Protein AF-0000000083311930 (afdb_homodimer)

Structure (mmCIF, N/CA/C/O backbone):
data_AF-0000000083311930-model_v1
#
loop_
_entity.id
_entity.type
_entity.pdbx_description
1 polymer 'Zinc-binding dehydrogenase'
#
loop_
_atom_site.group_PDB
_atom_site.id
_atom_site.type_symbol
_atom_site.label_atom_id
_atom_site.label_alt_id
_atom_site.label_comp_id
_atom_site.label_asym_id
_atom_site.label_entity_id
_atom_site.label_seq_id
_atom_site.pdbx_PDB_ins_code
_atom_site.Cartn_x
_atom_site.Cartn_y
_atom_site.Cartn_z
_atom_site.occupancy
_atom_site.B_iso_or_equiv
_atom_site.auth_seq_id
_atom_site.auth_comp_id
_atom_site.auth_asym_id
_atom_site.auth_atom_id
_atom_site.pdbx_PDB_model_num
ATOM 1 N N . MET A 1 1 ? 7.031 50.594 17.281 1 57 1 MET A N 1
ATOM 2 C CA . MET A 1 1 ? 6.852 49.625 18.359 1 57 1 MET A CA 1
ATOM 3 C C . MET A 1 1 ? 7.973 48.594 18.359 1 57 1 MET A C 1
ATOM 5 O O . MET A 1 1 ? 8.07 47.781 17.438 1 57 1 MET A O 1
ATOM 9 N N . ASN A 1 2 ? 9.047 48.656 19.25 1 83.62 2 ASN A N 1
ATOM 10 C CA . ASN A 1 2 ? 10.398 48.125 19.109 1 83.62 2 ASN A CA 1
ATOM 11 C C . ASN A 1 2 ? 10.547 46.781 19.844 1 83.62 2 ASN A C 1
ATOM 13 O O . ASN A 1 2 ? 11.602 46.156 19.797 1 83.62 2 ASN A O 1
ATOM 17 N N . LYS A 1 3 ? 9.383 46.406 20.547 1 94 3 LYS A N 1
ATOM 18 C CA . LYS A 1 3 ? 9.469 45.156 21.297 1 94 3 LYS A CA 1
ATOM 19 C C . LYS A 1 3 ? 8.258 44.25 21.016 1 94 3 LYS A C 1
ATOM 21 O O . LYS A 1 3 ? 7.223 44.75 20.547 1 94 3 LYS A O 1
ATOM 26 N N . ALA A 1 4 ? 8.383 43 21.266 1 95.38 4 ALA A N 1
ATOM 27 C CA . ALA A 1 4 ? 7.309 42.031 21.094 1 95.38 4 ALA A CA 1
ATOM 28 C C . ALA A 1 4 ? 7.301 41 22.234 1 95.38 4 ALA A C 1
ATOM 30 O O . ALA A 1 4 ? 8.359 40.594 22.703 1 95.38 4 ALA A O 1
ATOM 31 N N . ARG A 1 5 ? 6.074 40.594 22.641 1 97.06 5 ARG A N 1
ATOM 32 C CA . ARG A 1 5 ? 5.934 39.5 23.578 1 97.06 5 ARG A CA 1
ATOM 33 C C . ARG A 1 5 ? 6.004 38.156 22.875 1 97.06 5 ARG A C 1
ATOM 35 O O . ARG A 1 5 ? 5.48 38 21.766 1 97.06 5 ARG A O 1
ATOM 42 N N . VAL A 1 6 ? 6.723 37.25 23.531 1 96.88 6 VAL A N 1
ATOM 43 C CA . VAL A 1 6 ? 6.938 35.938 22.938 1 96.88 6 VAL A CA 1
ATOM 44 C C . VAL A 1 6 ? 6.859 34.875 24.031 1 96.88 6 VAL A C 1
ATOM 46 O O . VAL A 1 6 ? 7.258 35.125 25.172 1 96.88 6 VAL A O 1
ATOM 49 N N . ALA A 1 7 ? 6.184 33.812 23.75 1 97.88 7 ALA A N 1
ATOM 50 C CA . ALA A 1 7 ? 6.246 32.656 24.625 1 97.88 7 ALA A CA 1
ATOM 51 C C . ALA A 1 7 ? 7.465 31.797 24.297 1 97.88 7 ALA A C 1
ATOM 53 O O . ALA A 1 7 ? 7.523 31.156 23.234 1 97.88 7 ALA A O 1
ATOM 54 N N . VAL A 1 8 ? 8.406 31.688 25.203 1 97.56 8 VAL A N 1
ATOM 55 C CA . VAL A 1 8 ? 9.656 30.984 24.969 1 97.56 8 VAL A CA 1
ATOM 56 C C . VAL A 1 8 ? 9.664 29.656 25.734 1 97.56 8 VAL A C 1
ATOM 58 O O . VAL A 1 8 ? 9.234 29.609 26.891 1 97.56 8 VAL A O 1
ATOM 61 N N . LEU A 1 9 ? 10.039 28.594 25.047 1 97.94 9 LEU A N 1
ATOM 62 C CA . LEU A 1 9 ? 10.32 27.297 25.656 1 97.94 9 LEU A CA 1
ATOM 63 C C . LEU A 1 9 ? 11.805 27.125 25.953 1 97.94 9 LEU A C 1
ATOM 65 O O . LEU A 1 9 ? 12.586 26.766 25.062 1 97.94 9 LEU A O 1
ATOM 69 N N . PRO A 1 10 ? 12.219 27.328 27.172 1 97.06 10 PRO A N 1
ATOM 70 C CA . PRO A 1 10 ? 13.656 27.266 27.469 1 97.06 10 PRO A CA 1
ATOM 71 C C . PRO A 1 10 ? 14.219 25.844 27.359 1 97.06 10 PRO A C 1
ATOM 73 O O . PRO A 1 10 ? 15.352 25.672 26.906 1 97.06 10 PRO A O 1
ATOM 76 N N . GLU A 1 11 ? 13.469 24.906 27.797 1 96.38 11 GLU A N 1
ATOM 77 C CA . GLU A 1 11 ? 13.836 23.484 27.766 1 96.38 11 GLU A CA 1
ATOM 78 C C . GLU A 1 11 ? 12.602 22.609 27.641 1 96.38 11 GLU A C 1
ATOM 80 O O . GLU A 1 11 ? 11.492 23.031 27.969 1 96.38 11 GLU A O 1
ATOM 85 N N . ILE A 1 12 ? 12.875 21.438 27.156 1 96.56 12 ILE A N 1
ATOM 86 C CA . ILE A 1 12 ? 11.773 20.5 26.938 1 96.56 12 ILE A CA 1
ATOM 87 C C . ILE A 1 12 ? 11.25 20 28.281 1 96.56 12 ILE A C 1
ATOM 89 O O . ILE A 1 12 ? 12.016 19.438 29.078 1 96.56 12 ILE A O 1
ATOM 93 N N . LYS A 1 13 ? 10.023 20.203 28.516 1 97 13 LYS A N 1
ATOM 94 C CA . LYS A 1 13 ? 9.258 19.688 29.656 1 97 13 LYS A CA 1
ATOM 95 C C . LYS A 1 13 ? 7.82 19.375 29.25 1 97 13 LYS A C 1
ATOM 97 O O . LYS A 1 13 ? 7.332 19.875 28.234 1 97 13 LYS A O 1
ATOM 102 N N . THR A 1 14 ? 7.207 18.578 30.078 1 97 14 THR A N 1
ATOM 103 C CA . THR A 1 14 ? 5.832 18.188 29.766 1 97 14 THR A CA 1
ATOM 104 C C . THR A 1 14 ? 4.891 19.375 29.922 1 97 14 THR A C 1
ATOM 106 O O . THR A 1 14 ? 5.203 20.344 30.625 1 97 14 THR A O 1
ATOM 109 N N . PRO A 1 15 ? 3.729 19.328 29.281 1 96.81 15 PRO A N 1
ATOM 110 C CA . PRO A 1 15 ? 2.756 20.406 29.406 1 96.81 15 PRO A CA 1
ATOM 111 C C . PRO A 1 15 ? 2.357 20.672 30.859 1 96.81 15 PRO A C 1
ATOM 113 O O . PRO A 1 15 ? 2.225 21.828 31.266 1 96.81 15 PRO A O 1
ATOM 116 N N . ALA A 1 16 ? 2.213 19.672 31.578 1 96.38 16 ALA A N 1
ATOM 117 C CA . ALA A 1 16 ? 1.811 19.781 32.969 1 96.38 16 ALA A CA 1
ATOM 118 C C . ALA A 1 16 ? 2.803 20.641 33.781 1 96.38 16 ALA A C 1
ATOM 120 O O . ALA A 1 16 ? 2.43 21.281 34.75 1 96.38 16 ALA A O 1
ATOM 121 N N . GLU A 1 17 ? 4.02 20.672 33.312 1 97.56 17 GLU A N 1
ATOM 122 C CA . GLU A 1 17 ? 5.074 21.406 34 1 97.56 17 GLU A CA 1
ATOM 123 C C . GLU A 1 17 ? 5.066 22.875 33.594 1 97.56 17 GLU A C 1
ATOM 125 O O . GLU A 1 17 ? 5.852 23.672 34.094 1 97.56 17 GLU A O 1
ATOM 130 N N . ARG A 1 18 ? 4.246 23.266 32.688 1 96.56 18 ARG A N 1
ATOM 131 C CA . ARG A 1 18 ? 4.043 24.641 32.25 1 96.56 18 ARG A CA 1
ATOM 132 C C . ARG A 1 18 ? 5.367 25.312 31.859 1 96.56 18 ARG A C 1
ATOM 134 O O . ARG A 1 18 ? 5.738 26.328 32.438 1 96.56 18 ARG A O 1
ATOM 141 N N . PRO A 1 19 ? 6.02 24.797 30.875 1 97.44 19 PRO A N 1
ATOM 142 C CA . PRO A 1 19 ? 7.41 25.172 30.641 1 97.44 19 PRO A CA 1
ATOM 143 C C . PRO A 1 19 ? 7.531 26.531 29.922 1 97.44 19 PRO A C 1
ATOM 145 O O . PRO A 1 19 ? 8.617 27.125 29.891 1 97.44 19 PRO A O 1
ATOM 148 N N . PHE A 1 20 ? 6.512 27.047 29.344 1 98.06 20 PHE A N 1
ATOM 149 C CA . PHE A 1 20 ? 6.633 28.25 28.531 1 98.06 20 PHE A CA 1
ATOM 150 C C . PHE A 1 20 ? 6.73 29.484 29.422 1 98.06 20 PHE A C 1
ATOM 152 O O . PHE A 1 20 ? 6.031 29.594 30.438 1 98.06 20 PHE A O 1
ATOM 159 N N . GLN A 1 21 ? 7.574 30.422 29.031 1 97.94 21 GLN A N 1
ATOM 160 C CA . GLN A 1 21 ? 7.758 31.703 29.703 1 97.94 21 GLN A CA 1
ATOM 161 C C . GLN A 1 21 ? 7.488 32.875 28.75 1 97.94 21 GLN A C 1
ATOM 163 O O . GLN A 1 21 ? 7.984 32.875 27.625 1 97.94 21 GLN A O 1
ATOM 168 N N . ILE A 1 22 ? 6.703 33.781 29.219 1 97.5 22 ILE A N 1
ATOM 169 C CA . ILE A 1 22 ? 6.461 34.969 28.422 1 97.5 22 ILE A CA 1
ATOM 170 C C . ILE A 1 22 ? 7.605 35.969 28.625 1 97.5 22 ILE A C 1
ATOM 172 O O . ILE A 1 22 ? 7.953 36.312 29.766 1 97.5 22 ILE A O 1
ATOM 176 N N . ARG A 1 23 ? 8.148 36.375 27.547 1 95.75 23 ARG A N 1
ATOM 177 C CA . ARG A 1 23 ? 9.234 37.344 27.578 1 95.75 23 ARG A CA 1
ATOM 178 C C . ARG A 1 23 ? 8.977 38.469 26.594 1 95.75 23 ARG A C 1
ATOM 180 O O . ARG A 1 23 ? 8.172 38.344 25.672 1 95.75 23 ARG A O 1
ATOM 187 N N . GLU A 1 24 ? 9.594 39.562 26.922 1 95.38 24 GLU A N 1
ATOM 188 C CA . GLU A 1 24 ? 9.641 40.656 25.969 1 95.38 24 GLU A CA 1
ATOM 189 C C . GLU A 1 24 ? 10.992 40.719 25.266 1 95.38 24 GLU A C 1
ATOM 191 O O . GLU A 1 24 ? 12.039 40.688 25.906 1 95.38 24 GLU A O 1
ATOM 196 N N . VAL A 1 25 ? 10.883 40.781 23.922 1 93.88 25 VAL A N 1
ATOM 197 C CA . VAL A 1 25 ? 12.125 40.781 23.156 1 93.88 25 VAL A CA 1
ATOM 198 C C . VAL A 1 25 ? 12.102 41.969 22.172 1 93.88 25 VAL A C 1
ATOM 200 O O . VAL A 1 25 ? 11.031 42.406 21.766 1 93.88 25 VAL A O 1
ATOM 203 N N . GLU A 1 26 ? 13.273 42.438 21.828 1 94.5 26 GLU A N 1
ATOM 204 C CA . GLU A 1 26 ? 13.367 43.469 20.781 1 94.5 26 GLU A CA 1
ATOM 205 C C . GLU A 1 26 ? 13.086 42.875 19.406 1 94.5 26 GLU A C 1
ATOM 207 O O . GLU A 1 26 ? 13.523 41.75 19.109 1 94.5 26 GLU A O 1
ATOM 212 N N . ILE A 1 27 ? 12.344 43.531 18.594 1 95.62 27 ILE A N 1
ATOM 213 C CA . ILE A 1 27 ? 12.141 43.125 17.219 1 95.62 27 ILE A CA 1
ATOM 214 C C . ILE A 1 27 ? 13.414 43.375 16.406 1 95.62 27 ILE A C 1
ATOM 216 O O . ILE A 1 27 ? 13.891 44.5 16.328 1 95.62 27 ILE A O 1
ATOM 220 N N . PRO A 1 28 ? 13.93 42.344 15.836 1 92.12 28 PRO A N 1
ATOM 221 C CA . PRO A 1 28 ? 15.164 42.531 15.07 1 92.12 28 PRO A CA 1
ATOM 222 C C . PRO A 1 28 ? 14.953 43.375 13.797 1 92.12 28 PRO A C 1
ATOM 224 O O . PRO A 1 28 ? 13.867 43.344 13.227 1 92.12 28 PRO A O 1
ATOM 227 N N . PRO A 1 29 ? 16.078 44.062 13.422 1 93.06 29 PRO A N 1
ATOM 228 C CA . PRO A 1 29 ? 15.977 44.719 12.125 1 93.06 29 PRO A CA 1
ATOM 229 C C . PRO A 1 29 ? 15.727 43.75 10.977 1 93.06 29 PRO A C 1
ATOM 231 O O . PRO A 1 29 ? 16.188 42.594 11.023 1 93.06 29 PRO A O 1
ATOM 234 N N . LEU A 1 30 ? 15.07 44.281 9.969 1 94.94 30 LEU A N 1
ATOM 235 C CA . LEU A 1 30 ? 14.727 43.406 8.836 1 94.94 30 LEU A CA 1
ATOM 236 C C . LEU A 1 30 ? 15.828 43.406 7.789 1 94.94 30 LEU A C 1
ATOM 238 O O . LEU A 1 30 ? 16.312 44.5 7.398 1 94.94 30 LEU A O 1
ATOM 242 N N . ALA A 1 31 ? 16.25 42.25 7.445 1 93.62 31 ALA A N 1
ATOM 243 C CA . ALA A 1 31 ? 17.109 42.094 6.27 1 93.62 31 ALA A CA 1
ATOM 244 C C . ALA A 1 31 ? 16.297 42.219 4.98 1 93.62 31 ALA A C 1
ATOM 246 O O . ALA A 1 31 ? 15.062 42.188 5.008 1 93.62 31 ALA A O 1
ATOM 247 N N . ASP A 1 32 ? 17.031 42.438 3.881 1 94.56 32 ASP A N 1
ATOM 248 C CA . ASP A 1 32 ? 16.359 42.5 2.586 1 94.56 32 ASP A CA 1
ATOM 249 C C . ASP A 1 32 ? 15.586 41.188 2.314 1 94.56 32 ASP A C 1
ATOM 251 O O . ASP A 1 32 ? 16.125 40.094 2.459 1 94.56 32 ASP A O 1
ATOM 255 N N . GLY A 1 33 ? 14.281 41.344 2.02 1 94.81 33 GLY A N 1
ATOM 256 C CA . GLY A 1 33 ? 13.445 40.188 1.689 1 94.81 33 GLY A CA 1
ATOM 257 C C . GLY A 1 33 ? 12.797 39.562 2.904 1 94.81 33 GLY A C 1
ATOM 258 O O . GLY A 1 33 ? 11.922 38.719 2.768 1 94.81 33 GLY A O 1
ATOM 259 N N . ALA A 1 34 ? 13.188 40 4.043 1 96.12 34 ALA A N 1
ATOM 260 C CA . ALA A 1 34 ? 12.555 39.5 5.258 1 96.12 34 ALA A CA 1
ATOM 261 C C . ALA A 1 34 ? 11.211 40.188 5.496 1 96.12 34 ALA A C 1
ATOM 263 O O . ALA A 1 34 ? 10.977 41.312 5.02 1 96.12 34 ALA A O 1
ATOM 264 N N . VAL A 1 35 ? 10.344 39.531 6.172 1 97.31 35 VAL A N 1
ATOM 265 C CA . VAL A 1 35 ? 9.016 40.062 6.449 1 97.31 35 VAL A CA 1
ATOM 266 C C . VAL A 1 35 ? 8.75 40.031 7.953 1 97.31 35 VAL A C 1
ATOM 268 O O . VAL A 1 35 ? 9.062 39.062 8.625 1 97.31 35 VAL A O 1
ATOM 271 N N . LEU A 1 36 ? 8.328 41.125 8.453 1 97.44 36 LEU A N 1
ATOM 272 C CA . LEU A 1 36 ? 7.777 41.156 9.797 1 97.44 36 LEU A CA 1
ATOM 273 C C . LEU A 1 36 ? 6.266 40.969 9.766 1 97.44 36 LEU A C 1
ATOM 275 O O . LEU A 1 36 ? 5.551 41.781 9.156 1 97.44 36 LEU A O 1
ATOM 279 N N . GLY A 1 37 ? 5.863 39.969 10.336 1 97.75 37 GLY A N 1
ATOM 280 C CA . GLY A 1 37 ? 4.434 39.719 10.438 1 97.75 37 GLY A CA 1
ATOM 281 C C . GLY A 1 37 ? 3.873 40 11.82 1 97.75 37 GLY A C 1
ATOM 282 O O . GLY A 1 37 ? 4.48 39.625 12.82 1 97.75 37 GLY A O 1
ATOM 283 N N . ARG A 1 38 ? 2.762 40.656 11.844 1 98 38 ARG A N 1
ATOM 284 C CA . ARG A 1 38 ? 1.985 40.75 13.07 1 98 38 ARG A CA 1
ATOM 285 C C . ARG A 1 38 ? 1.032 39.562 13.211 1 98 38 ARG A C 1
ATOM 287 O O . ARG A 1 38 ? 0.109 39.406 12.406 1 98 38 ARG A O 1
ATOM 294 N N . MET A 1 39 ? 1.243 38.781 14.242 1 98.06 39 MET A N 1
ATOM 295 C CA . MET A 1 39 ? 0.499 37.531 14.375 1 98.06 39 MET A CA 1
ATOM 296 C C . MET A 1 39 ? -0.989 37.812 14.57 1 98.06 39 MET A C 1
ATOM 298 O O . MET A 1 39 ? -1.37 38.625 15.398 1 98.06 39 MET A O 1
ATOM 302 N N . VAL A 1 40 ? -1.798 37.156 13.773 1 97.62 40 VAL A N 1
ATOM 303 C CA . VAL A 1 40 ? -3.242 37.156 13.984 1 97.62 40 VAL A CA 1
ATOM 304 C C . VAL A 1 40 ? -3.619 36 14.898 1 97.62 40 VAL A C 1
ATOM 306 O O . VAL A 1 40 ? -4.309 36.188 15.906 1 97.62 40 VAL A O 1
ATOM 309 N N . MET A 1 41 ? -3.109 34.844 14.578 1 96.88 41 MET A N 1
ATOM 310 C CA . MET A 1 41 ? -3.262 33.688 15.445 1 96.88 41 MET A CA 1
ATOM 311 C C . MET A 1 41 ? -2.311 32.562 15.031 1 96.88 41 MET A C 1
ATOM 313 O O . MET A 1 41 ? -1.795 32.562 13.914 1 96.88 41 MET A O 1
ATOM 317 N N . ALA A 1 42 ? -2.025 31.672 15.938 1 97.69 42 ALA A N 1
ATOM 318 C CA . ALA A 1 42 ? -1.238 30.453 15.742 1 97.69 42 ALA A CA 1
ATOM 319 C C . ALA A 1 42 ? -1.977 29.234 16.281 1 97.69 42 ALA A C 1
ATOM 321 O O . ALA A 1 42 ? -2.523 29.266 17.375 1 97.69 42 ALA A O 1
ATOM 322 N N . GLY A 1 43 ? -2 28.234 15.461 1 96.69 43 GLY A N 1
ATOM 323 C CA . GLY A 1 43 ? -2.646 27.016 15.898 1 96.69 43 GLY A CA 1
ATOM 324 C C . GLY A 1 43 ? -1.771 26.172 16.797 1 96.69 43 GLY A C 1
ATOM 325 O O . GLY A 1 43 ? -0.546 26.156 16.656 1 96.69 43 GLY A O 1
ATOM 326 N N . VAL A 1 44 ? -2.445 25.516 17.734 1 95.56 44 VAL A N 1
ATOM 327 C CA . VAL A 1 44 ? -1.793 24.484 18.547 1 95.56 44 VAL A CA 1
ATOM 328 C C . VAL A 1 44 ? -1.962 23.125 17.859 1 95.56 44 VAL A C 1
ATOM 330 O O . VAL A 1 44 ? -3.086 22.688 17.594 1 95.56 44 VAL A O 1
ATOM 333 N N . CYS A 1 45 ? -0.86 22.469 17.562 1 91.56 45 CYS A N 1
ATOM 334 C CA . CYS A 1 45 ? -0.875 21.188 16.859 1 91.56 45 CYS A CA 1
ATOM 335 C C . CYS A 1 45 ? -0.457 20.062 17.797 1 91.56 45 CYS A C 1
ATOM 337 O O . CYS A 1 45 ? 0.25 20.281 18.766 1 91.56 45 CYS A O 1
ATOM 339 N N . GLY A 1 46 ? -0.973 18.844 17.484 1 87.88 46 GLY A N 1
ATOM 340 C CA . GLY A 1 46 ? -0.501 17.688 18.219 1 87.88 46 GLY A CA 1
ATOM 341 C C . GLY A 1 46 ? 1.012 17.562 18.25 1 87.88 46 GLY A C 1
ATOM 342 O O . GLY A 1 46 ? 1.588 17.109 19.234 1 87.88 46 GLY A O 1
ATOM 343 N N . THR A 1 47 ? 1.625 18 17.281 1 88.44 47 THR A N 1
ATOM 344 C CA . THR A 1 47 ? 3.08 17.984 17.188 1 88.44 47 THR A CA 1
ATOM 345 C C . THR A 1 47 ? 3.705 18.812 18.297 1 88.44 47 THR A C 1
ATOM 347 O O . THR A 1 47 ? 4.773 18.484 18.797 1 88.44 47 THR A O 1
ATOM 350 N N . ASP A 1 48 ? 3.117 19.875 18.688 1 93.12 48 ASP A N 1
ATOM 351 C CA . ASP A 1 48 ? 3.621 20.703 19.781 1 93.12 48 ASP A CA 1
ATOM 352 C C . ASP A 1 48 ? 3.656 19.922 21.078 1 93.12 48 ASP A C 1
ATOM 354 O O . ASP A 1 48 ? 4.613 20.016 21.859 1 93.12 48 ASP A O 1
ATOM 358 N N . VAL A 1 49 ? 2.598 19.156 21.25 1 92.44 49 VAL A N 1
ATOM 359 C CA . VAL A 1 49 ? 2.539 18.312 22.453 1 92.44 49 VAL A CA 1
ATOM 360 C C . VAL A 1 49 ? 3.637 17.25 22.391 1 92.44 49 VAL A C 1
ATOM 362 O O . VAL A 1 49 ? 4.32 17 23.375 1 92.44 49 VAL A O 1
ATOM 365 N N . HIS A 1 50 ? 3.814 16.656 21.188 1 89.31 50 HIS A N 1
ATOM 366 C CA . HIS A 1 50 ? 4.867 15.672 21 1 89.31 50 HIS A CA 1
ATOM 367 C C . HIS A 1 50 ? 6.242 16.266 21.266 1 89.31 50 HIS A C 1
ATOM 369 O O . HIS A 1 50 ? 7.117 15.594 21.828 1 89.31 50 HIS A O 1
ATOM 375 N N . ILE A 1 51 ? 6.453 17.484 20.891 1 92.06 51 ILE A N 1
ATOM 376 C CA . ILE A 1 51 ? 7.703 18.203 21.156 1 92.06 51 ILE A CA 1
ATOM 377 C C . ILE A 1 51 ? 7.945 18.281 22.656 1 92.06 51 ILE A C 1
ATOM 379 O O . ILE A 1 51 ? 9.039 17.969 23.141 1 92.06 51 ILE A O 1
ATOM 383 N N . LEU A 1 52 ? 6.941 18.594 23.391 1 95.56 52 LEU A N 1
ATOM 384 C CA . LEU A 1 52 ? 7.062 18.812 24.828 1 95.56 52 LEU A CA 1
ATOM 385 C C . LEU A 1 52 ? 7.316 17.5 25.547 1 95.56 52 LEU A C 1
ATOM 387 O O . LEU A 1 52 ? 7.781 17.5 26.703 1 95.56 52 LEU A O 1
ATOM 391 N N . HIS A 1 53 ? 7.043 16.422 24.875 1 93.62 53 HIS A N 1
ATOM 392 C CA . HIS A 1 53 ? 7.34 15.102 25.422 1 93.62 53 HIS A CA 1
ATOM 393 C C . HIS A 1 53 ? 8.656 14.555 24.891 1 93.62 53 HIS A C 1
ATOM 395 O O . HIS A 1 53 ? 8.984 13.383 25.094 1 93.62 53 HIS A O 1
ATOM 401 N N . GLY A 1 54 ? 9.328 15.312 24.109 1 90.81 54 GLY A N 1
ATOM 402 C CA . GLY A 1 54 ? 10.648 14.945 23.625 1 90.81 54 GLY A CA 1
ATOM 403 C C . GLY A 1 54 ? 10.602 14 22.438 1 90.81 54 GLY A C 1
ATOM 404 O O . GLY A 1 54 ? 11.609 13.383 22.094 1 90.81 54 GLY A O 1
ATOM 405 N N . LYS A 1 55 ? 9.492 13.859 21.797 1 84.62 55 LYS A N 1
ATOM 406 C CA . LYS A 1 55 ? 9.32 12.891 20.703 1 84.62 55 LYS A CA 1
ATOM 407 C C . LYS A 1 55 ? 9.688 13.508 19.359 1 84.62 55 LYS A C 1
ATOM 409 O O . LYS A 1 55 ? 9.93 12.789 18.391 1 84.62 55 LYS A O 1
ATOM 414 N N . VAL A 1 56 ? 9.688 14.812 19.297 1 85.5 56 VAL A N 1
ATOM 415 C CA . VAL A 1 56 ? 10.094 15.578 18.125 1 85.5 56 VAL A CA 1
ATOM 416 C C . VAL A 1 56 ? 11.172 16.578 18.516 1 85.5 56 VAL A C 1
ATOM 418 O O . VAL A 1 56 ? 10.93 17.469 19.344 1 85.5 56 VAL A O 1
ATOM 421 N N . PRO A 1 57 ? 12.273 16.484 17.938 1 88.31 57 PRO A N 1
ATOM 422 C CA . PRO A 1 57 ? 13.359 17.391 18.328 1 88.31 57 PRO A CA 1
ATOM 423 C C . PRO A 1 57 ? 13.148 18.812 17.844 1 88.31 57 PRO A C 1
ATOM 425 O O . PRO A 1 57 ? 12.656 19.016 16.734 1 88.31 57 PRO A O 1
ATOM 428 N N . VAL A 1 58 ? 13.375 19.812 18.656 1 91.31 58 VAL A N 1
ATOM 429 C CA . VAL A 1 58 ? 13.391 21.219 18.312 1 91.31 58 VAL A CA 1
ATOM 430 C C . VAL A 1 58 ? 14.633 21.891 18.891 1 91.31 58 VAL A C 1
ATOM 432 O O . VAL A 1 58 ? 15.32 21.312 19.734 1 91.31 58 VAL A O 1
ATOM 435 N N . ARG A 1 59 ? 15 23.141 18.5 1 88.5 59 ARG A N 1
ATOM 436 C CA . ARG A 1 59 ? 16.141 23.906 18.969 1 88.5 59 ARG A CA 1
ATOM 437 C C . ARG A 1 59 ? 15.766 24.781 20.156 1 88.5 59 ARG A C 1
ATOM 439 O O . ARG A 1 59 ? 15.18 25.859 19.984 1 88.5 59 ARG A O 1
ATOM 446 N N . THR A 1 60 ? 16.125 24.328 21.344 1 93.69 60 THR A N 1
ATOM 447 C CA . THR A 1 60 ? 15.805 25.141 22.516 1 93.69 60 THR A CA 1
ATOM 448 C C . THR A 1 60 ? 16.938 26.109 22.844 1 93.69 60 THR A C 1
ATOM 450 O O . THR A 1 60 ? 18.109 25.812 22.578 1 93.69 60 THR A O 1
ATOM 453 N N . PRO A 1 61 ? 16.672 27.312 23.5 1 96.25 61 PRO A N 1
ATOM 454 C CA . PRO A 1 61 ? 15.312 27.812 23.703 1 96.25 61 PRO A CA 1
ATOM 455 C C . PRO A 1 61 ? 14.547 27.984 22.406 1 96.25 61 PRO A C 1
ATOM 457 O O . PRO A 1 61 ? 15.133 28.359 21.375 1 96.25 61 PRO A O 1
ATOM 460 N N . ALA A 1 62 ? 13.234 27.719 22.422 1 96.12 62 ALA A N 1
ATOM 461 C CA . ALA A 1 62 ? 12.461 27.734 21.172 1 96.12 62 ALA A CA 1
ATOM 462 C C . ALA A 1 62 ? 11.227 28.625 21.297 1 96.12 62 ALA A C 1
ATOM 464 O O . ALA A 1 62 ? 10.719 28.828 22.406 1 96.12 62 ALA A O 1
ATOM 465 N N . VAL A 1 63 ? 10.844 29.234 20.203 1 96.38 63 VAL A N 1
ATOM 466 C CA . VAL A 1 63 ? 9.5 29.781 20.016 1 96.38 63 VAL A CA 1
ATOM 467 C C . VAL A 1 63 ? 8.695 28.844 19.109 1 96.38 63 VAL A C 1
ATOM 469 O O . VAL A 1 63 ? 8.969 28.734 17.922 1 96.38 63 VAL A O 1
ATOM 472 N N . LEU A 1 64 ? 7.652 28.172 19.656 1 96.62 64 LEU A N 1
ATOM 473 C CA . LEU A 1 64 ? 6.859 27.219 18.891 1 96.62 64 LEU A CA 1
ATOM 474 C C . LEU A 1 64 ? 5.746 27.922 18.125 1 96.62 64 LEU A C 1
ATOM 476 O O . LEU A 1 64 ? 5.707 29.141 18.062 1 96.62 64 LEU A O 1
ATOM 480 N N . GLY A 1 65 ? 4.949 27.109 17.469 1 95.44 65 GLY A N 1
ATOM 481 C CA . GLY A 1 65 ? 3.889 27.594 16.609 1 95.44 65 GLY A CA 1
ATOM 482 C C . GLY A 1 65 ? 4.223 27.5 15.133 1 95.44 65 GLY A C 1
ATOM 483 O O . GLY A 1 65 ? 4.883 28.391 14.578 1 95.44 65 GLY A O 1
ATOM 484 N N . HIS A 1 66 ? 3.676 26.484 14.5 1 93.94 66 HIS A N 1
ATOM 485 C CA . HIS A 1 66 ? 4.02 26.297 13.094 1 93.94 66 HIS A CA 1
ATOM 486 C C . HIS A 1 66 ? 2.777 26.359 12.211 1 93.94 66 HIS A C 1
ATOM 488 O O . HIS A 1 66 ? 2.871 26.219 10.992 1 93.94 66 HIS A O 1
ATOM 494 N N . GLU A 1 67 ? 1.632 26.578 12.781 1 94.94 67 GLU A N 1
ATOM 495 C CA . GLU A 1 67 ? 0.38 26.844 12.078 1 94.94 67 GLU A CA 1
ATOM 496 C C . GLU A 1 67 ? -0.045 28.312 12.25 1 94.94 67 GLU A C 1
ATOM 498 O O . GLU A 1 67 ? -0.633 28.672 13.266 1 94.94 67 GLU A O 1
ATOM 503 N N . ASN A 1 68 ? 0.208 29.078 11.188 1 95.88 68 ASN A N 1
ATOM 504 C CA . ASN A 1 68 ? 0.218 30.5 11.492 1 95.88 68 ASN A CA 1
ATOM 505 C C . ASN A 1 68 ? -0.53 31.312 10.43 1 95.88 68 ASN A C 1
ATOM 507 O O . ASN A 1 68 ? -0.571 30.922 9.266 1 95.88 68 ASN A O 1
ATOM 511 N N . VAL A 1 69 ? -1.114 32.406 10.859 1 96.88 69 VAL A N 1
ATOM 512 C CA . VAL A 1 69 ? -1.631 33.469 10.023 1 96.88 69 VAL A CA 1
ATOM 513 C C . VAL A 1 69 ? -1.215 34.812 10.602 1 96.88 69 VAL A C 1
ATOM 515 O O . VAL A 1 69 ? -1.251 35.031 11.812 1 96.88 69 VAL A O 1
ATOM 518 N N . ALA A 1 70 ? -0.729 35.688 9.758 1 97.81 70 ALA A N 1
ATOM 519 C CA . ALA A 1 70 ? -0.262 37 10.188 1 97.81 70 ALA A CA 1
ATOM 520 C C . ALA A 1 70 ? -0.614 38.062 9.164 1 97.81 70 ALA A C 1
ATOM 522 O O . ALA A 1 70 ? -0.987 37.75 8.031 1 97.81 70 ALA A O 1
ATOM 523 N N . ARG A 1 71 ? -0.533 39.25 9.609 1 97.81 71 ARG A N 1
ATOM 524 C CA . ARG A 1 71 ? -0.594 40.406 8.711 1 97.81 71 ARG A CA 1
ATOM 525 C C . ARG A 1 71 ? 0.792 41 8.5 1 97.81 71 ARG A C 1
ATOM 527 O O . ARG A 1 71 ? 1.548 41.188 9.453 1 97.81 71 ARG A O 1
ATOM 534 N N . VAL A 1 72 ? 1.101 41.281 7.266 1 98.25 72 VAL A N 1
ATOM 535 C CA . VAL A 1 72 ? 2.404 41.875 6.969 1 98.25 72 VAL A CA 1
ATOM 536 C C . VAL A 1 72 ? 2.508 43.25 7.605 1 98.25 72 VAL A C 1
ATOM 538 O O . VAL A 1 72 ? 1.745 44.156 7.262 1 98.25 72 VAL A O 1
ATOM 541 N N . GLU A 1 73 ? 3.414 43.375 8.461 1 97.75 73 GLU A N 1
ATOM 542 C CA . GLU A 1 73 ? 3.658 44.656 9.141 1 97.75 73 GLU A CA 1
ATOM 543 C C . GLU A 1 73 ? 4.727 45.469 8.414 1 97.75 73 GLU A C 1
ATOM 545 O O . GLU A 1 73 ? 4.613 46.688 8.312 1 97.75 73 GLU A O 1
ATOM 550 N N . ALA A 1 74 ? 5.75 44.781 8 1 97.56 74 ALA A N 1
ATOM 551 C CA . ALA A 1 74 ? 6.859 45.438 7.305 1 97.56 74 ALA A CA 1
ATOM 552 C C . ALA A 1 74 ? 7.609 44.438 6.426 1 97.56 74 ALA A C 1
ATOM 554 O O . ALA A 1 74 ? 7.555 43.219 6.66 1 97.56 74 ALA A O 1
ATOM 555 N N . ILE A 1 75 ? 8.227 44.969 5.426 1 97.56 75 ILE A N 1
ATOM 556 C CA . ILE A 1 75 ? 9.07 44.219 4.523 1 97.56 75 ILE A CA 1
ATOM 557 C C . ILE A 1 75 ? 10.453 44.844 4.445 1 97.56 75 ILE A C 1
ATOM 559 O O . ILE A 1 75 ? 10.578 46.062 4.293 1 97.56 75 ILE A O 1
ATOM 563 N N . GLY A 1 76 ? 11.406 44.031 4.613 1 96.88 76 GLY A N 1
ATOM 564 C CA . GLY A 1 76 ? 12.773 44.531 4.555 1 96.88 76 GLY A CA 1
ATOM 565 C C . GLY A 1 76 ? 13.242 44.812 3.139 1 96.88 76 GLY A C 1
ATOM 566 O O . GLY A 1 76 ? 13.055 43.969 2.244 1 96.88 76 GLY A O 1
ATOM 567 N N . GLY A 1 77 ? 13.906 45.938 3.059 1 94.56 77 GLY A N 1
ATOM 568 C CA . GLY A 1 77 ? 14.516 46.25 1.783 1 94.56 77 GLY A CA 1
ATOM 569 C C . GLY A 1 77 ? 13.531 46.812 0.775 1 94.56 77 GLY A C 1
ATOM 570 O O . GLY A 1 77 ? 12.383 47.125 1.12 1 94.56 77 GLY A O 1
ATOM 571 N N . ASP A 1 78 ? 14.086 47 -0.541 1 91.25 78 ASP A N 1
ATOM 572 C CA . ASP A 1 78 ? 13.281 47.656 -1.565 1 91.25 78 ASP A CA 1
ATOM 573 C C . ASP A 1 78 ? 12.953 46.688 -2.703 1 91.25 78 ASP A C 1
ATOM 575 O O . ASP A 1 78 ? 12.18 47.031 -3.605 1 91.25 78 ASP A O 1
ATOM 579 N N . THR A 1 79 ? 13.453 45.531 -2.646 1 91.62 79 THR A N 1
ATOM 580 C CA . THR A 1 79 ? 13.172 44.531 -3.697 1 91.62 79 THR A CA 1
ATOM 581 C C . THR A 1 79 ? 11.766 43.969 -3.541 1 91.62 79 THR A C 1
ATOM 583 O O . THR A 1 79 ? 11.383 43.531 -2.451 1 91.62 79 THR A O 1
ATOM 586 N N . PRO A 1 80 ? 11.016 44.031 -4.625 1 94.44 80 PRO A N 1
ATOM 587 C CA . PRO A 1 80 ? 9.672 43.438 -4.531 1 94.44 80 PRO A CA 1
ATOM 588 C C . PRO A 1 80 ? 9.688 41.969 -4.113 1 94.44 80 PRO A C 1
ATOM 590 O O . PRO A 1 80 ? 10.555 41.219 -4.559 1 94.44 80 PRO A O 1
ATOM 593 N N . LEU A 1 81 ? 8.773 41.688 -3.26 1 96.06 81 LEU A N 1
ATOM 594 C CA . LEU A 1 81 ? 8.594 40.312 -2.766 1 96.06 81 LEU A CA 1
ATOM 595 C C . LEU A 1 81 ? 7.332 39.688 -3.346 1 96.06 81 LEU A C 1
ATOM 597 O O . LEU A 1 81 ? 6.297 40.344 -3.453 1 96.06 81 LEU A O 1
ATOM 601 N N . TYR A 1 82 ? 7.426 38.406 -3.717 1 96.81 82 TYR A N 1
ATOM 602 C CA . TYR A 1 82 ? 6.289 37.688 -4.289 1 96.81 82 TYR A CA 1
ATOM 603 C C . TYR A 1 82 ? 5.996 36.406 -3.516 1 96.81 82 TYR A C 1
ATOM 605 O O . TYR A 1 82 ? 6.914 35.781 -2.986 1 96.81 82 TYR A O 1
ATOM 613 N N . ASP A 1 83 ? 4.738 36.062 -3.443 1 97.25 83 ASP A N 1
ATOM 614 C CA . ASP A 1 83 ? 4.391 34.781 -2.816 1 97.25 83 ASP A CA 1
ATOM 615 C C . ASP A 1 83 ? 4.59 33.625 -3.785 1 97.25 83 ASP A C 1
ATOM 617 O O . ASP A 1 83 ? 5.066 33.812 -4.906 1 97.25 83 ASP A O 1
ATOM 621 N N . VAL A 1 84 ? 4.23 32.438 -3.404 1 95.56 84 VAL A N 1
ATOM 622 C CA . VAL A 1 84 ? 4.551 31.219 -4.164 1 95.56 84 VAL A CA 1
ATOM 623 C C . VAL A 1 84 ? 3.705 31.172 -5.438 1 95.56 84 VAL A C 1
ATOM 625 O O . VAL A 1 84 ? 3.996 30.406 -6.355 1 95.56 84 VAL A O 1
ATOM 628 N N . THR A 1 85 ? 2.643 31.984 -5.551 1 95.12 85 THR A N 1
ATOM 629 C CA . THR A 1 85 ? 1.788 31.984 -6.73 1 95.12 85 THR A CA 1
ATOM 630 C C . THR A 1 85 ? 2.186 33.125 -7.68 1 95.12 85 THR A C 1
ATOM 632 O O . THR A 1 85 ? 1.613 33.25 -8.766 1 95.12 85 THR A O 1
ATOM 635 N N . GLY A 1 86 ? 3.041 33.969 -7.277 1 95.06 86 GLY A N 1
ATOM 636 C CA . GLY A 1 86 ? 3.49 35.062 -8.102 1 95.06 86 GLY A CA 1
ATOM 637 C C . GLY A 1 86 ? 2.816 36.375 -7.75 1 95.06 86 GLY A C 1
ATOM 638 O O . GLY A 1 86 ? 3.031 37.406 -8.422 1 95.06 86 GLY A O 1
ATOM 639 N N . LYS A 1 87 ? 2.09 36.375 -6.742 1 96 87 LYS A N 1
ATOM 640 C CA . LYS A 1 87 ? 1.461 37.625 -6.273 1 96 87 LYS A CA 1
ATOM 641 C C . LYS A 1 87 ? 2.436 38.438 -5.449 1 96 87 LYS A C 1
ATOM 643 O O . LYS A 1 87 ? 3.129 37.938 -4.574 1 96 87 LYS A O 1
ATOM 648 N N . GLN A 1 88 ? 2.406 39.688 -5.703 1 97 88 GLN A N 1
ATOM 649 C CA . GLN A 1 88 ? 3.266 40.594 -4.918 1 97 88 GLN A CA 1
ATOM 650 C C . GLN A 1 88 ? 2.77 40.688 -3.479 1 97 88 GLN A C 1
ATOM 652 O O . GLN A 1 88 ? 1.574 40.875 -3.242 1 97 88 GLN A O 1
ATOM 657 N N . VAL A 1 89 ? 3.684 40.594 -2.59 1 98.12 89 VAL A N 1
ATOM 658 C CA . VAL A 1 89 ? 3.375 40.75 -1.171 1 98.12 89 VAL A CA 1
ATOM 659 C C . VAL A 1 89 ? 3.453 42.219 -0.767 1 98.12 89 VAL A C 1
ATOM 661 O O . VAL A 1 89 ? 4.414 42.906 -1.106 1 98.12 89 VAL A O 1
ATOM 664 N N . GLN A 1 90 ? 2.453 42.625 -0.031 1 97.56 90 GLN A N 1
ATOM 665 C CA . GLN A 1 90 ? 2.391 44.031 0.397 1 97.56 90 GLN A CA 1
ATOM 666 C C . GLN A 1 90 ? 2.127 44.125 1.897 1 97.56 90 GLN A C 1
ATOM 668 O O . GLN A 1 90 ? 1.553 43.219 2.496 1 97.56 90 GLN A O 1
ATOM 673 N N . VAL A 1 91 ? 2.555 45.312 2.439 1 97.69 91 VAL A N 1
ATOM 674 C CA . VAL A 1 91 ? 2.209 45.594 3.824 1 97.69 91 VAL A CA 1
ATOM 675 C C . VAL A 1 91 ? 0.691 45.625 3.986 1 97.69 91 VAL A C 1
ATOM 677 O O . VAL A 1 91 ? -0.022 46.188 3.164 1 97.69 91 VAL A O 1
ATOM 680 N N . GLY A 1 92 ? 0.236 44.906 4.988 1 97.62 92 GLY A N 1
ATOM 681 C CA . GLY A 1 92 ? -1.196 44.812 5.23 1 97.62 92 GLY A CA 1
ATOM 682 C C . GLY A 1 92 ? -1.806 43.531 4.77 1 97.62 92 GLY A C 1
ATOM 683 O O . GLY A 1 92 ? -2.889 43.125 5.219 1 97.62 92 GLY A O 1
ATOM 684 N N . ASP A 1 93 ? -1.147 42.781 3.867 1 97.75 93 ASP A N 1
ATOM 685 C CA . ASP A 1 93 ? -1.647 41.531 3.371 1 97.75 93 ASP A CA 1
ATOM 686 C C . ASP A 1 93 ? -1.804 40.5 4.508 1 97.75 93 ASP A C 1
ATOM 688 O O . ASP A 1 93 ? -0.969 40.438 5.41 1 97.75 93 ASP A O 1
ATOM 692 N N . LEU A 1 94 ? -2.91 39.75 4.469 1 97.25 94 LEU A N 1
ATOM 693 C CA . LEU A 1 94 ? -3.008 38.531 5.277 1 97.25 94 LEU A CA 1
ATOM 694 C C . LEU A 1 94 ? -2.197 37.406 4.656 1 97.25 94 LEU A C 1
ATOM 696 O O . LEU A 1 94 ? -2.348 37.125 3.469 1 97.25 94 LEU A O 1
ATOM 700 N N . ILE A 1 95 ? -1.276 36.781 5.43 1 97.81 95 ILE A N 1
ATOM 701 C CA . ILE A 1 95 ? -0.398 35.781 4.832 1 97.81 95 ILE A CA 1
ATOM 702 C C . ILE A 1 95 ? -0.281 34.562 5.758 1 97.81 95 ILE A C 1
ATOM 704 O O . ILE A 1 95 ? -0.585 34.656 6.949 1 97.81 95 ILE A O 1
ATOM 708 N N . THR A 1 96 ? 0.038 33.531 5.188 1 96.81 96 THR A N 1
ATOM 709 C CA . THR A 1 96 ? 0.665 32.375 5.859 1 96.81 96 THR A CA 1
ATOM 710 C C . THR A 1 96 ? 1.979 32 5.18 1 96.81 96 THR A C 1
ATOM 712 O O . THR A 1 96 ? 2.334 32.594 4.145 1 96.81 96 THR A O 1
ATOM 715 N N . TRP A 1 97 ? 2.779 31.234 5.828 1 95.25 97 TRP A N 1
ATOM 716 C CA . TRP A 1 97 ? 4.047 30.812 5.246 1 95.25 97 TRP A CA 1
ATOM 717 C C . TRP A 1 97 ? 4.277 29.312 5.484 1 95.25 97 TRP A C 1
ATOM 719 O O . TRP A 1 97 ? 3.926 28.797 6.543 1 95.25 97 TRP A O 1
ATOM 729 N N . LEU A 1 98 ? 4.734 28.656 4.504 1 93.38 98 LEU A N 1
ATOM 730 C CA . LEU A 1 98 ? 4.871 27.203 4.48 1 93.38 98 LEU A CA 1
ATOM 731 C C . LEU A 1 98 ? 6.32 26.781 4.691 1 93.38 98 LEU A C 1
ATOM 733 O O . LEU A 1 98 ? 7.234 27.594 4.531 1 93.38 98 LEU A O 1
ATOM 737 N N . PRO A 1 99 ? 6.496 25.547 5.137 1 90.62 99 PRO A N 1
ATOM 738 C CA . PRO A 1 99 ? 7.879 25.062 5.188 1 90.62 99 PRO A CA 1
ATOM 739 C C . PRO A 1 99 ? 8.594 25.188 3.846 1 90.62 99 PRO A C 1
ATOM 741 O O . PRO A 1 99 ? 7.996 24.922 2.799 1 90.62 99 PRO A O 1
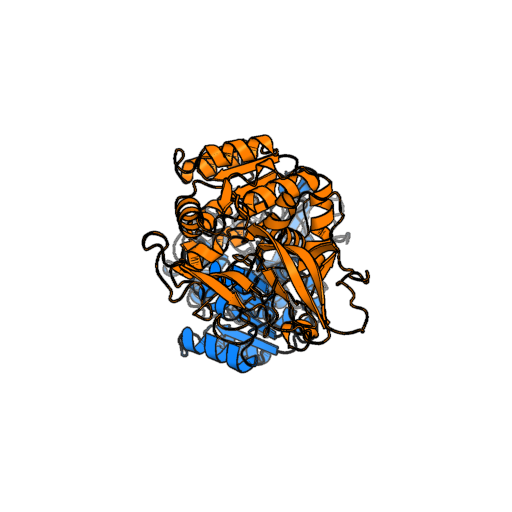ATOM 744 N N . LYS A 1 100 ? 9.789 25.578 3.967 1 91.5 100 LYS A N 1
ATOM 745 C CA . LYS A 1 100 ? 10.555 25.812 2.746 1 91.5 100 LYS A CA 1
ATOM 746 C C . LYS A 1 100 ? 11.398 24.594 2.387 1 91.5 100 LYS A C 1
ATOM 748 O O . LYS A 1 100 ? 12.211 24.141 3.195 1 91.5 100 LYS A O 1
ATOM 753 N N . SER A 1 101 ? 11.211 24.125 1.188 1 93.94 101 SER A N 1
ATOM 754 C CA . SER A 1 101 ? 12.062 23.062 0.65 1 93.94 101 SER A CA 1
ATOM 755 C C . SER A 1 101 ? 13.266 23.641 -0.088 1 93.94 101 SER A C 1
ATOM 757 O O . SER A 1 101 ? 13.172 24.703 -0.706 1 93.94 101 SER A O 1
ATOM 759 N N . CYS A 1 102 ? 14.406 22.938 -0.129 1 93.38 102 CYS A N 1
ATOM 760 C CA . CYS A 1 102 ? 15.648 23.453 -0.678 1 93.38 102 CYS A CA 1
ATOM 761 C C . CYS A 1 102 ? 15.625 23.438 -2.201 1 93.38 102 CYS A C 1
ATOM 763 O O . CYS A 1 102 ? 16.359 24.188 -2.85 1 93.38 102 CYS A O 1
ATOM 765 N N . MET A 1 103 ? 14.844 22.578 -2.734 1 93.38 103 MET A N 1
ATOM 766 C CA . MET A 1 103 ? 14.703 22.391 -4.172 1 93.38 103 MET A CA 1
ATOM 767 C C . MET A 1 103 ? 16.047 22.031 -4.809 1 93.38 103 MET A C 1
ATOM 769 O O . MET A 1 103 ? 16.281 22.328 -5.98 1 93.38 103 MET A O 1
ATOM 773 N N . GLN A 1 104 ? 17 21.453 -3.973 1 95.31 104 GLN A N 1
ATOM 774 C CA . GLN A 1 104 ? 18.328 21.125 -4.473 1 95.31 104 GLN A CA 1
ATOM 775 C C . GLN A 1 104 ? 18.703 19.703 -4.098 1 95.31 104 GLN A C 1
ATOM 777 O O . GLN A 1 104 ? 19.578 19.094 -4.727 1 95.31 104 GLN A O 1
ATOM 782 N N . CYS A 1 105 ? 18.094 19.219 -3.131 1 94.56 105 CYS A N 1
ATOM 783 C CA . CYS A 1 105 ? 18.5 17.906 -2.639 1 94.56 105 CYS A CA 1
ATOM 784 C C . CYS A 1 105 ? 17.938 16.797 -3.525 1 94.56 105 CYS A C 1
ATOM 786 O O . CYS A 1 105 ? 17.156 17.062 -4.441 1 94.56 105 CYS A O 1
ATOM 788 N N . TYR A 1 106 ? 18.359 15.555 -3.232 1 94.44 106 TYR A N 1
ATOM 789 C CA . TYR A 1 106 ? 17.953 14.383 -3.998 1 94.44 106 TYR A CA 1
ATOM 790 C C . TYR A 1 106 ? 16.438 14.234 -4.008 1 94.44 106 TYR A C 1
ATOM 792 O O . TYR A 1 106 ? 15.828 14.023 -5.062 1 94.44 106 TYR A O 1
ATOM 800 N N . ASN A 1 107 ? 15.766 14.453 -2.885 1 95.81 107 ASN A N 1
ATOM 801 C CA . ASN A 1 107 ? 14.32 14.281 -2.777 1 95.81 107 ASN A CA 1
ATOM 802 C C . ASN A 1 107 ? 13.57 15.359 -3.562 1 95.81 107 ASN A C 1
ATOM 804 O O . ASN A 1 107 ? 12.555 15.07 -4.191 1 95.81 107 ASN A O 1
ATOM 808 N N . CYS A 1 108 ? 14.102 16.562 -3.584 1 95.38 108 CYS A N 1
ATOM 809 C CA . CYS A 1 108 ? 13.453 17.672 -4.277 1 95.38 108 CYS A CA 1
ATOM 810 C C . CYS A 1 108 ? 13.633 17.547 -5.785 1 95.38 108 CYS A C 1
ATOM 812 O O . CYS A 1 108 ? 12.68 17.719 -6.547 1 95.38 108 CYS A O 1
ATOM 814 N N . THR A 1 109 ? 14.867 17.156 -6.203 1 94.81 109 THR A N 1
ATOM 815 C CA . THR A 1 109 ? 15.18 17.328 -7.617 1 94.81 109 THR A CA 1
ATOM 816 C C . THR A 1 109 ? 15.07 16.016 -8.367 1 94.81 109 THR A C 1
ATOM 818 O O . THR A 1 109 ? 14.773 15.992 -9.562 1 94.81 109 THR A O 1
ATOM 821 N N . ILE A 1 110 ? 15.328 14.906 -7.68 1 91.69 110 ILE A N 1
ATOM 822 C CA . ILE A 1 110 ? 15.352 13.617 -8.367 1 91.69 110 ILE A CA 1
ATOM 823 C C . ILE A 1 110 ? 14.039 12.883 -8.133 1 91.69 110 ILE A C 1
ATOM 825 O O . ILE A 1 110 ? 13.359 12.492 -9.086 1 91.69 110 ILE A O 1
ATOM 829 N N . LEU A 1 111 ? 13.586 12.844 -6.871 1 93.25 111 LEU A N 1
ATOM 830 C CA . LEU A 1 111 ? 12.32 12.172 -6.598 1 93.25 111 LEU A CA 1
ATOM 831 C C . LEU A 1 111 ? 11.141 13.078 -6.934 1 93.25 111 LEU A C 1
ATOM 833 O O . LEU A 1 111 ? 10.016 12.602 -7.07 1 93.25 111 LEU A O 1
ATOM 837 N N . GLY A 1 112 ? 11.453 14.406 -6.949 1 94.44 112 GLY A N 1
ATOM 838 C CA . GLY A 1 112 ? 10.398 15.367 -7.246 1 94.44 112 GLY A CA 1
ATOM 839 C C . GLY A 1 112 ? 9.398 15.531 -6.117 1 94.44 112 GLY A C 1
ATOM 840 O O . GLY A 1 112 ? 8.234 15.836 -6.352 1 94.44 112 GLY A O 1
ATOM 841 N N . ASP A 1 113 ? 9.82 15.203 -4.895 1 95.12 113 ASP A N 1
ATOM 842 C CA . ASP A 1 113 ? 8.922 15.297 -3.744 1 95.12 113 ASP A CA 1
ATOM 843 C C . ASP A 1 113 ? 9.461 16.281 -2.709 1 95.12 113 ASP A C 1
ATOM 845 O O . ASP A 1 113 ? 10.023 15.875 -1.694 1 95.12 113 ASP A O 1
ATOM 849 N N . PRO A 1 114 ? 9.086 17.547 -2.811 1 94.62 114 PRO A N 1
ATOM 850 C CA . PRO A 1 114 ? 9.57 18.562 -1.869 1 94.62 114 PRO A CA 1
ATOM 851 C C . PRO A 1 114 ? 9.023 18.359 -0.455 1 94.62 114 PRO A C 1
ATOM 853 O O . PRO A 1 114 ? 9.57 18.906 0.503 1 94.62 114 PRO A O 1
ATOM 856 N N . ALA A 1 115 ? 7.914 17.609 -0.323 1 93.69 115 ALA A N 1
ATOM 857 C CA . ALA A 1 115 ? 7.395 17.312 1.01 1 93.69 115 ALA A CA 1
ATOM 858 C C . ALA A 1 115 ? 8.406 16.516 1.821 1 93.69 115 ALA A C 1
ATOM 860 O O . ALA A 1 115 ? 8.359 16.5 3.053 1 93.69 115 ALA A O 1
ATOM 861 N N . LYS A 1 116 ? 9.305 15.875 1.101 1 95.88 116 LYS A N 1
ATOM 862 C CA . LYS A 1 116 ? 10.305 15.023 1.742 1 95.88 116 LYS A CA 1
ATOM 863 C C . LYS A 1 116 ? 11.695 15.648 1.652 1 95.88 116 LYS A C 1
ATOM 865 O O . LYS A 1 116 ? 12.703 14.945 1.747 1 95.88 116 LYS A O 1
ATOM 870 N N . CYS A 1 117 ? 11.812 16.953 1.533 1 95.69 117 CYS A N 1
ATOM 871 C CA . CYS A 1 117 ? 13.078 17.672 1.403 1 95.69 117 CYS A CA 1
ATOM 872 C C . CYS A 1 117 ? 14.023 17.312 2.547 1 95.69 117 CYS A C 1
ATOM 874 O O . CYS A 1 117 ? 13.617 17.328 3.713 1 95.69 117 CYS A O 1
ATOM 876 N N . GLU A 1 118 ? 15.25 17.031 2.23 1 92.94 118 GLU A N 1
ATOM 877 C CA . GLU A 1 118 ? 16.266 16.641 3.203 1 92.94 118 GLU A CA 1
ATOM 878 C C . GLU A 1 118 ? 16.719 17.844 4.035 1 92.94 118 GLU A C 1
ATOM 880 O O . GLU A 1 118 ? 17.328 17.672 5.094 1 92.94 118 GLU A O 1
ATOM 885 N N . ARG A 1 119 ? 16.516 19.109 3.625 1 90.56 119 ARG A N 1
ATOM 886 C CA . ARG A 1 119 ? 16.969 20.344 4.27 1 90.56 119 ARG A CA 1
ATOM 887 C C . ARG A 1 119 ? 15.805 21.312 4.484 1 90.56 119 ARG A C 1
ATOM 889 O O . ARG A 1 119 ? 15.953 22.516 4.285 1 90.56 119 ARG A O 1
ATOM 896 N N . ARG A 1 120 ? 14.648 20.734 4.762 1 91.12 120 ARG A N 1
ATOM 897 C CA . ARG A 1 120 ? 13.445 21.547 4.926 1 91.12 120 ARG A CA 1
ATOM 898 C C . ARG A 1 120 ? 13.555 22.438 6.152 1 91.12 120 ARG A C 1
ATOM 900 O O . ARG A 1 120 ? 14.055 22.031 7.195 1 91.12 120 ARG A O 1
ATOM 907 N N . ILE A 1 121 ? 13.148 23.656 5.961 1 87.38 121 ILE A N 1
ATOM 908 C CA . ILE A 1 121 ? 13.133 24.609 7.062 1 87.38 121 ILE A CA 1
ATOM 909 C C . ILE A 1 121 ? 11.695 24.922 7.457 1 87.38 121 ILE A C 1
ATOM 911 O O . ILE A 1 121 ? 10.867 25.266 6.605 1 87.38 121 ILE A O 1
ATOM 915 N N . GLY A 1 122 ? 11.383 24.641 8.719 1 88.5 122 GLY A N 1
ATOM 916 C CA . GLY A 1 122 ? 10.055 24.938 9.242 1 88.5 122 GLY A CA 1
ATOM 917 C C . GLY A 1 122 ? 10.078 25.891 10.43 1 88.5 122 GLY A C 1
ATOM 918 O O . GLY A 1 122 ? 11.047 25.906 11.195 1 88.5 122 GLY A O 1
ATOM 919 N N . TYR A 1 123 ? 9.148 26.703 10.477 1 90.12 123 TYR A N 1
ATOM 920 C CA . TYR A 1 123 ? 9.031 27.625 11.602 1 90.12 123 TYR A CA 1
ATOM 921 C C . TYR A 1 123 ? 8.453 26.922 12.828 1 90.12 123 TYR A C 1
ATOM 923 O O . TYR A 1 123 ? 7.984 25.781 12.734 1 90.12 123 TYR A O 1
ATOM 931 N N . GLY A 1 124 ? 8.555 27.562 13.969 1 91.31 124 GLY A N 1
ATOM 932 C CA . GLY A 1 124 ? 7.98 26.984 15.172 1 91.31 124 GLY A CA 1
ATOM 933 C C . GLY A 1 124 ? 8.898 26 15.859 1 91.31 124 GLY A C 1
ATOM 934 O O . GLY A 1 124 ? 8.484 24.875 16.188 1 91.31 124 GLY A O 1
ATOM 935 N N . GLY A 1 125 ? 10.234 26.359 15.844 1 87.56 125 GLY A N 1
ATOM 936 C CA . GLY A 1 125 ? 11.18 25.562 16.609 1 87.56 125 GLY A CA 1
ATOM 937 C C . GLY A 1 125 ? 12.273 24.953 15.758 1 87.56 125 GLY A C 1
ATOM 938 O O . GLY A 1 125 ? 13.211 24.344 16.281 1 87.56 125 GLY A O 1
ATOM 939 N N . TRP A 1 126 ? 12.281 25.156 14.453 1 86.88 126 TRP A N 1
ATOM 940 C CA . TRP A 1 126 ? 13.203 24.375 13.625 1 86.88 126 TRP A CA 1
ATOM 941 C C . TRP A 1 126 ? 14.094 25.297 12.797 1 86.88 126 TRP A C 1
ATOM 943 O O . TRP A 1 126 ? 14.922 24.828 12.016 1 86.88 126 TRP A O 1
ATOM 953 N N . VAL A 1 127 ? 14 26.609 12.953 1 84.56 127 VAL A N 1
ATOM 954 C CA . VAL A 1 127 ? 14.828 27.547 12.211 1 84.56 127 VAL A CA 1
ATOM 955 C C . VAL A 1 127 ? 16.109 27.844 12.992 1 84.56 127 VAL A C 1
ATOM 957 O O . VAL A 1 127 ? 17.188 27.359 12.648 1 84.56 127 VAL A O 1
ATOM 960 N N . VAL A 1 128 ? 16.031 28.578 14.078 1 87.25 128 VAL A N 1
ATOM 961 C CA . VAL A 1 128 ? 17.109 28.906 15 1 87.25 128 VAL A CA 1
ATOM 962 C C . VAL A 1 128 ? 16.594 28.891 16.438 1 87.25 128 VAL A C 1
ATOM 964 O O . VAL A 1 128 ? 15.383 29.047 16.672 1 87.25 128 VAL A O 1
ATOM 967 N N . PRO A 1 129 ? 17.547 28.672 17.359 1 91.5 129 PRO A N 1
ATOM 968 C CA . PRO A 1 129 ? 17.125 28.859 18.75 1 91.5 129 PRO A CA 1
ATOM 969 C C . PRO A 1 129 ? 16.656 30.297 19.031 1 91.5 129 PRO A C 1
ATOM 971 O O . PRO A 1 129 ? 17.078 31.219 18.344 1 91.5 129 PRO A O 1
ATOM 974 N N . ALA A 1 130 ? 15.797 30.438 20.047 1 91.69 130 ALA A N 1
ATOM 975 C CA . ALA A 1 130 ? 15.141 31.719 20.328 1 91.69 130 ALA A CA 1
ATOM 976 C C . ALA A 1 130 ? 16.141 32.719 20.875 1 91.69 130 ALA A C 1
ATOM 978 O O . ALA A 1 130 ? 15.82 33.906 21.031 1 91.69 130 ALA A O 1
ATOM 979 N N . ASP A 1 131 ? 17.297 32.281 21.125 1 90.69 131 ASP A N 1
ATOM 980 C CA . ASP A 1 131 ? 18.312 33.188 21.625 1 90.69 131 ASP A CA 1
ATOM 981 C C . ASP A 1 131 ? 19.297 33.562 20.531 1 90.69 131 ASP A C 1
ATOM 983 O O . ASP A 1 131 ? 20.297 34.25 20.781 1 90.69 131 ASP A O 1
ATOM 987 N N . GLN A 1 132 ? 19.047 33.125 19.422 1 90.81 132 GLN A N 1
ATOM 988 C CA . GLN A 1 132 ? 19.844 33.5 18.25 1 90.81 132 GLN A CA 1
ATOM 989 C C . GLN A 1 132 ? 19.031 34.281 17.234 1 90.81 132 GLN A C 1
ATOM 991 O O . GLN A 1 132 ? 17.844 34.031 17.047 1 90.81 132 GLN A O 1
ATOM 996 N N . HIS A 1 133 ? 19.734 35.219 16.641 1 87.25 133 HIS A N 1
ATOM 997 C CA . HIS A 1 133 ? 19.062 36.031 15.609 1 87.25 133 HIS A CA 1
ATOM 998 C C . HIS A 1 133 ? 18.484 35.156 14.516 1 87.25 133 HIS A C 1
ATOM 1000 O O . HIS A 1 133 ? 19.156 34.25 14.023 1 87.25 133 HIS A O 1
ATOM 1006 N N . PRO A 1 134 ? 17.125 35.406 14.164 1 87.69 134 PRO A N 1
ATOM 1007 C CA . PRO A 1 134 ? 16.234 36.5 14.539 1 87.69 134 PRO A CA 1
ATOM 1008 C C . PRO A 1 134 ? 15.305 36.125 15.688 1 87.69 134 PRO A C 1
ATOM 1010 O O . PRO A 1 134 ? 14.391 36.906 16.016 1 87.69 134 PRO A O 1
ATOM 1013 N N . TYR A 1 135 ? 15.43 35.125 16.281 1 85 135 TYR A N 1
ATOM 1014 C CA . TYR A 1 135 ? 14.898 34.531 17.516 1 85 135 TYR A CA 1
ATOM 1015 C C . TYR A 1 135 ? 13.375 34.5 17.469 1 85 135 TYR A C 1
ATOM 1017 O O . TYR A 1 135 ? 12.742 33.781 18.25 1 85 135 TYR A O 1
ATOM 1025 N N . LEU A 1 136 ? 12.648 35.375 16.609 1 92.12 136 LEU A N 1
ATOM 1026 C CA . LEU A 1 136 ? 11.195 35.406 16.5 1 92.12 136 LEU A CA 1
ATOM 1027 C C . LEU A 1 136 ? 10.719 34.562 15.336 1 92.12 136 LEU A C 1
ATOM 1029 O O . LEU A 1 136 ? 10.07 35.062 14.406 1 92.12 136 LEU A O 1
ATOM 1033 N N . VAL A 1 137 ? 10.891 33.25 15.406 1 92.5 137 VAL A N 1
ATOM 1034 C CA . VAL A 1 137 ? 10.68 32.406 14.242 1 92.5 137 VAL A CA 1
ATOM 1035 C C . VAL A 1 137 ? 9.578 31.391 14.539 1 92.5 137 VAL A C 1
ATOM 1037 O O . VAL A 1 137 ? 9.547 30.312 13.938 1 92.5 137 VAL A O 1
ATOM 1040 N N . GLY A 1 138 ? 8.68 31.719 15.477 1 94.75 138 GLY A N 1
ATOM 1041 C CA . GLY A 1 138 ? 7.512 30.906 15.805 1 94.75 138 GLY A CA 1
ATOM 1042 C C . GLY A 1 138 ? 6.25 31.734 15.984 1 94.75 138 GLY A C 1
ATOM 1043 O O . GLY A 1 138 ? 6.316 32.938 16.172 1 94.75 138 GLY A O 1
ATOM 1044 N N . GLY A 1 139 ? 5.176 31.078 15.977 1 96.12 139 GLY A N 1
ATOM 1045 C CA . GLY A 1 139 ? 3.891 31.766 15.969 1 96.12 139 GLY A CA 1
ATOM 1046 C C . GLY A 1 139 ? 3.385 32.094 17.359 1 96.12 139 GLY A C 1
ATOM 1047 O O . GLY A 1 139 ? 2.451 32.875 17.516 1 96.12 139 GLY A O 1
ATOM 1048 N N . PHE A 1 140 ? 3.924 31.469 18.391 1 97.88 140 PHE A N 1
ATOM 1049 C CA . PHE A 1 140 ? 3.52 31.812 19.75 1 97.88 140 PHE A CA 1
ATOM 1050 C C . PHE A 1 140 ? 4.176 33.125 20.203 1 97.88 140 PHE A C 1
ATOM 1052 O O . PHE A 1 140 ? 4.945 33.125 21.172 1 97.88 140 PHE A O 1
ATOM 1059 N N . ALA A 1 141 ? 3.846 34.156 19.531 1 97.94 141 ALA A N 1
ATOM 1060 C CA . ALA A 1 141 ? 4.41 35.5 19.719 1 97.94 141 ALA A CA 1
ATOM 1061 C C . ALA A 1 141 ? 3.49 36.562 19.125 1 97.94 141 ALA A C 1
ATOM 1063 O O . ALA A 1 141 ? 2.541 36.25 18.406 1 97.94 141 ALA A O 1
ATOM 1064 N N . GLU A 1 142 ? 3.752 37.781 19.484 1 97.88 142 GLU A N 1
ATOM 1065 C CA . GLU A 1 142 ? 2.98 38.875 18.922 1 97.88 142 GLU A CA 1
ATOM 1066 C C . GLU A 1 142 ? 3.396 39.188 17.484 1 97.88 142 GLU A C 1
ATOM 1068 O O . GLU A 1 142 ? 2.586 39.625 16.688 1 97.88 142 GLU A O 1
ATOM 1073 N N . TYR A 1 143 ? 4.684 38.938 17.234 1 97.38 143 TYR A N 1
ATOM 1074 C CA . TYR A 1 143 ? 5.246 39.125 15.914 1 97.38 143 TYR A CA 1
ATOM 1075 C C . TYR A 1 143 ? 6.086 37.938 15.477 1 97.38 143 TYR A C 1
ATOM 1077 O O . TYR A 1 143 ? 6.555 37.156 16.312 1 97.38 143 TYR A O 1
ATOM 1085 N N . VAL A 1 144 ? 6.266 37.812 14.203 1 97.06 144 VAL A N 1
ATOM 1086 C CA . VAL A 1 144 ? 7.133 36.812 13.641 1 97.06 144 VAL A CA 1
ATOM 1087 C C . VAL A 1 144 ? 8.07 37.406 12.609 1 97.06 144 VAL A C 1
ATOM 1089 O O . VAL A 1 144 ? 7.672 38.312 11.867 1 97.06 144 VAL A O 1
ATOM 1092 N N . TRP A 1 145 ? 9.281 37 12.656 1 96.25 145 TRP A N 1
ATOM 1093 C CA . TRP A 1 145 ? 10.297 37.375 11.688 1 96.25 145 TRP A CA 1
ATOM 1094 C C . TRP A 1 145 ? 10.477 36.281 10.641 1 96.25 145 TRP A C 1
ATOM 1096 O O . TRP A 1 145 ? 11.031 35.219 10.93 1 96.25 145 TRP A O 1
ATOM 1106 N N . ILE A 1 146 ? 10.023 36.469 9.422 1 96.06 146 ILE A N 1
ATOM 1107 C CA . ILE A 1 146 ? 10.039 35.469 8.352 1 96.06 146 ILE A CA 1
ATOM 1108 C C . ILE A 1 146 ? 11.281 35.688 7.484 1 96.06 146 ILE A C 1
ATOM 1110 O O . ILE A 1 146 ? 11.516 36.781 6.961 1 96.06 146 ILE A O 1
ATOM 1114 N N . LEU A 1 147 ? 12.023 34.656 7.277 1 94.06 147 LEU A N 1
ATOM 1115 C CA . LEU A 1 147 ? 13.305 34.688 6.59 1 94.06 147 LEU A CA 1
ATOM 1116 C C . LEU A 1 147 ? 13.125 35.031 5.117 1 94.06 147 LEU A C 1
ATOM 1118 O O . LEU A 1 147 ? 12.109 34.688 4.508 1 94.06 147 LEU A O 1
ATOM 1122 N N . PRO A 1 148 ? 14.211 35.719 4.602 1 93.69 148 PRO A N 1
ATOM 1123 C CA . PRO A 1 148 ? 14.188 35.875 3.148 1 93.69 148 PRO A CA 1
ATOM 1124 C C . PRO A 1 148 ? 14.109 34.562 2.393 1 93.69 148 PRO A C 1
ATOM 1126 O O . PRO A 1 148 ? 14.742 33.594 2.787 1 93.69 148 PRO A O 1
ATOM 1129 N N . GLY A 1 149 ? 13.234 34.562 1.396 1 91.81 149 GLY A N 1
ATOM 1130 C CA . GLY A 1 149 ? 13.141 33.375 0.565 1 91.81 149 GLY A CA 1
ATOM 1131 C C . GLY A 1 149 ? 12.125 32.375 1.071 1 91.81 149 GLY A C 1
ATOM 1132 O O . GLY A 1 149 ? 11.914 31.344 0.453 1 91.81 149 GLY A O 1
ATOM 1133 N N . SER A 1 150 ? 11.445 32.719 2.184 1 94.25 150 SER A N 1
ATOM 1134 C CA . SER A 1 150 ? 10.414 31.812 2.691 1 94.25 150 SER A CA 1
ATOM 1135 C C . SER A 1 150 ? 9.25 31.703 1.71 1 94.25 150 SER A C 1
ATOM 1137 O O . SER A 1 150 ? 9.031 32.594 0.891 1 94.25 150 SER A O 1
ATOM 1139 N N . ASP A 1 151 ? 8.539 30.578 1.809 1 95.5 151 ASP A N 1
ATOM 1140 C CA . ASP A 1 151 ? 7.391 30.328 0.946 1 95.5 151 ASP A CA 1
ATOM 1141 C C . ASP A 1 151 ? 6.125 30.969 1.526 1 95.5 151 ASP A C 1
ATOM 1143 O O . ASP A 1 151 ? 5.395 30.328 2.281 1 95.5 151 ASP A O 1
ATOM 1147 N N . LEU A 1 152 ? 5.836 32.125 1.063 1 97.12 152 LEU A N 1
ATOM 1148 C CA . LEU A 1 152 ? 4.68 32.906 1.537 1 97.12 152 LEU A CA 1
ATOM 1149 C C . LEU A 1 152 ? 3.455 32.594 0.676 1 97.12 152 LEU A C 1
ATOM 1151 O O . LEU A 1 152 ? 3.584 32.281 -0.51 1 97.12 152 LEU A O 1
ATOM 1155 N N . VAL A 1 153 ? 2.301 32.688 1.262 1 96.81 153 VAL A N 1
ATOM 1156 C CA . VAL A 1 153 ? 1.021 32.656 0.559 1 96.81 153 VAL A CA 1
ATOM 1157 C C . VAL A 1 153 ? 0.165 33.844 1.004 1 96.81 153 VAL A C 1
ATOM 1159 O O . VAL A 1 153 ? -0.175 33.969 2.184 1 96.81 153 VAL A O 1
ATOM 1162 N N . VAL A 1 154 ? -0.093 34.688 0.05 1 97.38 154 VAL A N 1
ATOM 1163 C CA . VAL A 1 154 ? -1.044 35.781 0.322 1 97.38 154 VAL A CA 1
ATOM 1164 C C . VAL A 1 154 ? -2.467 35.219 0.316 1 97.38 154 VAL A C 1
ATOM 1166 O O . VAL A 1 154 ? -2.9 34.625 -0.669 1 97.38 154 VAL A O 1
ATOM 1169 N N . LEU A 1 155 ? -3.182 35.438 1.409 1 96.06 155 LEU A N 1
ATOM 1170 C CA . LEU A 1 155 ? -4.52 34.875 1.578 1 96.06 155 LEU A CA 1
ATOM 1171 C C . LEU A 1 155 ? -5.586 35.875 1.141 1 96.06 155 LEU A C 1
ATOM 1173 O O . LEU A 1 155 ? -5.379 37.094 1.214 1 96.06 155 LEU A O 1
ATOM 1177 N N . PRO A 1 156 ? -6.742 35.344 0.671 1 91.38 156 PRO A N 1
ATOM 1178 C CA . PRO A 1 156 ? -7.859 36.25 0.424 1 91.38 156 PRO A CA 1
ATOM 1179 C C . PRO A 1 156 ? -8.25 37.062 1.661 1 91.38 156 PRO A C 1
ATOM 1181 O O . PRO A 1 156 ? -8.32 36.5 2.764 1 91.38 156 PRO A O 1
ATOM 1184 N N . PRO A 1 157 ? -8.539 38.281 1.429 1 88.44 157 PRO A N 1
ATOM 1185 C CA . PRO A 1 157 ? -8.82 39.156 2.582 1 88.44 157 PRO A CA 1
ATOM 1186 C C . PRO A 1 157 ? -10.07 38.719 3.346 1 88.44 157 PRO A C 1
ATOM 1188 O O . PRO A 1 157 ? -10.203 39 4.535 1 88.44 157 PRO A O 1
ATOM 1191 N N . ASP A 1 158 ? -10.93 38 2.697 1 87.62 158 ASP A N 1
ATOM 1192 C CA . ASP A 1 158 ? -12.195 37.594 3.32 1 87.62 158 ASP A CA 1
ATOM 1193 C C . ASP A 1 158 ? -12.102 36.219 3.959 1 87.62 158 ASP A C 1
ATOM 1195 O O . ASP A 1 158 ? -13.07 35.75 4.547 1 87.62 158 ASP A O 1
ATOM 1199 N N . LEU A 1 159 ? -10.93 35.625 3.861 1 90.56 159 LEU A N 1
ATOM 1200 C CA . LEU A 1 159 ? -10.766 34.312 4.457 1 90.56 159 LEU A CA 1
ATOM 1201 C C . LEU A 1 159 ? -10.672 34.406 5.977 1 90.56 159 LEU A C 1
ATOM 1203 O O . LEU A 1 159 ? -9.93 35.25 6.508 1 90.56 159 LEU A O 1
ATOM 1207 N N . ALA A 1 160 ? -11.508 33.594 6.625 1 90.25 160 ALA A N 1
ATOM 1208 C CA . ALA A 1 160 ? -11.43 33.531 8.086 1 90.25 160 ALA A CA 1
ATOM 1209 C C . ALA A 1 160 ? -10.086 32.969 8.539 1 90.25 160 ALA A C 1
ATOM 1211 O O . ALA A 1 160 ? -9.688 31.875 8.109 1 90.25 160 ALA A O 1
ATOM 1212 N N . PRO A 1 161 ? -9.383 33.688 9.406 1 90.75 161 PRO A N 1
ATOM 1213 C CA . PRO A 1 161 ? -8.078 33.188 9.875 1 90.75 161 PRO A CA 1
ATOM 1214 C C . PRO A 1 161 ? -8.156 31.812 10.516 1 90.75 161 PRO A C 1
ATOM 1216 O O . PRO A 1 161 ? -7.199 31.047 10.445 1 90.75 161 PRO A O 1
ATOM 1219 N N . GLU A 1 162 ? -9.312 31.531 11.094 1 89.94 162 GLU A N 1
ATOM 1220 C CA . GLU A 1 162 ? -9.516 30.234 11.75 1 89.94 162 GLU A CA 1
ATOM 1221 C C . GLU A 1 162 ? -9.32 29.094 10.766 1 89.94 162 GLU A C 1
ATOM 1223 O O . GLU A 1 162 ? -8.828 28.016 11.141 1 89.94 162 GLU A O 1
ATOM 1228 N N . ALA A 1 163 ? -9.648 29.344 9.578 1 88.06 163 ALA A N 1
ATOM 1229 C CA . ALA A 1 163 ? -9.539 28.281 8.57 1 88.06 163 ALA A CA 1
ATOM 1230 C C . ALA A 1 163 ? -8.078 28.016 8.219 1 88.06 163 ALA A C 1
ATOM 1232 O O . ALA A 1 163 ? -7.707 26.859 7.949 1 88.06 163 ALA A O 1
ATOM 1233 N N . VAL A 1 164 ? -7.285 28.984 8.328 1 90.12 164 VAL A N 1
ATOM 1234 C CA . VAL A 1 164 ? -5.906 28.906 7.859 1 90.12 164 VAL A CA 1
ATOM 1235 C C . VAL A 1 164 ? -5.086 28.031 8.812 1 90.12 164 VAL A C 1
ATOM 1237 O O . VAL A 1 164 ? -4.195 27.297 8.375 1 90.12 164 VAL A O 1
ATOM 1240 N N . VAL A 1 165 ? -5.43 28.109 10.094 1 92.62 165 VAL A N 1
ATOM 1241 C CA . VAL A 1 165 ? -4.629 27.406 11.094 1 92.62 165 VAL A CA 1
ATOM 1242 C C . VAL A 1 165 ? -4.91 25.906 11.023 1 92.62 165 VAL A C 1
ATOM 1244 O O . VAL A 1 165 ? -4.18 25.109 11.609 1 92.62 165 VAL A O 1
ATOM 1247 N N . LEU A 1 166 ? -5.898 25.531 10.32 1 91.31 166 LEU A N 1
ATOM 1248 C CA . LEU A 1 166 ? -6.18 24.125 10.047 1 91.31 166 LEU A CA 1
ATOM 1249 C C . LEU A 1 166 ? -5.488 23.672 8.773 1 91.31 166 LEU A C 1
ATOM 1251 O O . LEU A 1 166 ? -5.578 22.5 8.391 1 91.31 166 LEU A O 1
ATOM 1255 N N . GLY A 1 167 ? -4.797 24.547 8.188 1 88.44 167 GLY A N 1
ATOM 1256 C CA . GLY A 1 167 ? -4.18 24.328 6.883 1 88.44 167 GLY A CA 1
ATOM 1257 C C . GLY A 1 167 ? -3.148 23.203 6.891 1 88.44 167 GLY A C 1
ATOM 1258 O O . GLY A 1 167 ? -2.961 22.531 5.883 1 88.44 167 GLY A O 1
ATOM 1259 N N . ASP A 1 168 ? -2.516 23.031 8 1 90.56 168 ASP A N 1
ATOM 1260 C CA . ASP A 1 168 ? -1.522 21.969 8.078 1 90.56 168 ASP A CA 1
ATOM 1261 C C . ASP A 1 168 ? -2.18 20.594 7.941 1 90.56 168 ASP A C 1
ATOM 1263 O O . ASP A 1 168 ? -1.756 19.766 7.125 1 90.56 168 ASP A O 1
ATOM 1267 N N . ALA A 1 169 ? -3.191 20.344 8.719 1 93.25 169 ALA A N 1
ATOM 1268 C CA . ALA A 1 169 ? -3.955 19.109 8.625 1 93.25 169 ALA A CA 1
ATOM 1269 C C . ALA A 1 169 ? -4.562 18.938 7.238 1 93.25 169 ALA A C 1
ATOM 1271 O O . ALA A 1 169 ? -4.551 17.844 6.676 1 93.25 169 ALA A O 1
ATOM 1272 N N . LEU A 1 170 ? -5.031 20.062 6.734 1 93.94 170 LEU A N 1
ATOM 1273 C CA . LEU A 1 170 ? -5.68 20.047 5.43 1 93.94 170 LEU A CA 1
ATOM 1274 C C . LEU A 1 170 ? -4.699 19.641 4.34 1 93.94 170 LEU A C 1
ATOM 1276 O O . LEU A 1 170 ? -4.996 18.75 3.537 1 93.94 170 LEU A O 1
ATOM 1280 N N . ARG A 1 171 ? -3.533 20.281 4.301 1 94.94 171 ARG A N 1
ATOM 1281 C CA . ARG A 1 171 ? -2.602 19.984 3.213 1 94.94 171 ARG A CA 1
ATOM 1282 C C . ARG A 1 171 ? -2.092 18.562 3.287 1 94.94 171 ARG A C 1
ATOM 1284 O O . ARG A 1 171 ? -1.821 17.938 2.258 1 94.94 171 ARG A O 1
ATOM 1291 N N . ILE A 1 172 ? -2.004 17.984 4.453 1 95.44 172 ILE A N 1
ATOM 1292 C CA . ILE A 1 172 ? -1.595 16.594 4.613 1 95.44 172 ILE A CA 1
ATOM 1293 C C . ILE A 1 172 ? -2.633 15.672 3.975 1 95.44 172 ILE A C 1
ATOM 1295 O O . ILE A 1 172 ? -2.281 14.75 3.236 1 95.44 172 ILE A O 1
ATOM 1299 N N . MET A 1 173 ? -3.873 15.93 4.238 1 97.12 173 MET A N 1
ATOM 1300 C CA . MET A 1 173 ? -4.926 15.062 3.717 1 97.12 173 MET A CA 1
ATOM 1301 C C . MET A 1 173 ? -5.086 15.25 2.211 1 97.12 173 MET A C 1
ATOM 1303 O O . MET A 1 173 ? -5.395 14.297 1.493 1 97.12 173 MET A O 1
ATOM 1307 N N . VAL A 1 174 ? -4.848 16.516 1.732 1 97.62 174 VAL A N 1
ATOM 1308 C CA . VAL A 1 174 ? -4.84 16.719 0.289 1 97.62 174 VAL A CA 1
ATOM 1309 C C . VAL A 1 174 ? -3.725 15.891 -0.347 1 97.62 174 VAL A C 1
ATOM 1311 O O . VAL A 1 174 ? -3.939 15.219 -1.36 1 97.62 174 VAL A O 1
ATOM 1314 N N . HIS A 1 175 ? -2.576 15.961 0.279 1 98 175 HIS A N 1
ATOM 1315 C CA . HIS A 1 175 ? -1.449 15.156 -0.183 1 98 175 HIS A CA 1
ATOM 1316 C C . HIS A 1 175 ? -1.779 13.664 -0.135 1 98 175 HIS A C 1
ATOM 1318 O O . HIS A 1 175 ? -1.513 12.938 -1.093 1 98 175 HIS A O 1
ATOM 1324 N N . GLY A 1 176 ? -2.371 13.227 0.944 1 97.94 176 GLY A N 1
ATOM 1325 C CA . GLY A 1 176 ? -2.771 11.836 1.083 1 97.94 176 GLY A CA 1
ATOM 1326 C C . GLY A 1 176 ? -3.748 11.391 0.014 1 97.94 176 GLY A C 1
ATOM 1327 O O . GLY A 1 176 ? -3.602 10.305 -0.554 1 97.94 176 GLY A O 1
ATOM 1328 N N . LEU A 1 177 ? -4.758 12.219 -0.26 1 97.44 177 LEU A N 1
ATOM 1329 C CA . LEU A 1 177 ? -5.738 11.898 -1.29 1 97.44 177 LEU A CA 1
ATOM 1330 C C . LEU A 1 177 ? -5.07 11.766 -2.654 1 97.44 177 LEU A C 1
ATOM 1332 O O . LEU A 1 177 ? -5.414 10.875 -3.434 1 97.44 177 LEU A O 1
ATOM 1336 N N . GLU A 1 178 ? -4.195 12.695 -2.881 1 96.56 178 GLU A N 1
ATOM 1337 C CA . GLU A 1 178 ? -3.451 12.602 -4.133 1 96.56 178 GLU A CA 1
ATOM 1338 C C . GLU A 1 178 ? -2.695 11.273 -4.227 1 96.56 178 GLU A C 1
ATOM 1340 O O . GLU A 1 178 ? -2.732 10.609 -5.262 1 96.56 178 GLU A O 1
ATOM 1345 N N . ARG A 1 179 ? -2.08 10.836 -3.199 1 97.19 179 ARG A N 1
ATOM 1346 C CA . ARG A 1 179 ? -1.22 9.656 -3.197 1 97.19 179 ARG A CA 1
ATOM 1347 C C . ARG A 1 179 ? -2.037 8.383 -3.389 1 97.19 179 ARG A C 1
ATOM 1349 O O . ARG A 1 179 ? -1.551 7.414 -3.967 1 97.19 179 ARG A O 1
ATOM 1356 N N . ILE A 1 180 ? -3.273 8.414 -2.938 1 97.06 180 ILE A N 1
ATOM 1357 C CA . ILE A 1 180 ? -4.055 7.191 -3.061 1 97.06 180 ILE A CA 1
ATOM 1358 C C . ILE A 1 180 ? -4.844 7.211 -4.367 1 97.06 180 ILE A C 1
ATOM 1360 O O . ILE A 1 180 ? -5.672 6.332 -4.613 1 97.06 180 ILE A O 1
ATOM 1364 N N . GLY A 1 181 ? -4.707 8.258 -5.168 1 95.31 181 GLY A N 1
ATOM 1365 C CA . GLY A 1 181 ? -5.336 8.32 -6.48 1 95.31 181 GLY A CA 1
ATOM 1366 C C . GLY A 1 181 ? -6.703 8.977 -6.453 1 95.31 181 GLY A C 1
ATOM 1367 O O . GLY A 1 181 ? -7.461 8.883 -7.422 1 95.31 181 GLY A O 1
ATOM 1368 N N . GLY A 1 182 ? -7.051 9.578 -5.32 1 95.88 182 GLY A N 1
ATOM 1369 C CA . GLY A 1 182 ? -8.352 10.211 -5.195 1 95.88 182 GLY A CA 1
ATOM 1370 C C . GLY A 1 182 ? -9.445 9.258 -4.746 1 95.88 182 GLY A C 1
ATOM 1371 O O . GLY A 1 182 ? -9.156 8.141 -4.324 1 95.88 182 GLY A O 1
ATOM 1372 N N . LEU A 1 183 ? -10.656 9.789 -4.617 1 96.69 183 LEU A N 1
ATOM 1373 C CA . LEU A 1 183 ? -11.852 9.008 -4.309 1 96.69 183 LEU A CA 1
ATOM 1374 C C . LEU A 1 183 ? -12.758 8.898 -5.527 1 96.69 183 LEU A C 1
ATOM 1376 O O . LEU A 1 183 ? -12.75 9.773 -6.395 1 96.69 183 LEU A O 1
ATOM 1380 N N . GLU A 1 184 ? -13.469 7.777 -5.633 1 94.44 184 GLU A N 1
ATOM 1381 C CA . GLU A 1 184 ? -14.516 7.641 -6.641 1 94.44 184 GLU A CA 1
ATOM 1382 C C . GLU A 1 184 ? -15.867 8.094 -6.102 1 94.44 184 GLU A C 1
ATOM 1384 O O . GLU A 1 184 ? -16.125 8.023 -4.895 1 94.44 184 GLU A O 1
ATOM 1389 N N . TYR A 1 185 ? -16.672 8.547 -7.043 1 94.88 185 TYR A N 1
ATOM 1390 C CA . TYR A 1 185 ? -18.016 8.938 -6.672 1 94.88 185 TYR A CA 1
ATOM 1391 C C . TYR A 1 185 ? -18.766 7.781 -6.023 1 94.88 185 TYR A C 1
ATOM 1393 O O . TYR A 1 185 ? -18.797 6.668 -6.562 1 94.88 185 TYR A O 1
ATOM 1401 N N . GLY A 1 186 ? -19.281 8.055 -4.781 1 96.5 186 GLY A N 1
ATOM 1402 C CA . GLY A 1 186 ? -20.078 7.043 -4.117 1 96.5 186 GLY A CA 1
ATOM 1403 C C . GLY A 1 186 ? -19.266 6.16 -3.184 1 96.5 186 GLY A C 1
ATOM 1404 O O . GLY A 1 186 ? -19.828 5.309 -2.49 1 96.5 186 GLY A O 1
ATOM 1405 N N . ASP A 1 187 ? -17.938 6.348 -3.037 1 97.5 187 ASP A N 1
ATOM 1406 C CA . ASP A 1 187 ? -17.078 5.543 -2.166 1 97.5 187 ASP A CA 1
ATOM 1407 C C . ASP A 1 187 ? -17.578 5.578 -0.723 1 97.5 187 ASP A C 1
ATOM 1409 O O . ASP A 1 187 ? -18.062 6.613 -0.253 1 97.5 187 ASP A O 1
ATOM 1413 N N . THR A 1 188 ? -17.469 4.473 -0.074 1 98.56 188 THR A N 1
ATOM 1414 C CA . THR A 1 188 ? -17.562 4.453 1.381 1 98.56 188 THR A CA 1
ATOM 1415 C C . THR A 1 188 ? -16.203 4.668 2.016 1 98.56 188 THR A C 1
ATOM 1417 O O . THR A 1 188 ? -15.258 3.908 1.76 1 98.56 188 THR A O 1
ATOM 1420 N N . VAL A 1 189 ? -16.109 5.711 2.861 1 98.88 189 VAL A N 1
ATOM 1421 C CA . VAL A 1 189 ? -14.844 6.082 3.486 1 98.88 189 VAL A CA 1
ATOM 1422 C C . VAL A 1 189 ? -14.961 5.938 5.004 1 98.88 189 VAL A C 1
ATOM 1424 O O . VAL A 1 189 ? -15.898 6.449 5.613 1 98.88 189 VAL A O 1
ATOM 1427 N N . VAL A 1 190 ? -14.047 5.176 5.609 1 98.94 190 VAL A N 1
ATOM 1428 C CA . VAL A 1 190 ? -13.906 5.117 7.062 1 98.94 190 VAL A CA 1
ATOM 1429 C C . VAL A 1 190 ? -12.734 5.996 7.508 1 98.94 190 VAL A C 1
ATOM 1431 O O . VAL A 1 190 ? -11.656 5.945 6.918 1 98.94 190 VAL A O 1
ATOM 1434 N N . ILE A 1 191 ? -12.945 6.793 8.484 1 98.88 191 ILE A N 1
ATOM 1435 C CA . ILE A 1 191 ? -11.906 7.652 9.047 1 98.88 191 ILE A CA 1
ATOM 1436 C C . ILE A 1 191 ? -11.648 7.262 10.5 1 98.88 191 ILE A C 1
ATOM 1438 O O . ILE A 1 191 ? -12.531 7.367 11.352 1 98.88 191 ILE A O 1
ATOM 1442 N N . GLN A 1 192 ? -10.445 6.762 10.727 1 98.75 192 GLN A N 1
ATOM 1443 C CA . GLN A 1 192 ? -10.016 6.465 12.086 1 98.75 192 GLN A CA 1
ATOM 1444 C C . GLN A 1 192 ? -9.32 7.664 12.719 1 98.75 192 GLN A C 1
ATOM 1446 O O . GLN A 1 192 ? -8.195 8.008 12.336 1 98.75 192 GLN A O 1
ATOM 1451 N N . GLY A 1 193 ? -9.938 8.227 13.688 1 97.38 193 GLY A N 1
ATOM 1452 C CA . GLY A 1 193 ? -9.469 9.461 14.305 1 97.38 193 GLY A CA 1
ATOM 1453 C C . GLY A 1 193 ? -10.32 10.664 13.953 1 97.38 193 GLY A C 1
ATOM 1454 O O . GLY A 1 193 ? -10.586 10.914 12.773 1 97.38 193 GLY A O 1
ATOM 1455 N N . CYS A 1 194 ? -10.734 11.375 15 1 96.81 194 CYS A N 1
ATOM 1456 C CA . CYS A 1 194 ? -11.586 12.539 14.758 1 96.81 194 CYS A CA 1
ATOM 1457 C C . CYS A 1 194 ? -10.914 13.812 15.258 1 96.81 194 CYS A C 1
ATOM 1459 O O . CYS A 1 194 ? -11.586 14.711 15.773 1 96.81 194 CYS A O 1
ATOM 1461 N N . GLY A 1 195 ? -9.641 13.859 15.156 1 94.31 195 GLY A N 1
ATOM 1462 C CA . GLY A 1 195 ? -8.906 15.109 15.328 1 94.31 195 GLY A CA 1
ATOM 1463 C C . GLY A 1 195 ? -8.914 15.977 14.086 1 94.31 195 GLY A C 1
ATOM 1464 O O . GLY A 1 195 ? -9.734 15.789 13.188 1 94.31 195 GLY A O 1
ATOM 1465 N N . ALA A 1 196 ? -8.023 16.922 14.078 1 93.5 196 ALA A N 1
ATOM 1466 C CA . ALA A 1 196 ? -7.973 17.875 12.969 1 93.5 196 ALA A CA 1
ATOM 1467 C C . ALA A 1 196 ? -7.738 17.156 11.641 1 93.5 196 ALA A C 1
ATOM 1469 O O . ALA A 1 196 ? -8.43 17.422 10.656 1 93.5 196 ALA A O 1
ATOM 1470 N N . VAL A 1 197 ? -6.828 16.234 11.617 1 95 197 VAL A N 1
ATOM 1471 C CA . VAL A 1 197 ? -6.508 15.516 10.391 1 95 197 VAL A CA 1
ATOM 1472 C C . VAL A 1 197 ? -7.715 14.695 9.938 1 95 197 VAL A C 1
ATOM 1474 O O . VAL A 1 197 ? -8.086 14.727 8.758 1 95 197 VAL A O 1
ATOM 1477 N N . GLY A 1 198 ? -8.328 14.062 10.852 1 97.38 198 GLY A N 1
ATOM 1478 C CA . GLY A 1 198 ? -9.5 13.266 10.531 1 97.38 198 GLY A CA 1
ATOM 1479 C C . GLY A 1 198 ? -10.664 14.094 10.008 1 97.38 198 GLY A C 1
ATOM 1480 O O . GLY A 1 198 ? -11.312 13.719 9.023 1 97.38 198 GLY A O 1
ATOM 1481 N N . LEU A 1 199 ? -10.93 15.172 10.641 1 96.56 199 LEU A N 1
ATOM 1482 C CA . LEU A 1 199 ? -12.047 16.016 10.227 1 96.56 199 LEU A CA 1
ATOM 1483 C C . LEU A 1 199 ? -11.766 16.656 8.875 1 96.56 199 LEU A C 1
ATOM 1485 O O . LEU A 1 199 ? -12.68 16.844 8.07 1 96.56 199 LEU A O 1
ATOM 1489 N N . MET A 1 200 ? -10.492 17.047 8.664 1 95.69 200 MET A N 1
ATOM 1490 C CA . MET A 1 200 ? -10.164 17.516 7.32 1 95.69 200 MET A CA 1
ATOM 1491 C C . MET A 1 200 ? -10.367 16.406 6.293 1 95.69 200 MET A C 1
ATOM 1493 O O . MET A 1 200 ? -10.852 16.672 5.188 1 95.69 200 MET A O 1
ATOM 1497 N N . GLY A 1 201 ? -9.992 15.172 6.664 1 97.19 201 GLY A N 1
ATOM 1498 C CA . GLY A 1 201 ? -10.266 14.031 5.801 1 97.19 201 GLY A CA 1
ATOM 1499 C C . GLY A 1 201 ? -11.742 13.844 5.508 1 97.19 201 GLY A C 1
ATOM 1500 O O . GLY A 1 201 ? -12.125 13.555 4.375 1 97.19 201 GLY A O 1
ATOM 1501 N N . LEU A 1 202 ? -12.555 14.047 6.52 1 97.94 202 LEU A N 1
ATOM 1502 C CA . LEU A 1 202 ? -14.008 13.953 6.387 1 97.94 202 LEU A CA 1
ATOM 1503 C C . LEU A 1 202 ? -14.531 14.984 5.391 1 97.94 202 LEU A C 1
ATOM 1505 O O . LEU A 1 202 ? -15.266 14.641 4.469 1 97.94 202 LEU A O 1
ATOM 1509 N N . ILE A 1 203 ? -14.094 16.172 5.551 1 96.06 203 ILE A N 1
ATOM 1510 C CA . ILE A 1 203 ? -14.586 17.266 4.719 1 96.06 203 ILE A CA 1
ATOM 1511 C C . ILE A 1 203 ? -14.125 17.047 3.275 1 96.06 203 ILE A C 1
ATOM 1513 O O . ILE A 1 203 ? -14.906 17.234 2.338 1 96.06 203 ILE A O 1
ATOM 1517 N N . LEU A 1 204 ? -12.891 16.625 3.104 1 96.38 204 LEU A N 1
ATOM 1518 C CA . LEU A 1 204 ? -12.359 16.359 1.77 1 96.38 204 LEU A CA 1
ATOM 1519 C C . LEU A 1 204 ? -13.086 15.188 1.127 1 96.38 204 LEU A C 1
ATOM 1521 O O . LEU A 1 204 ? -13.375 15.211 -0.073 1 96.38 204 LEU A O 1
ATOM 1525 N N . ALA A 1 205 ? -13.336 14.141 1.912 1 97.69 205 ALA A N 1
ATOM 1526 C CA . ALA A 1 205 ? -14.047 12.977 1.387 1 97.69 205 ALA A CA 1
ATOM 1527 C C . ALA A 1 205 ? -15.43 13.367 0.871 1 97.69 205 ALA A C 1
ATOM 1529 O O . ALA A 1 205 ? -15.836 12.953 -0.219 1 97.69 205 ALA A O 1
ATOM 1530 N N . ARG A 1 206 ? -16.109 14.188 1.627 1 95.75 206 ARG A N 1
ATOM 1531 C CA . ARG A 1 206 ? -17.422 14.656 1.213 1 95.75 206 ARG A CA 1
ATOM 1532 C C . ARG A 1 206 ? -17.328 15.508 -0.048 1 95.75 206 ARG A C 1
ATOM 1534 O O . ARG A 1 206 ? -18.109 15.328 -0.986 1 95.75 206 ARG A O 1
ATOM 1541 N N . ASP A 1 207 ? -16.406 16.359 -0.057 1 94 207 ASP A N 1
ATOM 1542 C CA . ASP A 1 207 ? -16.219 17.234 -1.21 1 94 207 ASP A CA 1
ATOM 1543 C C . ASP A 1 207 ? -15.883 16.438 -2.463 1 94 207 ASP A C 1
ATOM 1545 O O . ASP A 1 207 ? -16.234 16.828 -3.576 1 94 207 ASP A O 1
ATOM 1549 N N . ALA A 1 208 ? -15.25 15.297 -2.252 1 94.62 208 ALA A N 1
ATOM 1550 C CA . ALA A 1 208 ? -14.805 14.461 -3.361 1 94.62 208 ALA A CA 1
ATOM 1551 C C . ALA A 1 208 ? -15.922 13.523 -3.818 1 94.62 208 ALA A C 1
ATOM 1553 O O . ALA A 1 208 ? -15.742 12.75 -4.766 1 94.62 208 ALA A O 1
ATOM 1554 N N . GLY A 1 209 ? -17.062 13.516 -3.119 1 95.38 209 GLY A N 1
ATOM 1555 C CA . GLY A 1 209 ? -18.188 12.766 -3.621 1 95.38 209 GLY A CA 1
ATOM 1556 C C . GLY A 1 209 ? -18.406 11.445 -2.904 1 95.38 209 GLY A C 1
ATOM 1557 O O . GLY A 1 209 ? -19.141 10.578 -3.387 1 95.38 209 GLY A O 1
ATOM 1558 N N . ALA A 1 210 ? -17.797 11.258 -1.751 1 96.88 210 ALA A N 1
ATOM 1559 C CA . ALA A 1 210 ? -18.031 10.039 -0.983 1 96.88 210 ALA A CA 1
ATOM 1560 C C . ALA A 1 210 ? -19.531 9.836 -0.719 1 96.88 210 ALA A C 1
ATOM 1562 O O . ALA A 1 210 ? -20.234 10.789 -0.374 1 96.88 210 ALA A O 1
ATOM 1563 N N . GLY A 1 211 ? -20.016 8.625 -0.905 1 96.62 211 GLY A N 1
ATOM 1564 C CA . GLY A 1 211 ? -21.406 8.305 -0.673 1 96.62 211 GLY A CA 1
ATOM 1565 C C . GLY A 1 211 ? -21.734 8.07 0.791 1 96.62 211 GLY A C 1
ATOM 1566 O O . GLY A 1 211 ? -22.859 8.328 1.23 1 96.62 211 GLY A O 1
ATOM 1567 N N . ARG A 1 212 ? -20.781 7.543 1.469 1 98 212 ARG A N 1
ATOM 1568 C CA . ARG A 1 212 ? -20.906 7.293 2.9 1 98 212 ARG A CA 1
ATOM 1569 C C . ARG A 1 212 ? -19.578 7.535 3.615 1 98 212 ARG A C 1
ATOM 1571 O O . ARG A 1 212 ? -18.531 7.098 3.146 1 98 212 ARG A O 1
ATOM 1578 N N . VAL A 1 213 ? -19.609 8.234 4.762 1 98.81 213 VAL A N 1
ATOM 1579 C CA . VAL A 1 213 ? -18.422 8.469 5.578 1 98.81 213 VAL A CA 1
ATOM 1580 C C . VAL A 1 213 ? -18.688 8.023 7.016 1 98.81 213 VAL A C 1
ATOM 1582 O O . VAL A 1 213 ? -19.656 8.469 7.637 1 98.81 213 VAL A O 1
ATOM 1585 N N . ILE A 1 214 ? -17.875 7.117 7.539 1 98.88 214 ILE A N 1
ATOM 1586 C CA . ILE A 1 214 ? -17.938 6.605 8.906 1 98.88 214 ILE A CA 1
ATOM 1587 C C . ILE A 1 214 ? -16.719 7.082 9.688 1 98.88 214 ILE A C 1
ATOM 1589 O O . ILE A 1 214 ? -15.586 6.809 9.305 1 98.88 214 ILE A O 1
ATOM 1593 N N . VAL A 1 215 ? -16.953 7.805 10.805 1 98.88 215 VAL A N 1
ATOM 1594 C CA . VAL A 1 215 ? -15.844 8.32 11.609 1 98.88 215 VAL A CA 1
ATOM 1595 C C . VAL A 1 215 ? -15.758 7.547 12.922 1 98.88 215 VAL A C 1
ATOM 1597 O O . VAL A 1 215 ? -16.75 7.41 13.641 1 98.88 215 VAL A O 1
ATOM 1600 N N . ILE A 1 216 ? -14.609 7.02 13.203 1 98.81 216 ILE A N 1
ATOM 1601 C CA . ILE A 1 216 ? -14.312 6.285 14.43 1 98.81 216 ILE A CA 1
ATOM 1602 C C . ILE A 1 216 ? -13.352 7.098 15.297 1 98.81 216 ILE A C 1
ATOM 1604 O O . ILE A 1 216 ? -12.273 7.492 14.836 1 98.81 216 ILE A O 1
ATOM 1608 N N . GLY A 1 217 ? -13.75 7.367 16.469 1 97.75 217 GLY A N 1
ATOM 1609 C CA . GLY A 1 217 ? -12.859 8.141 17.328 1 97.75 217 GLY A CA 1
ATOM 1610 C C . GLY A 1 217 ? -13.469 8.469 18.672 1 97.75 217 GLY A C 1
ATOM 1611 O O . GLY A 1 217 ? -14.367 7.766 19.156 1 97.75 217 GLY A O 1
ATOM 1612 N N . ALA A 1 218 ? -12.898 9.312 19.344 1 96.69 218 ALA A N 1
ATOM 1613 C CA . ALA A 1 218 ? -13.289 9.906 20.625 1 96.69 218 ALA A CA 1
ATOM 1614 C C . ALA A 1 218 ? -12.602 11.25 20.844 1 96.69 218 ALA A C 1
ATOM 1616 O O . ALA A 1 218 ? -11.586 11.547 20.203 1 96.69 218 ALA A O 1
ATOM 1617 N N . PRO A 1 219 ? -13.164 12.242 21.672 1 95.44 219 PRO A N 1
ATOM 1618 C CA . PRO A 1 219 ? -14.32 12.102 22.547 1 95.44 219 PRO A CA 1
ATOM 1619 C C . PRO A 1 219 ? -15.641 12.391 21.844 1 95.44 219 PRO A C 1
ATOM 1621 O O . PRO A 1 219 ? -15.648 12.695 20.641 1 95.44 219 PRO A O 1
ATOM 1624 N N . ALA A 1 220 ? -16.688 12.281 22.578 1 96.12 220 ALA A N 1
ATOM 1625 C CA . ALA A 1 220 ? -18.016 12.469 22.031 1 96.12 220 ALA A CA 1
ATOM 1626 C C . ALA A 1 220 ? -18.172 13.859 21.422 1 96.12 220 ALA A C 1
ATOM 1628 O O . ALA A 1 220 ? -18.875 14.031 20.422 1 96.12 220 ALA A O 1
ATOM 1629 N N . THR A 1 221 ? -17.531 14.797 21.969 1 94.75 221 THR A N 1
ATOM 1630 C CA . THR A 1 221 ? -17.625 16.172 21.484 1 94.75 221 THR A CA 1
ATOM 1631 C C . THR A 1 221 ? -17.047 16.297 20.078 1 94.75 221 THR A C 1
ATOM 1633 O O . THR A 1 221 ? -17.609 16.969 19.219 1 94.75 221 THR A O 1
ATOM 1636 N N . ARG A 1 222 ? -15.992 15.609 19.797 1 95.62 222 ARG A N 1
ATOM 1637 C CA . ARG A 1 222 ? -15.391 15.641 18.453 1 95.62 222 ARG A CA 1
ATOM 1638 C C . ARG A 1 222 ? -16.219 14.844 17.469 1 95.62 222 ARG A C 1
ATOM 1640 O O . ARG A 1 222 ? -16.328 15.219 16.297 1 95.62 222 ARG A O 1
ATOM 1647 N N . LEU A 1 223 ? -16.828 13.742 17.953 1 97.75 223 LEU A N 1
ATOM 1648 C CA . LEU A 1 223 ? -17.703 12.961 17.094 1 97.75 223 LEU A CA 1
ATOM 1649 C C . LEU A 1 223 ? -18.938 13.758 16.719 1 97.75 223 LEU A C 1
ATOM 1651 O O . LEU A 1 223 ? -19.453 13.625 15.602 1 97.75 223 LEU A O 1
ATOM 1655 N N . ALA A 1 224 ? -19.406 14.594 17.656 1 97.06 224 ALA A N 1
ATOM 1656 C CA . ALA A 1 224 ? -20.531 15.469 17.359 1 97.06 224 ALA A CA 1
ATOM 1657 C C . ALA A 1 224 ? -20.188 16.453 16.25 1 97.06 224 ALA A C 1
ATOM 1659 O O . ALA A 1 224 ? -21 16.719 15.359 1 97.06 224 ALA A O 1
ATOM 1660 N N . LEU A 1 225 ? -18.984 16.953 16.312 1 95.94 225 LEU A N 1
ATOM 1661 C CA . LEU A 1 225 ? -18.516 17.859 15.25 1 95.94 225 LEU A CA 1
ATOM 1662 C C . LEU A 1 225 ? -18.422 17.109 13.914 1 95.94 225 LEU A C 1
ATOM 1664 O O . LEU A 1 225 ? -18.781 17.672 12.875 1 95.94 225 LEU A O 1
ATOM 1668 N N . ALA A 1 226 ? -17.953 15.906 13.953 1 97.81 226 ALA A N 1
ATOM 1669 C CA . ALA A 1 226 ? -17.875 15.102 12.742 1 97.81 226 ALA A CA 1
ATOM 1670 C C . ALA A 1 226 ? -19.234 14.961 12.078 1 97.81 226 ALA A C 1
ATOM 1672 O O . ALA A 1 226 ? -19.359 15.102 10.859 1 97.81 226 ALA A O 1
ATOM 1673 N N . ARG A 1 227 ? -20.25 14.719 12.859 1 97.88 227 ARG A N 1
ATOM 1674 C CA . ARG A 1 227 ? -21.609 14.617 12.328 1 97.88 227 ARG A CA 1
ATOM 1675 C C . ARG A 1 227 ? -22.047 15.938 11.703 1 97.88 227 ARG A C 1
ATOM 1677 O O . ARG A 1 227 ? -22.641 15.945 10.617 1 97.88 227 ARG A O 1
ATOM 1684 N N . GLU A 1 228 ? -21.719 16.953 12.359 1 96.5 228 GLU A N 1
ATOM 1685 C CA . GLU A 1 228 ? -22.094 18.281 11.859 1 96.5 228 GLU A CA 1
ATOM 1686 C C . GLU A 1 228 ? -21.453 18.562 10.5 1 96.5 228 GLU A C 1
ATOM 1688 O O . GLU A 1 228 ? -22.047 19.234 9.656 1 96.5 228 GLU A O 1
ATOM 1693 N N . TYR A 1 229 ? -20.312 18 10.336 1 96.12 229 TYR A N 1
ATOM 1694 C CA . TYR A 1 229 ? -19.578 18.312 9.109 1 96.12 229 TYR A CA 1
ATOM 1695 C C . TYR A 1 229 ? -19.797 17.219 8.062 1 96.12 229 TYR A C 1
ATOM 1697 O O . TYR A 1 229 ? -19.156 17.219 7.016 1 96.12 229 TYR A O 1
ATOM 1705 N N . GLY A 1 230 ? -20.641 16.203 8.383 1 96.25 230 GLY A N 1
ATOM 1706 C CA . GLY A 1 230 ? -21.109 15.375 7.273 1 96.25 230 GLY A CA 1
ATOM 1707 C C . GLY A 1 230 ? -20.859 13.898 7.484 1 96.25 230 GLY A C 1
ATOM 1708 O O . GLY A 1 230 ? -21.109 13.086 6.59 1 96.25 230 GLY A O 1
ATOM 1709 N N . ALA A 1 231 ? -20.391 13.492 8.609 1 98.44 231 ALA A N 1
ATOM 1710 C CA . ALA A 1 231 ? -20.297 12.062 8.867 1 98.44 231 ALA A CA 1
ATOM 1711 C C . ALA A 1 231 ? -21.672 11.406 8.875 1 98.44 231 ALA A C 1
ATOM 1713 O O . ALA A 1 231 ? -22.594 11.906 9.508 1 98.44 231 ALA A O 1
ATOM 1714 N N . ASP A 1 232 ? -21.797 10.344 8.141 1 98.38 232 ASP A N 1
ATOM 1715 C CA . ASP A 1 232 ? -23.047 9.602 8.141 1 98.38 232 ASP A CA 1
ATOM 1716 C C . ASP A 1 232 ? -23.203 8.766 9.406 1 98.38 232 ASP A C 1
ATOM 1718 O O . ASP A 1 232 ? -24.312 8.57 9.906 1 98.38 232 ASP A O 1
ATOM 1722 N N . GLU A 1 233 ? -22.078 8.219 9.852 1 98.44 233 GLU A N 1
ATOM 1723 C CA . GLU A 1 233 ? -22 7.395 11.055 1 98.44 233 GLU A CA 1
ATOM 1724 C C . GLU A 1 233 ? -20.766 7.742 11.891 1 98.44 233 GLU A C 1
ATOM 1726 O O . GLU A 1 233 ? -19.734 8.117 11.344 1 98.44 233 GLU A O 1
ATOM 1731 N N . THR A 1 234 ? -20.953 7.723 13.203 1 98.69 234 THR A N 1
ATOM 1732 C CA . THR A 1 234 ? -19.828 7.852 14.125 1 98.69 234 THR A CA 1
ATOM 1733 C C . THR A 1 234 ? -19.797 6.68 15.094 1 98.69 234 THR A C 1
ATOM 1735 O O . THR A 1 234 ? -20.844 6.195 15.531 1 98.69 234 THR A O 1
ATOM 1738 N N . ILE A 1 235 ? -18.625 6.195 15.391 1 98.75 235 ILE A N 1
ATOM 1739 C CA . ILE A 1 235 ? -18.422 5.113 16.344 1 98.75 235 ILE A CA 1
ATOM 1740 C C . ILE A 1 235 ? -17.453 5.566 17.438 1 98.75 235 ILE A C 1
ATOM 1742 O O . ILE A 1 235 ? -16.312 5.941 17.156 1 98.75 235 ILE A O 1
ATOM 1746 N N . ASP A 1 236 ? -17.906 5.527 18.703 1 98.5 236 ASP A N 1
ATOM 1747 C CA . ASP A 1 236 ? -17.109 5.949 19.844 1 98.5 236 ASP A CA 1
ATOM 1748 C C . ASP A 1 236 ? -16.219 4.816 20.344 1 98.5 236 ASP A C 1
ATOM 1750 O O . ASP A 1 236 ? -16.719 3.811 20.859 1 98.5 236 ASP A O 1
ATOM 1754 N N . ILE A 1 237 ? -14.93 5.004 20.266 1 97.56 237 ILE A N 1
ATOM 1755 C CA . ILE A 1 237 ? -14 3.92 20.562 1 97.56 237 ILE A CA 1
ATOM 1756 C C . ILE A 1 237 ? -14 3.639 22.062 1 97.56 237 ILE A C 1
ATOM 1758 O O . ILE A 1 237 ? -13.516 2.598 22.516 1 97.56 237 ILE A O 1
ATOM 1762 N N . THR A 1 238 ? -14.508 4.586 22.875 1 96.94 238 THR A N 1
ATOM 1763 C CA . THR A 1 238 ? -14.555 4.395 24.312 1 96.94 238 THR A CA 1
ATOM 1764 C C . THR A 1 238 ? -15.758 3.533 24.703 1 96.94 238 THR A C 1
ATOM 1766 O O . THR A 1 238 ? -15.805 3.006 25.812 1 96.94 238 THR A O 1
ATOM 1769 N N . GLN A 1 239 ? -16.656 3.377 23.812 1 97.81 239 GLN A N 1
ATOM 1770 C CA . GLN A 1 239 ? -17.891 2.668 24.125 1 97.81 239 GLN A CA 1
ATOM 1771 C C . GLN A 1 239 ? -17.969 1.347 23.359 1 97.81 239 GLN A C 1
ATOM 1773 O O . GLN A 1 239 ? -18.672 0.419 23.797 1 97.81 239 GLN A O 1
ATOM 1778 N N . VAL A 1 240 ? -17.328 1.239 22.266 1 98 240 VAL A N 1
ATOM 1779 C CA . VAL A 1 240 ? -17.438 0.084 21.391 1 98 240 VAL A CA 1
ATOM 1780 C C . VAL A 1 240 ? -16.062 -0.571 21.219 1 98 240 VAL A C 1
ATOM 1782 O O . VAL A 1 240 ? -15.133 0.04 20.672 1 98 240 VAL A O 1
ATOM 1785 N N . PRO A 1 241 ? -15.938 -1.812 21.641 1 97.75 241 PRO A N 1
ATOM 1786 C CA . PRO A 1 241 ? -14.641 -2.477 21.5 1 97.75 241 PRO A CA 1
ATOM 1787 C C . PRO A 1 241 ? -14.281 -2.773 20.047 1 97.75 241 PRO A C 1
ATOM 1789 O O . PRO A 1 241 ? -15.148 -2.748 19.172 1 97.75 241 PRO A O 1
ATOM 1792 N N . THR A 1 242 ? -13.078 -3.09 19.797 1 97.38 242 THR A N 1
ATOM 1793 C CA . THR A 1 242 ? -12.484 -3.182 18.469 1 97.38 242 THR A CA 1
ATOM 1794 C C . THR A 1 242 ? -13.25 -4.176 17.609 1 97.38 242 THR A C 1
ATOM 1796 O O . THR A 1 242 ? -13.672 -3.844 16.5 1 97.38 242 THR A O 1
ATOM 1799 N N . PRO A 1 243 ? -13.508 -5.449 18.078 1 97.81 243 PRO A N 1
ATOM 1800 C CA . PRO A 1 243 ? -14.203 -6.398 17.203 1 97.81 243 PRO A CA 1
ATOM 1801 C C . PRO A 1 243 ? -15.586 -5.91 16.781 1 97.81 243 PRO A C 1
ATOM 1803 O O . PRO A 1 243 ? -16 -6.137 15.641 1 97.81 243 PRO A O 1
ATOM 1806 N N . GLU A 1 244 ? -16.234 -5.234 17.688 1 98.38 244 GLU A N 1
ATOM 1807 C CA . GLU A 1 244 ? -17.562 -4.727 17.406 1 98.38 244 GLU A CA 1
ATOM 1808 C C . GLU A 1 244 ? -17.5 -3.551 16.422 1 98.38 244 GLU A C 1
ATOM 1810 O O . GLU A 1 244 ? -18.391 -3.385 15.586 1 98.38 244 GLU A O 1
ATOM 1815 N N . ARG A 1 245 ? -16.5 -2.682 16.516 1 98.56 245 ARG A N 1
ATOM 1816 C CA . ARG A 1 245 ? -16.344 -1.584 15.562 1 98.56 245 ARG A CA 1
ATOM 1817 C C . ARG A 1 245 ? -16.141 -2.111 14.148 1 98.56 245 ARG A C 1
ATOM 1819 O O . ARG A 1 245 ? -16.75 -1.61 13.203 1 98.56 245 ARG A O 1
ATOM 1826 N N . ILE A 1 246 ? -15.344 -3.15 14.023 1 98.69 246 ILE A N 1
ATOM 1827 C CA . ILE A 1 246 ? -15.102 -3.785 12.727 1 98.69 246 ILE A CA 1
ATOM 1828 C C . ILE A 1 246 ? -16.422 -4.336 12.18 1 98.69 246 ILE A C 1
ATOM 1830 O O . ILE A 1 246 ? -16.766 -4.102 11.016 1 98.69 246 ILE A O 1
ATOM 1834 N N . GLN A 1 247 ? -17.125 -5.035 12.984 1 98.56 247 GLN A N 1
ATOM 1835 C CA . GLN A 1 247 ? -18.391 -5.633 12.578 1 98.56 247 GLN A CA 1
ATOM 1836 C C . GLN A 1 247 ? -19.391 -4.562 12.141 1 98.56 247 GLN A C 1
ATOM 1838 O O . GLN A 1 247 ? -20.109 -4.746 11.156 1 98.56 247 GLN A O 1
ATOM 1843 N N . GLN A 1 248 ? -19.453 -3.48 12.883 1 98.5 248 GLN A N 1
ATOM 1844 C CA . GLN A 1 248 ? -20.359 -2.395 12.523 1 98.5 248 GLN A CA 1
ATOM 1845 C C . GLN A 1 248 ? -20.031 -1.841 11.141 1 98.5 248 GLN A C 1
ATOM 1847 O O . GLN A 1 248 ? -20.938 -1.603 10.336 1 98.5 248 GLN A O 1
ATOM 1852 N N . VAL A 1 249 ? -18.797 -1.621 10.844 1 98.69 249 VAL A N 1
ATOM 1853 C CA . VAL A 1 249 ? -18.391 -1.121 9.531 1 98.69 249 VAL A CA 1
ATOM 1854 C C . VAL A 1 249 ? -18.781 -2.129 8.453 1 98.69 249 VAL A C 1
ATOM 1856 O O . VAL A 1 249 ? -19.297 -1.751 7.398 1 98.69 249 VAL A O 1
ATOM 1859 N N . LEU A 1 250 ? -18.516 -3.428 8.695 1 98.38 250 LEU A N 1
ATOM 1860 C CA . LEU A 1 250 ? -18.875 -4.465 7.73 1 98.38 250 LEU A CA 1
ATOM 1861 C C . LEU A 1 250 ? -20.375 -4.496 7.492 1 98.38 250 LEU A C 1
ATOM 1863 O O . LEU A 1 250 ? -20.828 -4.629 6.352 1 98.38 250 LEU A O 1
ATOM 1867 N N . GLU A 1 251 ? -21.141 -4.355 8.555 1 97.69 251 GLU A N 1
ATOM 1868 C CA . GLU A 1 251 ? -22.594 -4.336 8.422 1 97.69 251 GLU A CA 1
ATOM 1869 C C . GLU A 1 251 ? -23.062 -3.139 7.602 1 97.69 251 GLU A C 1
ATOM 1871 O O . GLU A 1 251 ? -23.938 -3.271 6.742 1 97.69 251 GLU A O 1
ATOM 1876 N N . LEU A 1 252 ? -22.422 -2.023 7.812 1 97.44 252 LEU A N 1
ATOM 1877 C CA . LEU A 1 252 ? -22.797 -0.796 7.117 1 97.44 252 LEU A CA 1
ATOM 1878 C C . LEU A 1 252 ? -22.391 -0.853 5.652 1 97.44 252 LEU A C 1
ATOM 1880 O O . LEU A 1 252 ? -22.797 -0.004 4.855 1 97.44 252 LEU A O 1
ATOM 1884 N N . THR A 1 253 ? -21.578 -1.823 5.297 1 97.12 253 THR A N 1
ATOM 1885 C CA . THR A 1 253 ? -21.078 -1.949 3.936 1 97.12 253 THR A CA 1
ATOM 1886 C C . THR A 1 253 ? -21.469 -3.291 3.33 1 97.12 253 THR A C 1
ATOM 1888 O O . THR A 1 253 ? -20.766 -3.83 2.477 1 97.12 253 THR A O 1
ATOM 1891 N N . ASP A 1 254 ? -22.516 -3.9 3.861 1 95.19 254 ASP A N 1
ATOM 1892 C CA . ASP A 1 254 ? -23.094 -5.141 3.354 1 95.19 254 ASP A CA 1
ATOM 1893 C C . ASP A 1 254 ? -22.078 -6.281 3.41 1 95.19 254 ASP A C 1
ATOM 1895 O O . ASP A 1 254 ? -22.016 -7.109 2.502 1 95.19 254 ASP A O 1
ATOM 1899 N N . GLY A 1 255 ? -21.188 -6.156 4.336 1 96.44 255 GLY A N 1
ATOM 1900 C CA . GLY A 1 255 ? -20.25 -7.227 4.594 1 96.44 255 GLY A CA 1
ATOM 1901 C C . GLY A 1 255 ? -18.984 -7.121 3.764 1 96.44 255 GLY A C 1
ATOM 1902 O O . GLY A 1 255 ? -18.047 -7.906 3.938 1 96.44 255 GLY A O 1
ATOM 1903 N N . ARG A 1 256 ? -18.812 -6.188 2.912 1 95.81 256 ARG A N 1
ATOM 1904 C CA . ARG A 1 256 ? -17.703 -6.125 1.953 1 95.81 256 ARG A CA 1
ATOM 1905 C C . ARG A 1 256 ? -16.531 -5.336 2.52 1 95.81 256 ARG A C 1
ATOM 1907 O O . ARG A 1 256 ? -15.375 -5.648 2.234 1 95.81 256 ARG A O 1
ATOM 1914 N N . GLY A 1 257 ? -16.828 -4.246 3.32 1 98.12 257 GLY A N 1
ATOM 1915 C CA . GLY A 1 257 ? -15.82 -3.316 3.799 1 98.12 257 GLY A CA 1
ATOM 1916 C C . GLY A 1 257 ? -15.836 -1.991 3.062 1 98.12 257 GLY A C 1
ATOM 1917 O O . GLY A 1 257 ? -16.578 -1.821 2.09 1 98.12 257 GLY A O 1
ATOM 1918 N N . ALA A 1 258 ? -15.062 -1.114 3.525 1 98.75 258 ALA A N 1
ATOM 1919 C CA . ALA A 1 258 ? -15 0.237 2.975 1 98.75 258 ALA A CA 1
ATOM 1920 C C . ALA A 1 258 ? -14.094 0.287 1.749 1 98.75 258 ALA A C 1
ATOM 1922 O O . ALA A 1 258 ? -13.141 -0.491 1.639 1 98.75 258 ALA A O 1
ATOM 1923 N N . ASP A 1 259 ? -14.391 1.21 0.812 1 98.44 259 ASP A N 1
ATOM 1924 C CA . ASP A 1 259 ? -13.539 1.437 -0.353 1 98.44 259 ASP A CA 1
ATOM 1925 C C . ASP A 1 259 ? -12.18 1.999 0.058 1 98.44 259 ASP A C 1
ATOM 1927 O O . ASP A 1 259 ? -11.148 1.63 -0.512 1 98.44 259 ASP A O 1
ATOM 1931 N N . VAL A 1 260 ? -12.25 2.898 1.056 1 98.81 260 VAL A N 1
ATOM 1932 C CA . VAL A 1 260 ? -11.047 3.559 1.545 1 98.81 260 VAL A CA 1
ATOM 1933 C C . VAL A 1 260 ? -11.141 3.754 3.057 1 98.81 260 VAL A C 1
ATOM 1935 O O . VAL A 1 260 ? -12.195 4.102 3.58 1 98.81 260 VAL A O 1
ATOM 1938 N N . VAL A 1 261 ? -10.047 3.525 3.758 1 98.88 261 VAL A N 1
ATOM 1939 C CA . VAL A 1 261 ? -9.93 3.855 5.176 1 98.88 261 VAL A CA 1
ATOM 1940 C C . VAL A 1 261 ? -8.781 4.848 5.375 1 98.88 261 VAL A C 1
ATOM 1942 O O . VAL A 1 261 ? -7.676 4.633 4.879 1 98.88 261 VAL A O 1
ATOM 1945 N N . PHE A 1 262 ? -9.07 5.965 6.031 1 98.75 262 PHE A N 1
ATOM 1946 C CA . PHE A 1 262 ? -8.062 6.926 6.465 1 98.75 262 PHE A CA 1
ATOM 1947 C C . PHE A 1 262 ? -7.652 6.668 7.91 1 98.75 262 PHE A C 1
ATOM 1949 O O . PHE A 1 262 ? -8.477 6.766 8.82 1 98.75 262 PHE A O 1
ATOM 1956 N N . GLU A 1 263 ? -6.426 6.32 8.086 1 98.62 263 GLU A N 1
ATOM 1957 C CA . GLU A 1 263 ? -5.891 6.293 9.438 1 98.62 263 GLU A CA 1
ATOM 1958 C C . GLU A 1 263 ? -5.359 7.664 9.852 1 98.62 263 GLU A C 1
ATOM 1960 O O . GLU A 1 263 ? -4.348 8.125 9.32 1 98.62 263 GLU A O 1
ATOM 1965 N N . CYS A 1 264 ? -6.031 8.32 10.75 1 96.94 264 CYS A N 1
ATOM 1966 C CA . CYS A 1 264 ? -5.707 9.688 11.133 1 96.94 264 CYS A CA 1
ATOM 1967 C C . CYS A 1 264 ? -5.473 9.789 12.633 1 96.94 264 CYS A C 1
ATOM 1969 O O . CYS A 1 264 ? -5.332 10.891 13.172 1 96.94 264 CYS A O 1
ATOM 1971 N N . ALA A 1 265 ? -5.469 8.695 13.328 1 94.12 265 ALA A N 1
ATOM 1972 C CA . ALA A 1 265 ? -5.348 8.703 14.781 1 94.12 265 ALA A CA 1
ATOM 1973 C C . ALA A 1 265 ? -3.883 8.68 15.211 1 94.12 265 ALA A C 1
ATOM 1975 O O . ALA A 1 265 ? -3.539 9.172 16.281 1 94.12 265 ALA A O 1
ATOM 1976 N N . GLY A 1 266 ? -3.053 8.062 14.445 1 92.5 266 GLY A N 1
ATOM 1977 C CA . GLY A 1 266 ? -1.646 7.934 14.797 1 92.5 266 GLY A CA 1
ATOM 1978 C C . GLY A 1 266 ? -1.391 6.898 15.875 1 92.5 266 GLY A C 1
ATOM 1979 O O . GLY A 1 266 ? -0.485 7.062 16.703 1 92.5 266 GLY A O 1
ATOM 1980 N N . VAL A 1 267 ? -2.225 5.938 15.953 1 93.44 267 VAL A N 1
ATOM 1981 C CA . VAL A 1 267 ? -2.102 4.844 16.906 1 93.44 267 VAL A CA 1
ATOM 1982 C C . VAL A 1 267 ? -1.902 3.525 16.172 1 93.44 267 VAL A C 1
ATOM 1984 O O . VAL A 1 267 ? -2.695 3.172 15.289 1 93.44 267 VAL A O 1
ATOM 1987 N N . PRO A 1 268 ? -0.859 2.783 16.547 1 96 268 PRO A N 1
ATOM 1988 C CA . PRO A 1 268 ? -0.553 1.559 15.805 1 96 268 PRO A CA 1
ATOM 1989 C C . PRO A 1 268 ? -1.725 0.58 15.773 1 96 268 PRO A C 1
ATOM 1991 O O . PRO A 1 268 ? -2.025 0.008 14.719 1 96 268 PRO A O 1
ATOM 1994 N N . ALA A 1 269 ? -2.434 0.439 16.844 1 96 269 ALA A N 1
ATOM 1995 C CA . ALA A 1 269 ? -3.529 -0.523 16.922 1 96 269 ALA A CA 1
ATOM 1996 C C . ALA A 1 269 ? -4.629 -0.191 15.914 1 96 269 ALA A C 1
ATOM 1998 O O . ALA A 1 269 ? -5.352 -1.08 15.461 1 96 269 ALA A O 1
ATOM 1999 N N . ALA A 1 270 ? -4.75 1.062 15.555 1 97.44 270 ALA A N 1
ATOM 2000 C CA . ALA A 1 270 ? -5.762 1.478 14.586 1 97.44 270 ALA A CA 1
ATOM 2001 C C . ALA A 1 270 ? -5.488 0.874 13.211 1 97.44 270 ALA A C 1
ATOM 2003 O O . ALA A 1 270 ? -6.418 0.614 12.445 1 97.44 270 ALA A O 1
ATOM 2004 N N . VAL A 1 271 ? -4.25 0.638 12.938 1 98.12 271 VAL A N 1
ATOM 2005 C CA . VAL A 1 271 ? -3.883 0.088 11.633 1 98.12 271 VAL A CA 1
ATOM 2006 C C . VAL A 1 271 ? -4.387 -1.35 11.523 1 98.12 271 VAL A C 1
ATOM 2008 O O . VAL A 1 271 ? -5.016 -1.716 10.531 1 98.12 271 VAL A O 1
ATOM 2011 N N . ALA A 1 272 ? -4.105 -2.145 12.539 1 97.62 272 ALA A N 1
ATOM 2012 C CA . ALA A 1 272 ? -4.602 -3.52 12.547 1 97.62 272 ALA A CA 1
ATOM 2013 C C . ALA A 1 272 ? -6.121 -3.559 12.43 1 97.62 272 ALA A C 1
ATOM 2015 O O . ALA A 1 272 ? -6.672 -4.352 11.664 1 97.62 272 ALA A O 1
ATOM 2016 N N . GLU A 1 273 ? -6.773 -2.701 13.18 1 98 273 GLU A N 1
ATOM 2017 C CA . GLU A 1 273 ? -8.227 -2.592 13.141 1 98 273 GLU A CA 1
ATOM 2018 C C . GLU A 1 273 ? -8.711 -2.17 11.758 1 98 273 GLU A C 1
ATOM 2020 O O . GLU A 1 273 ? -9.602 -2.803 11.188 1 98 273 GLU A O 1
ATOM 2025 N N . GLY A 1 274 ? -8.133 -1.127 11.219 1 98.56 274 GLY A N 1
ATOM 2026 C CA . GLY A 1 274 ? -8.586 -0.535 9.969 1 98.56 274 GLY A CA 1
ATOM 2027 C C . GLY A 1 274 ? -8.438 -1.463 8.773 1 98.56 274 GLY A C 1
ATOM 2028 O O . GLY A 1 274 ? -9.266 -1.442 7.859 1 98.56 274 GLY A O 1
ATOM 2029 N N . LEU A 1 275 ? -7.406 -2.238 8.758 1 98.44 275 LEU A N 1
ATOM 2030 C CA . LEU A 1 275 ? -7.18 -3.158 7.645 1 98.44 275 LEU A CA 1
ATOM 2031 C C . LEU A 1 275 ? -8.305 -4.191 7.559 1 98.44 275 LEU A C 1
ATOM 2033 O O . LEU A 1 275 ? -8.648 -4.645 6.465 1 98.44 275 LEU A O 1
ATOM 2037 N N . GLU A 1 276 ? -8.883 -4.516 8.664 1 98.5 276 GLU A N 1
ATOM 2038 C CA . GLU A 1 276 ? -10 -5.453 8.695 1 98.5 276 GLU A CA 1
ATOM 2039 C C . GLU A 1 276 ? -11.266 -4.816 8.125 1 98.5 276 GLU A C 1
ATOM 2041 O O . GLU A 1 276 ? -12.227 -5.516 7.801 1 98.5 276 GLU A O 1
ATOM 2046 N N . MET A 1 277 ? -11.242 -3.506 8.016 1 98.75 277 MET A N 1
ATOM 2047 C CA . MET A 1 277 ? -12.43 -2.773 7.586 1 98.75 277 MET A CA 1
ATOM 2048 C C . MET A 1 277 ? -12.398 -2.512 6.086 1 98.75 277 MET A C 1
ATOM 2050 O O . MET A 1 277 ? -13.383 -2.037 5.512 1 98.75 277 MET A O 1
ATOM 2054 N N . VAL A 1 278 ? -11.305 -2.758 5.422 1 98.69 278 VAL A N 1
ATOM 2055 C CA . VAL A 1 278 ? -11.117 -2.459 4.008 1 98.69 278 VAL A CA 1
ATOM 2056 C C . VAL A 1 278 ? -11.711 -3.582 3.158 1 98.69 278 VAL A C 1
ATOM 2058 O O . VAL A 1 278 ? -11.539 -4.762 3.469 1 98.69 278 VAL A O 1
ATOM 2061 N N . ARG A 1 279 ? -12.375 -3.252 2.111 1 98.19 279 ARG A N 1
ATOM 2062 C CA . ARG A 1 279 ? -12.898 -4.27 1.204 1 98.19 279 ARG A CA 1
ATOM 2063 C C . ARG A 1 279 ? -11.789 -4.832 0.317 1 98.19 279 ARG A C 1
ATOM 2065 O O . ARG A 1 279 ? -10.672 -4.305 0.298 1 98.19 279 ARG A O 1
ATOM 2072 N N . ILE A 1 280 ? -12.078 -5.883 -0.418 1 97.88 280 ILE A N 1
ATOM 2073 C CA . ILE A 1 280 ? -11.188 -6.418 -1.443 1 97.88 280 ILE A CA 1
ATOM 2074 C C . ILE A 1 280 ? -10.828 -5.316 -2.438 1 97.88 280 ILE A C 1
ATOM 2076 O O . ILE A 1 280 ? -11.695 -4.551 -2.869 1 97.88 280 ILE A O 1
ATOM 2080 N N . ASP A 1 281 ? -9.539 -5.18 -2.76 1 97.44 281 ASP A N 1
ATOM 2081 C CA . ASP A 1 281 ? -9.008 -4.191 -3.693 1 97.44 281 ASP A CA 1
ATOM 2082 C C . ASP A 1 281 ? -9.156 -2.777 -3.137 1 97.44 281 ASP A C 1
ATOM 2084 O O . ASP A 1 281 ? -9.109 -1.802 -3.889 1 97.44 281 ASP A O 1
ATOM 2088 N N . GLY A 1 282 ? -9.461 -2.693 -1.807 1 98.38 282 GLY A N 1
ATOM 2089 C CA . GLY A 1 282 ? -9.609 -1.379 -1.206 1 98.38 282 GLY A CA 1
ATOM 2090 C C . GLY A 1 282 ? -8.289 -0.707 -0.894 1 98.38 282 GLY A C 1
ATOM 2091 O O . GLY A 1 282 ? -7.223 -1.277 -1.139 1 98.38 282 GLY A O 1
ATOM 2092 N N . ARG A 1 283 ? -8.383 0.448 -0.398 1 98.56 283 ARG A N 1
ATOM 2093 C CA . ARG A 1 283 ? -7.207 1.271 -0.136 1 98.56 283 ARG A CA 1
ATOM 2094 C C . ARG A 1 283 ? -7.184 1.745 1.313 1 98.56 283 ARG A C 1
ATOM 2096 O O . ARG A 1 283 ? -8.234 1.977 1.914 1 98.56 283 ARG A O 1
ATOM 2103 N N . TYR A 1 284 ? -6 1.876 1.879 1 98.81 284 TYR A N 1
ATOM 2104 C CA . TYR A 1 284 ? -5.758 2.305 3.252 1 98.81 284 TYR A CA 1
ATOM 2105 C C . TYR A 1 284 ? -4.691 3.395 3.301 1 98.81 284 TYR A C 1
ATOM 2107 O O . TYR A 1 284 ? -3.553 3.178 2.887 1 98.81 284 TYR A O 1
ATOM 2115 N N . LEU A 1 285 ? -5.039 4.535 3.832 1 98.81 285 LEU A N 1
ATOM 2116 C CA . LEU A 1 285 ? -4.121 5.664 3.93 1 98.81 285 LEU A CA 1
ATOM 2117 C C . LEU A 1 285 ? -3.658 5.867 5.367 1 98.81 285 LEU A C 1
ATOM 2119 O O . LEU A 1 285 ? -4.48 6.031 6.27 1 98.81 285 LEU A O 1
ATOM 2123 N N . ILE A 1 286 ? -2.383 5.844 5.539 1 98.38 286 ILE A N 1
ATOM 2124 C CA . ILE A 1 286 ? -1.804 6.137 6.844 1 98.38 286 ILE A CA 1
ATOM 2125 C C . ILE A 1 286 ? -1.351 7.594 6.891 1 98.38 286 ILE A C 1
ATOM 2127 O O . ILE A 1 286 ? -0.251 7.922 6.438 1 98.38 286 ILE A O 1
ATOM 2131 N N . ALA A 1 287 ? -2.164 8.398 7.543 1 96.38 287 ALA A N 1
ATOM 2132 C CA . ALA A 1 287 ? -1.897 9.836 7.582 1 96.38 287 ALA A CA 1
ATOM 2133 C C . ALA A 1 287 ? -1.529 10.289 8.992 1 96.38 287 ALA A C 1
ATOM 2135 O O . ALA A 1 287 ? -0.907 11.336 9.172 1 96.38 287 ALA A O 1
ATOM 2136 N N . GLY A 1 288 ? -1.932 9.531 9.961 1 90.62 288 GLY A N 1
ATOM 2137 C CA . GLY A 1 288 ? -1.648 9.906 11.336 1 90.62 288 GLY A CA 1
ATOM 2138 C C . GLY A 1 288 ? -0.165 9.945 11.648 1 90.62 288 GLY A C 1
ATOM 2139 O O . GLY A 1 288 ? 0.609 9.148 11.109 1 90.62 288 GLY A O 1
ATOM 2140 N N . HIS A 1 289 ? 0.188 10.844 12.508 1 79.88 289 HIS A N 1
ATOM 2141 C CA . HIS A 1 289 ? 1.565 10.906 12.984 1 79.88 289 HIS A CA 1
ATOM 2142 C C . HIS A 1 289 ? 1.74 10.109 14.273 1 79.88 289 HIS A C 1
ATOM 2144 O O . HIS A 1 289 ? 1.03 10.344 15.258 1 79.88 289 HIS A O 1
ATOM 2150 N N . TYR A 1 290 ? 2.658 9.328 14.352 1 72.31 290 TYR A N 1
ATOM 2151 C CA . TYR A 1 290 ? 2.766 8.336 15.414 1 72.31 290 TYR A CA 1
ATOM 2152 C C . TYR A 1 290 ? 3.777 8.773 16.469 1 72.31 290 TYR A C 1
ATOM 2154 O O . TYR A 1 290 ? 3.789 8.25 17.578 1 72.31 290 TYR A O 1
ATOM 2162 N N . GLY A 1 291 ? 4.457 9.883 16.266 1 73.62 291 GLY A N 1
ATOM 2163 C CA . GLY A 1 291 ? 5.547 10.148 17.203 1 73.62 291 GLY A CA 1
ATOM 2164 C C . GLY A 1 291 ? 6.328 8.898 17.562 1 73.62 291 GLY A C 1
ATOM 2165 O O . GLY A 1 291 ? 6.723 8.719 18.719 1 73.62 291 GLY A O 1
ATOM 2166 N N . ASP A 1 292 ? 6.387 7.871 16.656 1 76.94 292 ASP A N 1
ATOM 2167 C CA . ASP A 1 292 ? 6.965 6.535 16.766 1 76.94 292 ASP A CA 1
ATOM 2168 C C . ASP A 1 292 ? 6.395 5.777 17.953 1 76.94 292 ASP A C 1
ATOM 2170 O O . ASP A 1 292 ? 7.117 5.488 18.922 1 76.94 292 ASP A O 1
ATOM 2174 N N . ALA A 1 293 ? 5.238 5.426 17.891 1 84.38 293 ALA A N 1
ATOM 2175 C CA . ALA A 1 293 ? 4.492 4.836 19 1 84.38 293 ALA A CA 1
ATOM 2176 C C . ALA A 1 293 ? 4.668 3.32 19.047 1 84.38 293 ALA A C 1
ATOM 2178 O O . ALA A 1 293 ? 3.912 2.617 19.719 1 84.38 293 ALA A O 1
ATOM 2179 N N . GLY A 1 294 ? 5.625 2.807 18.219 1 91.56 294 GLY A N 1
ATOM 2180 C CA . GLY A 1 294 ? 5.957 1.393 18.297 1 91.56 294 GLY A CA 1
ATOM 2181 C C . GLY A 1 294 ? 5.281 0.564 17.219 1 91.56 294 GLY A C 1
ATOM 2182 O O . GLY A 1 294 ? 4.934 1.082 16.156 1 91.56 294 GLY A O 1
ATOM 2183 N N . THR A 1 295 ? 5.191 -0.793 17.516 1 95.38 295 THR A N 1
ATOM 2184 C CA . THR A 1 295 ? 4.754 -1.736 16.484 1 95.38 295 THR A CA 1
ATOM 2185 C C . THR A 1 295 ? 3.352 -2.256 16.797 1 95.38 295 THR A C 1
ATOM 2187 O O . THR A 1 295 ? 2.822 -2.021 17.875 1 95.38 295 THR A O 1
ATOM 2190 N N . VAL A 1 296 ? 2.752 -2.826 15.852 1 96.31 296 VAL A N 1
ATOM 2191 C CA . VAL A 1 296 ? 1.494 -3.561 15.961 1 96.31 296 VAL A CA 1
ATOM 2192 C C . VAL A 1 296 ? 1.589 -4.863 15.172 1 96.31 296 VAL A C 1
ATOM 2194 O O . VAL A 1 296 ? 2.191 -4.902 14.094 1 96.31 296 VAL A O 1
ATOM 2197 N N . PRO A 1 297 ? 1.072 -5.93 15.766 1 96.94 297 PRO A N 1
ATOM 2198 C CA . PRO A 1 297 ? 1.042 -7.164 14.977 1 96.94 297 PRO A CA 1
ATOM 2199 C C . PRO A 1 297 ? 0.102 -7.078 13.781 1 96.94 297 PRO A C 1
ATOM 2201 O O . PRO A 1 297 ? -1.078 -6.754 13.938 1 96.94 297 PRO A O 1
ATOM 2204 N N . LEU A 1 298 ? 0.607 -7.309 12.633 1 96.81 298 LEU A N 1
ATOM 2205 C CA . LEU A 1 298 ? -0.189 -7.34 11.406 1 96.81 298 LEU A CA 1
ATOM 2206 C C . LEU A 1 298 ? -0.013 -8.664 10.68 1 96.81 298 LEU A C 1
ATOM 2208 O O . LEU A 1 298 ? 1.085 -9.227 10.656 1 96.81 298 LEU A O 1
ATOM 2212 N N . ASN A 1 299 ? -1.018 -9.164 10.141 1 95.62 299 ASN A N 1
ATOM 2213 C CA . ASN A 1 299 ? -0.972 -10.359 9.305 1 95.62 299 ASN A CA 1
ATOM 2214 C C . ASN A 1 299 ? -0.885 -10.008 7.824 1 95.62 299 ASN A C 1
ATOM 2216 O O . ASN A 1 299 ? -1.872 -9.578 7.223 1 95.62 299 ASN A O 1
ATOM 2220 N N . PRO A 1 300 ? 0.237 -10.195 7.195 1 95.56 300 PRO A N 1
ATOM 2221 C CA . PRO A 1 300 ? 0.37 -9.836 5.777 1 95.56 300 PRO A CA 1
ATOM 2222 C C . PRO A 1 300 ? -0.59 -10.617 4.883 1 95.56 300 PRO A C 1
ATOM 2224 O O . PRO A 1 300 ? -0.916 -10.164 3.781 1 95.56 300 PRO A O 1
ATOM 2227 N N . HIS A 1 301 ? -1.052 -11.711 5.344 1 93.88 301 HIS A N 1
ATOM 2228 C CA . HIS A 1 301 ? -2.004 -12.516 4.582 1 93.88 301 HIS A CA 1
ATOM 2229 C C . HIS A 1 301 ? -3.271 -11.727 4.277 1 93.88 301 HIS A C 1
ATOM 2231 O O . HIS A 1 301 ? -3.863 -11.875 3.209 1 93.88 301 HIS A O 1
ATOM 2237 N N . LEU A 1 302 ? -3.631 -10.891 5.188 1 95.88 302 LEU A N 1
ATOM 2238 C CA . LEU A 1 302 ? -4.816 -10.062 5 1 95.88 302 LEU A CA 1
ATOM 2239 C C . LEU A 1 302 ? -4.625 -9.086 3.844 1 95.88 302 LEU A C 1
ATOM 2241 O O . LEU A 1 302 ? -5.52 -8.914 3.018 1 95.88 302 LEU A O 1
ATOM 2245 N N . ILE A 1 303 ? -3.447 -8.484 3.77 1 97.25 303 ILE A N 1
ATOM 2246 C CA . ILE A 1 303 ? -3.115 -7.508 2.734 1 97.25 303 ILE A CA 1
ATOM 2247 C C . ILE A 1 303 ? -3.074 -8.195 1.373 1 97.25 303 ILE A C 1
ATOM 2249 O O . ILE A 1 303 ? -3.643 -7.699 0.399 1 97.25 303 ILE A O 1
ATOM 2253 N N . ASN A 1 304 ? -2.465 -9.328 1.381 1 94.5 304 ASN A N 1
ATOM 2254 C CA . ASN A 1 304 ? -2.346 -10.133 0.172 1 94.5 304 ASN A CA 1
ATOM 2255 C C . ASN A 1 304 ? -3.703 -10.656 -0.29 1 94.5 304 ASN A C 1
ATOM 2257 O O . ASN A 1 304 ? -4.109 -10.422 -1.431 1 94.5 304 ASN A O 1
ATOM 2261 N N . ARG A 1 305 ? -4.453 -11.297 0.522 1 93.94 305 ARG A N 1
ATOM 2262 C CA . ARG A 1 305 ? -5.719 -11.953 0.212 1 93.94 305 ARG A CA 1
ATOM 2263 C C . ARG A 1 305 ? -6.754 -10.945 -0.274 1 93.94 305 ARG A C 1
ATOM 2265 O O . ARG A 1 305 ? -7.531 -11.234 -1.187 1 93.94 305 ARG A O 1
ATOM 2272 N N . LYS A 1 306 ? -6.711 -9.742 0.284 1 96.69 306 LYS A N 1
ATOM 2273 C CA . LYS A 1 306 ? -7.691 -8.727 -0.08 1 96.69 306 LYS A CA 1
ATOM 2274 C C . LYS A 1 306 ? -7.145 -7.797 -1.16 1 96.69 306 LYS A C 1
ATOM 2276 O O . LYS A 1 306 ? -7.863 -6.922 -1.655 1 96.69 306 LYS A O 1
ATOM 2281 N N . GLN A 1 307 ? -5.883 -7.984 -1.461 1 97.88 307 GLN A N 1
ATOM 2282 C CA . GLN A 1 307 ? -5.219 -7.098 -2.408 1 97.88 307 GLN A CA 1
ATOM 2283 C C . GLN A 1 307 ? -5.355 -5.637 -1.98 1 97.88 307 GLN A C 1
ATOM 2285 O O . GLN A 1 307 ? -5.711 -4.777 -2.791 1 97.88 307 GLN A O 1
ATOM 2290 N N . ILE A 1 308 ? -5.098 -5.375 -0.719 1 98.44 308 ILE A N 1
ATOM 2291 C CA . ILE A 1 308 ? -5.191 -4.027 -0.172 1 98.44 308 ILE A CA 1
ATOM 2292 C C . ILE A 1 308 ? -3.979 -3.209 -0.61 1 98.44 308 ILE A C 1
ATOM 2294 O O . ILE A 1 308 ? -2.863 -3.73 -0.684 1 98.44 308 ILE A O 1
ATOM 2298 N N . THR A 1 309 ? -4.18 -1.945 -0.912 1 98.75 309 THR A N 1
ATOM 2299 C CA . THR A 1 309 ? -3.086 -1.003 -1.117 1 98.75 309 THR A CA 1
ATOM 2300 C C . THR A 1 309 ? -2.975 -0.039 0.061 1 98.75 309 THR A C 1
ATOM 2302 O O . THR A 1 309 ? -3.902 0.724 0.336 1 98.75 309 THR A O 1
ATOM 2305 N N . ILE A 1 310 ? -1.872 -0.135 0.76 1 98.81 310 ILE A N 1
ATOM 2306 C CA . ILE A 1 310 ? -1.581 0.734 1.895 1 98.81 310 ILE A CA 1
ATOM 2307 C C . ILE A 1 310 ? -0.62 1.841 1.465 1 98.81 310 ILE A C 1
ATOM 2309 O O . ILE A 1 310 ? 0.42 1.568 0.86 1 98.81 310 ILE A O 1
ATOM 2313 N N . THR A 1 311 ? -0.95 3.074 1.748 1 98.62 311 THR A N 1
ATOM 2314 C CA . THR A 1 311 ? -0.124 4.207 1.345 1 98.62 311 THR A CA 1
ATOM 2315 C C . THR A 1 311 ? 0.163 5.117 2.535 1 98.62 311 THR A C 1
ATOM 2317 O O . THR A 1 311 ? -0.751 5.488 3.273 1 98.62 311 THR A O 1
ATOM 2320 N N . GLY A 1 312 ? 1.419 5.41 2.707 1 98.31 312 GLY A N 1
ATOM 2321 C CA . GLY A 1 312 ? 1.795 6.395 3.713 1 98.31 312 GLY A CA 1
ATOM 2322 C C . GLY A 1 312 ? 1.862 7.809 3.168 1 98.31 312 GLY A C 1
ATOM 2323 O O . GLY A 1 312 ? 2.172 8.008 1.992 1 98.31 312 GLY A O 1
ATOM 2324 N N . VAL A 1 313 ? 1.63 8.766 4.07 1 97.31 313 VAL A N 1
ATOM 2325 C CA . VAL A 1 313 ? 1.783 10.164 3.691 1 97.31 313 VAL A CA 1
ATOM 2326 C C . VAL A 1 313 ? 2.418 10.945 4.84 1 97.31 313 VAL A C 1
ATOM 2328 O O . VAL A 1 313 ? 2.057 10.75 6.004 1 97.31 313 VAL A O 1
ATOM 2331 N N . TRP A 1 314 ? 3.436 11.648 4.387 1 92.44 314 TRP A N 1
ATOM 2332 C CA . TRP A 1 314 ? 4.164 12.492 5.328 1 92.44 314 TRP A CA 1
ATOM 2333 C C . TRP A 1 314 ? 4.156 13.945 4.871 1 92.44 314 TRP A C 1
ATOM 2335 O O . TRP A 1 314 ? 4.621 14.258 3.771 1 92.44 314 TRP A O 1
ATOM 2345 N N . SER A 1 315 ? 3.682 14.836 5.629 1 90.88 315 SER A N 1
ATOM 2346 C CA . SER A 1 315 ? 3.713 16.266 5.328 1 90.88 315 SER A CA 1
ATOM 2347 C C . SER A 1 315 ? 3.109 16.547 3.957 1 90.88 315 SER A C 1
ATOM 2349 O O . SER A 1 315 ? 2.191 15.859 3.518 1 90.88 315 SER A O 1
ATOM 2351 N N . ALA A 1 316 ? 3.457 17.734 3.367 1 94.81 316 ALA A N 1
ATOM 2352 C CA . ALA A 1 316 ? 2.867 18.156 2.102 1 94.81 316 ALA A CA 1
ATOM 2353 C C . ALA A 1 316 ? 3.746 19.203 1.413 1 94.81 316 ALA A C 1
ATOM 2355 O O . ALA A 1 316 ? 4.637 19.781 2.037 1 94.81 316 ALA A O 1
ATOM 2356 N N . ALA A 1 317 ? 3.578 19.297 0.157 1 94.81 317 ALA A N 1
ATOM 2357 C CA . ALA A 1 317 ? 4.219 20.344 -0.646 1 94.81 317 ALA A CA 1
ATOM 2358 C C . ALA A 1 317 ? 3.305 21.547 -0.798 1 94.81 317 ALA A C 1
ATOM 2360 O O . ALA A 1 317 ? 2.154 21.531 -0.354 1 94.81 317 ALA A O 1
ATOM 2361 N N . ASN A 1 318 ? 3.826 22.625 -1.399 1 94.75 318 ASN A N 1
ATOM 2362 C CA . ASN A 1 318 ? 3.08 23.875 -1.568 1 94.75 318 ASN A CA 1
ATOM 2363 C C . ASN A 1 318 ? 1.807 23.656 -2.381 1 94.75 318 ASN A C 1
ATOM 2365 O O . ASN A 1 318 ? 0.766 24.234 -2.08 1 94.75 318 ASN A O 1
ATOM 2369 N N . LYS A 1 319 ? 1.898 22.812 -3.346 1 94.62 319 LYS A N 1
ATOM 2370 C CA . LYS A 1 319 ? 0.747 22.594 -4.215 1 94.62 319 LYS A CA 1
ATOM 2371 C C . LYS A 1 319 ? -0.438 22.047 -3.424 1 94.62 319 LYS A C 1
ATOM 2373 O O . LYS A 1 319 ? -1.593 22.312 -3.76 1 94.62 319 LYS A O 1
ATOM 2378 N N . HIS A 1 320 ? -0.146 21.281 -2.479 1 96.44 320 HIS A N 1
ATOM 2379 C CA . HIS A 1 320 ? -1.218 20.672 -1.692 1 96.44 320 HIS A CA 1
ATOM 2380 C C . HIS A 1 320 ? -1.954 21.734 -0.87 1 96.44 320 HIS A C 1
ATOM 2382 O O . HIS A 1 320 ? -3.176 21.656 -0.716 1 96.44 320 HIS A O 1
ATOM 2388 N N . PHE A 1 321 ? -1.248 22.688 -0.356 1 93.94 321 PHE A N 1
ATOM 2389 C CA . PHE A 1 321 ? -1.908 23.781 0.364 1 93.94 321 PHE A CA 1
ATOM 2390 C C . PHE A 1 321 ? -2.748 24.625 -0.584 1 93.94 321 PHE A C 1
ATOM 2392 O O . PHE A 1 321 ? -3.891 24.969 -0.272 1 93.94 321 PHE A O 1
ATOM 2399 N N . LEU A 1 322 ? -2.199 24.953 -1.695 1 93.69 322 LEU A N 1
ATOM 2400 C CA . LEU A 1 322 ? -2.916 25.781 -2.66 1 93.69 322 LEU A CA 1
ATOM 2401 C C . LEU A 1 322 ? -4.203 25.109 -3.113 1 93.69 322 LEU A C 1
ATOM 2403 O O . LEU A 1 322 ? -5.242 25.75 -3.24 1 93.69 322 LEU A O 1
ATOM 2407 N N . ARG A 1 323 ? -4.117 23.812 -3.258 1 92.44 323 ARG A N 1
ATOM 2408 C CA . ARG A 1 323 ? -5.324 23.062 -3.598 1 92.44 323 ARG A CA 1
ATOM 2409 C C . ARG A 1 323 ? -6.316 23.078 -2.439 1 92.44 323 ARG A C 1
ATOM 2411 O O . ARG A 1 323 ? -7.523 23.219 -2.65 1 92.44 323 ARG A O 1
ATOM 2418 N N . GLY A 1 324 ? -5.805 22.969 -1.256 1 91.88 324 GLY A N 1
ATOM 2419 C CA . GLY A 1 324 ? -6.645 22.984 -0.069 1 91.88 324 GLY A CA 1
ATOM 2420 C C . GLY A 1 324 ? -7.32 24.312 0.161 1 91.88 324 GLY A C 1
ATOM 2421 O O . GLY A 1 324 ? -8.414 24.375 0.733 1 91.88 324 GLY A O 1
ATOM 2422 N N . LEU A 1 325 ? -6.711 25.375 -0.29 1 88.25 325 LEU A N 1
ATOM 2423 C CA . LEU A 1 325 ? -7.258 26.719 -0.125 1 88.25 325 LEU A CA 1
ATOM 2424 C C . LEU A 1 325 ? -8.633 26.828 -0.772 1 88.25 325 LEU A C 1
ATOM 2426 O O . LEU A 1 325 ? -9.5 27.562 -0.281 1 88.25 325 LEU A O 1
ATOM 2430 N N . THR A 1 326 ? -8.82 26.062 -1.818 1 85.69 326 THR A N 1
ATOM 2431 C CA . THR A 1 326 ? -10.109 26.062 -2.494 1 85.69 326 THR A CA 1
ATOM 2432 C C . THR A 1 326 ? -11.211 25.547 -1.572 1 85.69 326 THR A C 1
ATOM 2434 O O . THR A 1 326 ? -12.336 26.047 -1.585 1 85.69 326 THR A O 1
ATOM 2437 N N . LEU A 1 327 ? -10.859 24.594 -0.789 1 84.75 327 LEU A N 1
ATOM 2438 C CA . LEU A 1 327 ? -11.805 24.031 0.164 1 84.75 327 LEU A CA 1
ATOM 2439 C C . LEU A 1 327 ? -12.109 25.016 1.29 1 84.75 327 LEU A C 1
ATOM 2441 O O . LEU A 1 327 ? -13.25 25.109 1.746 1 84.75 327 LEU A O 1
ATOM 2445 N N . LEU A 1 328 ? -11.133 25.703 1.713 1 84.12 328 LEU A N 1
ATOM 2446 C CA . LEU A 1 328 ? -11.266 26.641 2.82 1 84.12 328 LEU A CA 1
ATOM 2447 C C . LEU A 1 328 ? -12.266 27.734 2.479 1 84.12 328 LEU A C 1
ATOM 2449 O O . LEU A 1 328 ? -12.914 28.297 3.369 1 84.12 328 LEU A O 1
ATOM 2453 N N . ARG A 1 329 ? -12.414 27.922 1.247 1 80.75 329 ARG A N 1
ATOM 2454 C CA . ARG A 1 329 ? -13.328 28.969 0.797 1 80.75 329 ARG A CA 1
ATOM 2455 C C . ARG A 1 329 ? -14.758 28.438 0.691 1 80.75 329 ARG A C 1
ATOM 2457 O O . ARG A 1 329 ? -15.719 29.203 0.727 1 80.75 329 ARG A O 1
ATOM 2464 N N . LYS A 1 330 ? -14.859 27.172 0.647 1 82.81 330 LYS A N 1
ATOM 2465 C CA . LYS A 1 330 ? -16.141 26.547 0.349 1 82.81 330 LYS A CA 1
ATOM 2466 C C . LYS A 1 330 ? -16.844 26.094 1.627 1 82.81 330 LYS A C 1
ATOM 2468 O O . LYS A 1 330 ? -18.078 26.047 1.68 1 82.81 330 LYS A O 1
ATOM 2473 N N . VAL A 1 331 ? -16.078 25.766 2.625 1 86.94 331 VAL A N 1
ATOM 2474 C CA . VAL A 1 331 ? -16.641 25.156 3.828 1 86.94 331 VAL A CA 1
ATOM 2475 C C . VAL A 1 331 ? -16.25 25.969 5.055 1 86.94 331 VAL A C 1
ATOM 2477 O O . VAL A 1 331 ? -15.07 26.25 5.273 1 86.94 331 VAL A O 1
ATOM 2480 N N . PRO A 1 332 ? -17.266 26.391 5.77 1 88.56 332 PRO A N 1
ATOM 2481 C CA . PRO A 1 332 ? -16.922 27.109 7 1 88.56 332 PRO A CA 1
ATOM 2482 C C . PRO A 1 332 ? -16.25 26.219 8.039 1 88.56 332 PRO A C 1
ATOM 2484 O O . PRO A 1 332 ? -16.828 25.219 8.469 1 88.56 332 PRO A O 1
ATOM 2487 N N . LEU A 1 333 ? -15.016 26.594 8.43 1 90.5 333 LEU A N 1
ATOM 2488 C CA . LEU A 1 333 ? -14.242 25.734 9.312 1 90.5 333 LEU A CA 1
ATOM 2489 C C . LEU A 1 333 ? -14.07 26.375 10.688 1 90.5 333 LEU A C 1
ATOM 2491 O O . LEU A 1 333 ? -13.383 25.828 11.555 1 90.5 333 LEU A O 1
ATOM 2495 N N . GLU A 1 334 ? -14.766 27.484 10.906 1 89.25 334 GLU A N 1
ATOM 2496 C CA . GLU A 1 334 ? -14.562 28.281 12.125 1 89.25 334 GLU A CA 1
ATOM 2497 C C . GLU A 1 334 ? -14.961 27.484 13.367 1 89.25 334 GLU A C 1
ATOM 2499 O O . GLU A 1 334 ? -14.344 27.625 14.422 1 89.25 334 GLU A O 1
ATOM 2504 N N . LYS A 1 335 ? -15.906 26.609 13.18 1 91.5 335 LYS A N 1
ATOM 2505 C CA . LYS A 1 335 ? -16.406 25.844 14.32 1 91.5 335 LYS A CA 1
ATOM 2506 C C . LYS A 1 335 ? -15.391 24.812 14.781 1 91.5 335 LYS A C 1
ATOM 2508 O O . LYS A 1 335 ? -15.477 24.312 15.906 1 91.5 335 LYS A O 1
ATOM 2513 N N . LEU A 1 336 ? -14.445 24.547 13.93 1 94.06 336 LEU A N 1
ATOM 2514 C CA . LEU A 1 336 ? -13.445 23.547 14.289 1 94.06 336 LEU A CA 1
ATOM 2515 C C . LEU A 1 336 ? -12.367 24.156 15.188 1 94.06 336 LEU A C 1
ATOM 2517 O O . LEU A 1 336 ? -11.586 23.438 15.812 1 94.06 336 LEU A O 1
ATOM 2521 N N . VAL A 1 337 ? -12.281 25.484 15.156 1 95.69 337 VAL A N 1
ATOM 2522 C CA . VAL A 1 337 ? -11.477 26.172 16.156 1 95.69 337 VAL A CA 1
ATOM 2523 C C . VAL A 1 337 ? -12.281 26.344 17.438 1 95.69 337 VAL A C 1
ATOM 2525 O O . VAL A 1 337 ? -13.031 27.297 17.594 1 95.69 337 VAL A O 1
ATOM 2528 N N . THR A 1 338 ? -12.008 25.469 18.375 1 95.31 338 THR A N 1
ATOM 2529 C CA . THR A 1 338 ? -12.93 25.312 19.5 1 95.31 338 THR A CA 1
ATOM 2530 C C . THR A 1 338 ? -12.484 26.188 20.672 1 95.31 338 THR A C 1
ATOM 2532 O O . THR A 1 338 ? -13.281 26.5 21.562 1 95.31 338 THR A O 1
ATOM 2535 N N . HIS A 1 339 ? -11.234 26.5 20.703 1 96.62 339 HIS A N 1
ATOM 2536 C CA . HIS A 1 339 ? -10.703 27.234 21.844 1 96.62 339 HIS A CA 1
ATOM 2537 C C . HIS A 1 339 ? -9.742 28.328 21.406 1 96.62 339 HIS A C 1
ATOM 2539 O O . HIS A 1 339 ? -8.945 28.125 20.484 1 96.62 339 HIS A O 1
ATOM 2545 N N . ARG A 1 340 ? -9.828 29.453 22.078 1 97.69 340 ARG A N 1
ATOM 2546 C CA . ARG A 1 340 ? -8.93 30.594 21.875 1 97.69 340 ARG A CA 1
ATOM 2547 C C . ARG A 1 340 ? -8.242 30.969 23.188 1 97.69 340 ARG A C 1
ATOM 2549 O O . ARG A 1 340 ? -8.891 31.094 24.219 1 97.69 340 ARG A O 1
ATOM 2556 N N . PHE A 1 341 ? -6.98 31.047 23.125 1 98.31 341 PHE A N 1
ATOM 2557 C CA . PHE A 1 341 ? -6.172 31.422 24.281 1 98.31 341 PHE A CA 1
ATOM 2558 C C . PHE A 1 341 ? -5.316 32.656 23.953 1 98.31 341 PHE A C 1
ATOM 2560 O O . PHE A 1 341 ? -4.809 32.781 22.844 1 98.31 341 PHE A O 1
ATOM 2567 N N . PRO A 1 342 ? -5.168 33.531 24.953 1 98.44 342 PRO A N 1
ATOM 2568 C CA . PRO A 1 342 ? -4.16 34.562 24.766 1 98.44 342 PRO A CA 1
ATOM 2569 C C . PRO A 1 342 ? -2.732 34.031 24.875 1 98.44 342 PRO A C 1
ATOM 2571 O O . PRO A 1 342 ? -2.523 32.906 25.328 1 98.44 342 PRO A O 1
ATOM 2574 N N . LEU A 1 343 ? -1.789 34.812 24.406 1 98.31 343 LEU A N 1
ATOM 2575 C CA . LEU A 1 343 ? -0.381 34.406 24.422 1 98.31 343 LEU A CA 1
ATOM 2576 C C . LEU A 1 343 ? 0.059 34 25.828 1 98.31 343 LEU A C 1
ATOM 2578 O O . LEU A 1 343 ? 0.795 33.031 25.984 1 98.31 343 LEU A O 1
ATOM 2582 N N . ASP A 1 344 ? -0.47 34.656 26.844 1 98.12 344 ASP A N 1
ATOM 2583 C CA . ASP A 1 344 ? -0.087 34.406 28.234 1 98.12 344 ASP A CA 1
ATOM 2584 C C . ASP A 1 344 ? -0.583 33.031 28.719 1 98.12 344 ASP A C 1
ATOM 2586 O O . ASP A 1 344 ? -0.146 32.562 29.75 1 98.12 344 ASP A O 1
ATOM 2590 N N . ALA A 1 345 ? -1.431 32.469 27.938 1 98.31 345 ALA A N 1
ATOM 2591 C CA . ALA A 1 345 ? -2.039 31.219 28.359 1 98.31 345 ALA A CA 1
ATOM 2592 C C . ALA A 1 345 ? -1.598 30.062 27.453 1 98.31 345 ALA A C 1
ATOM 2594 O O . ALA A 1 345 ? -2.342 29.094 27.266 1 98.31 345 ALA A O 1
ATOM 2595 N N . VAL A 1 346 ? -0.42 30.156 26.891 1 98.19 346 VAL A N 1
ATOM 2596 C CA . VAL A 1 346 ? 0.104 29.125 26.016 1 98.19 346 VAL A CA 1
ATOM 2597 C C . VAL A 1 346 ? 0.196 27.797 26.75 1 98.19 346 VAL A C 1
ATOM 2599 O O . VAL A 1 346 ? -0.128 26.75 26.203 1 98.19 346 VAL A O 1
ATOM 2602 N N . ASN A 1 347 ? 0.601 27.844 28 1 98.5 347 ASN A N 1
ATOM 2603 C CA . ASN A 1 347 ? 0.69 26.625 28.797 1 98.5 347 ASN A CA 1
ATOM 2604 C C . ASN A 1 347 ? -0.675 25.953 28.969 1 98.5 347 ASN A C 1
ATOM 2606 O O . ASN A 1 347 ? -0.8 24.75 28.812 1 98.5 347 ASN A O 1
ATOM 2610 N N . GLU A 1 348 ? -1.648 26.75 29.203 1 98.06 348 GLU A N 1
ATOM 2611 C CA . GLU A 1 348 ? -3.008 26.234 29.328 1 98.06 348 GLU A CA 1
ATOM 2612 C C . GLU A 1 348 ? -3.49 25.609 28.016 1 98.06 348 GLU A C 1
ATOM 2614 O O . GLU A 1 348 ? -4.16 24.578 28.016 1 98.06 348 GLU A O 1
ATOM 2619 N N . ALA A 1 349 ? -3.166 26.25 26.969 1 98 349 ALA A N 1
ATOM 2620 C CA . ALA A 1 349 ? -3.564 25.766 25.656 1 98 349 ALA A CA 1
ATOM 2621 C C . ALA A 1 349 ? -2.982 24.375 25.375 1 98 349 ALA A C 1
ATOM 2623 O O . ALA A 1 349 ? -3.686 23.484 24.906 1 98 349 ALA A O 1
ATOM 2624 N N . LEU A 1 350 ? -1.729 24.219 25.719 1 97.69 350 LEU A N 1
ATOM 2625 C CA . LEU A 1 350 ? -1.052 22.953 25.469 1 97.69 350 LEU A CA 1
ATOM 2626 C C . LEU A 1 350 ? -1.576 21.859 26.391 1 97.69 350 LEU A C 1
ATOM 2628 O O . LEU A 1 350 ? -1.689 20.703 25.984 1 97.69 350 LEU A O 1
ATOM 2632 N N . ILE A 1 351 ? -1.918 22.203 27.625 1 97.75 351 ILE A N 1
ATOM 2633 C CA . ILE A 1 351 ? -2.516 21.266 28.547 1 97.75 351 ILE A CA 1
ATOM 2634 C C . ILE A 1 351 ? -3.875 20.812 28.031 1 97.75 351 ILE A C 1
ATOM 2636 O O . ILE A 1 351 ? -4.168 19.609 28 1 97.75 351 ILE A O 1
ATOM 2640 N N . ALA A 1 352 ? -4.641 21.734 27.578 1 96.5 352 ALA A N 1
ATOM 2641 C CA . ALA A 1 352 ? -5.969 21.422 27.047 1 96.5 352 ALA A CA 1
ATOM 2642 C C . ALA A 1 352 ? -5.875 20.547 25.812 1 96.5 352 ALA A C 1
ATOM 2644 O O . ALA A 1 352 ? -6.668 19.609 25.656 1 96.5 352 ALA A O 1
ATOM 2645 N N . ALA A 1 353 ? -4.941 20.828 24.938 1 94.38 353 ALA A N 1
ATOM 2646 C CA . ALA A 1 353 ? -4.738 20.031 23.734 1 94.38 353 ALA A CA 1
ATOM 2647 C C . ALA A 1 353 ? -4.336 18.609 24.094 1 94.38 353 ALA A C 1
ATOM 2649 O O . ALA A 1 353 ? -4.859 17.641 23.516 1 94.38 353 ALA A O 1
ATOM 2650 N N . GLU A 1 354 ? -3.455 18.5 25.016 1 93.5 354 GLU A N 1
ATOM 2651 C CA . GLU A 1 354 ? -2.996 17.172 25.438 1 93.5 354 GLU A CA 1
ATOM 2652 C C . GLU A 1 354 ? -4.145 16.344 26.016 1 93.5 354 GLU A C 1
ATOM 2654 O O . GLU A 1 354 ? -4.207 15.133 25.812 1 93.5 354 GLU A O 1
ATOM 2659 N N . ARG A 1 355 ? -5.031 17.031 26.703 1 92.5 355 ARG A N 1
ATOM 2660 C CA . ARG A 1 355 ? -6.152 16.359 27.359 1 92.5 355 ARG A CA 1
ATOM 2661 C C . ARG A 1 355 ? -7.301 16.141 26.375 1 92.5 355 ARG A C 1
ATOM 2663 O O . ARG A 1 355 ? -8.383 15.688 26.766 1 92.5 355 ARG A O 1
ATOM 2670 N N . GLN A 1 356 ? -7.09 16.5 25.109 1 89.56 356 GLN A N 1
ATOM 2671 C CA . GLN A 1 356 ? -8.062 16.328 24.031 1 89.56 356 GLN A CA 1
ATOM 2672 C C . GLN A 1 356 ? -9.359 17.078 24.344 1 89.56 356 GLN A C 1
ATOM 2674 O O . GLN A 1 356 ? -10.445 16.609 23.984 1 89.56 356 GLN A O 1
ATOM 2679 N N . GLU A 1 357 ? -9.188 18.188 25.016 1 92.31 357 GLU A N 1
ATOM 2680 C CA . GLU A 1 357 ? -10.328 19.047 25.312 1 92.31 357 GLU A CA 1
ATOM 2681 C C . GLU A 1 357 ? -10.664 19.953 24.141 1 92.31 357 GLU A C 1
ATOM 2683 O O . GLU A 1 357 ? -11.758 20.516 24.062 1 92.31 357 GLU A O 1
ATOM 2688 N N . THR A 1 358 ? -9.719 20.062 23.266 1 93.19 358 THR A N 1
ATOM 2689 C CA . THR A 1 358 ? -9.891 20.906 22.094 1 93.19 358 THR A CA 1
ATOM 2690 C C . THR A 1 358 ? -9.828 20.078 20.812 1 93.19 358 THR A C 1
ATOM 2692 O O . THR A 1 358 ? -9.219 19 20.797 1 93.19 358 THR A O 1
ATOM 2695 N N . LEU A 1 359 ? -10.562 20.531 19.828 1 94.06 359 LEU A N 1
ATOM 2696 C CA . LEU A 1 359 ? -10.211 20.047 18.5 1 94.06 359 LEU A CA 1
ATOM 2697 C C . LEU A 1 359 ? -9.031 20.828 17.922 1 94.06 359 LEU A C 1
ATOM 2699 O O . LEU A 1 359 ? -7.953 20.281 17.703 1 94.06 359 LEU A O 1
ATOM 2703 N N . LYS A 1 360 ? -9.305 22.125 17.75 1 95.31 360 LYS A N 1
ATOM 2704 C CA . LYS A 1 360 ? -8.227 23.047 17.406 1 95.31 360 LYS A CA 1
ATOM 2705 C C . LYS A 1 360 ? -8.18 24.219 18.391 1 95.31 360 LYS A C 1
ATOM 2707 O O . LYS A 1 360 ? -9.172 24.938 18.562 1 95.31 360 LYS A O 1
ATOM 2712 N N . ALA A 1 361 ? -7.102 24.328 19.094 1 96.62 361 ALA A N 1
ATOM 2713 C CA . ALA A 1 361 ? -6.82 25.5 19.922 1 96.62 361 ALA A CA 1
ATOM 2714 C C . ALA A 1 361 ? -5.938 26.5 19.172 1 96.62 361 ALA A C 1
ATOM 2716 O O . ALA A 1 361 ? -5.086 26.109 18.375 1 96.62 361 ALA A O 1
ATOM 2717 N N . VAL A 1 362 ? -6.18 27.734 19.422 1 97.94 362 VAL A N 1
ATOM 2718 C CA . VAL A 1 362 ? -5.352 28.75 18.797 1 97.94 362 VAL A CA 1
ATOM 2719 C C . VAL A 1 362 ? -4.855 29.734 19.844 1 97.94 362 VAL A C 1
ATOM 2721 O O . VAL A 1 362 ? -5.508 29.938 20.875 1 97.94 362 VAL A O 1
ATOM 2724 N N . ILE A 1 363 ? -3.693 30.266 19.625 1 98.31 363 ILE A N 1
ATOM 2725 C CA . ILE A 1 363 ? -3.133 31.359 20.391 1 98.31 363 ILE A CA 1
ATOM 2726 C C . ILE A 1 363 ? -3.369 32.688 19.672 1 98.31 363 ILE A C 1
ATOM 2728 O O . ILE A 1 363 ? -2.975 32.844 18.5 1 98.31 363 ILE A O 1
ATOM 2732 N N . VAL A 1 364 ? -4.02 33.562 20.312 1 97.75 364 VAL A N 1
ATOM 2733 C CA . VAL A 1 364 ? -4.254 34.906 19.797 1 97.75 364 VAL A CA 1
ATOM 2734 C C . VAL A 1 364 ? -3.473 35.906 20.625 1 97.75 364 VAL A C 1
ATOM 2736 O O . VAL A 1 364 ? -3.91 36.312 21.719 1 97.75 364 VAL A O 1
ATOM 2739 N N . PRO A 1 365 ? -2.408 36.344 20.078 1 95.56 365 PRO A N 1
ATOM 2740 C CA . PRO A 1 365 ? -1.525 37.188 20.891 1 95.56 365 PRO A CA 1
ATOM 2741 C C . PRO A 1 365 ? -2.107 38.562 21.156 1 95.56 365 PRO A C 1
ATOM 2743 O O . PRO A 1 365 ? -2.898 39.062 20.344 1 95.56 365 PRO A O 1
ATOM 2746 N N . MET B 1 1 ? -8.43 -46.156 -25.938 1 56.66 1 MET B N 1
ATOM 2747 C CA . MET B 1 1 ? -7.793 -46.375 -24.641 1 56.66 1 MET B CA 1
ATOM 2748 C C . MET B 1 1 ? -8.672 -45.844 -23.5 1 56.66 1 MET B C 1
ATOM 2750 O O . MET B 1 1 ? -8.922 -44.656 -23.391 1 56.66 1 MET B O 1
ATOM 2754 N N . ASN B 1 2 ? -9.445 -46.719 -22.703 1 83.81 2 ASN B N 1
ATOM 2755 C CA . ASN B 1 2 ? -10.664 -46.438 -21.938 1 83.81 2 ASN B CA 1
ATOM 2756 C C . ASN B 1 2 ? -10.352 -46.156 -20.469 1 83.81 2 ASN B C 1
ATOM 2758 O O . ASN B 1 2 ? -11.266 -45.906 -19.688 1 83.81 2 ASN B O 1
ATOM 2762 N N . LYS B 1 3 ? -8.992 -46.281 -20.141 1 94.12 3 LYS B N 1
ATOM 2763 C CA . LYS B 1 3 ? -8.641 -46.062 -18.75 1 94.12 3 LYS B CA 1
ATOM 2764 C C . LYS B 1 3 ? -7.465 -45.094 -18.625 1 94.12 3 LYS B C 1
ATOM 2766 O O . LYS B 1 3 ? -6.723 -44.906 -19.594 1 94.12 3 LYS B O 1
ATOM 2771 N N . ALA B 1 4 ? -7.305 -44.5 -17.5 1 95.5 4 ALA B N 1
ATOM 2772 C CA . ALA B 1 4 ? -6.207 -43.594 -17.203 1 95.5 4 ALA B CA 1
ATOM 2773 C C . ALA B 1 4 ? -5.684 -43.781 -15.789 1 95.5 4 ALA B C 1
ATOM 2775 O O . ALA B 1 4 ? -6.461 -44.031 -14.859 1 95.5 4 ALA B O 1
ATOM 2776 N N . ARG B 1 5 ? -4.336 -43.656 -15.641 1 97.06 5 ARG B N 1
ATOM 2777 C CA . ARG B 1 5 ? -3.736 -43.656 -14.312 1 97.06 5 ARG B CA 1
ATOM 2778 C C . ARG B 1 5 ? -3.824 -42.25 -13.688 1 97.06 5 ARG B C 1
ATOM 2780 O O . ARG B 1 5 ? -3.66 -41.25 -14.375 1 97.06 5 ARG B O 1
ATOM 2787 N N . VAL B 1 6 ? -4.152 -42.281 -12.398 1 97 6 VAL B N 1
ATOM 2788 C CA . VAL B 1 6 ? -4.332 -41.031 -11.68 1 97 6 VAL B CA 1
ATOM 2789 C C . VAL B 1 6 ? -3.754 -41.156 -10.273 1 97 6 VAL B C 1
ATOM 2791 O O . VAL B 1 6 ? -3.809 -42.25 -9.664 1 97 6 VAL B O 1
ATOM 2794 N N . ALA B 1 7 ? -3.043 -40.156 -9.844 1 97.94 7 ALA B N 1
ATOM 2795 C CA . ALA B 1 7 ? -2.645 -40.094 -8.445 1 97.94 7 ALA B CA 1
ATOM 2796 C C . ALA B 1 7 ? -3.758 -39.469 -7.594 1 97.94 7 ALA B C 1
ATOM 2798 O O . ALA B 1 7 ? -4.051 -38.281 -7.707 1 97.94 7 ALA B O 1
ATOM 2799 N N . VAL B 1 8 ? -4.336 -40.219 -6.691 1 97.56 8 VAL B N 1
ATOM 2800 C CA . VAL B 1 8 ? -5.473 -39.781 -5.891 1 97.56 8 VAL B CA 1
ATOM 2801 C C . VAL B 1 8 ? -5.023 -39.531 -4.453 1 97.56 8 VAL B C 1
ATOM 2803 O O . VAL B 1 8 ? -4.246 -40.312 -3.889 1 97.56 8 VAL B O 1
ATOM 2806 N N . LEU B 1 9 ? -5.418 -38.375 -3.916 1 97.94 9 LEU B N 1
ATOM 2807 C CA . LEU B 1 9 ? -5.277 -38.062 -2.504 1 97.94 9 LEU B CA 1
ATOM 2808 C C . LEU B 1 9 ? -6.551 -38.406 -1.734 1 97.94 9 LEU B C 1
ATOM 2810 O O . LEU B 1 9 ? -7.508 -37.625 -1.729 1 97.94 9 LEU B O 1
ATOM 2814 N N . PRO B 1 10 ? -6.594 -39.5 -1.058 1 97.12 10 PRO B N 1
ATOM 2815 C CA . PRO B 1 10 ? -7.828 -39.906 -0.379 1 97.12 10 PRO B CA 1
ATOM 2816 C C . PRO B 1 10 ? -8.172 -39 0.802 1 97.12 10 PRO B C 1
ATOM 2818 O O . PRO B 1 10 ? -9.352 -38.719 1.043 1 97.12 10 PRO B O 1
ATOM 2821 N N . GLU B 1 11 ? -7.191 -38.625 1.529 1 96.44 11 GLU B N 1
ATOM 2822 C CA . GLU B 1 11 ? -7.328 -37.719 2.689 1 96.44 11 GLU B CA 1
ATOM 2823 C C . GLU B 1 11 ? -6.078 -36.875 2.887 1 96.44 11 GLU B C 1
ATOM 2825 O O . GLU B 1 11 ? -5 -37.219 2.404 1 96.44 11 GLU B O 1
ATOM 2830 N N . ILE B 1 12 ? -6.312 -35.812 3.582 1 96.56 12 ILE B N 1
ATOM 2831 C CA . ILE B 1 12 ? -5.207 -34.875 3.801 1 96.56 12 ILE B CA 1
ATOM 2832 C C . ILE B 1 12 ? -4.215 -35.5 4.793 1 96.56 12 ILE B C 1
ATOM 2834 O O . ILE B 1 12 ? -4.59 -35.875 5.91 1 96.56 12 ILE B O 1
ATOM 2838 N N . LYS B 1 13 ? -3.01 -35.625 4.379 1 96.94 13 LYS B N 1
ATOM 2839 C CA . LYS B 1 13 ? -1.861 -36.031 5.184 1 96.94 13 LYS B CA 1
ATOM 2840 C C . LYS B 1 13 ? -0.592 -35.312 4.727 1 96.94 13 LYS B C 1
ATOM 2842 O O . LYS B 1 13 ? -0.529 -34.812 3.604 1 96.94 13 LYS B O 1
ATOM 2847 N N . THR B 1 14 ? 0.369 -35.344 5.613 1 97.06 14 THR B N 1
ATOM 2848 C CA . THR B 1 14 ? 1.613 -34.656 5.285 1 97.06 14 THR B CA 1
ATOM 2849 C C . THR B 1 14 ? 2.361 -35.375 4.18 1 97.06 14 THR B C 1
ATOM 2851 O O . THR B 1 14 ? 2.15 -36.562 3.967 1 97.06 14 THR B O 1
ATOM 2854 N N . PRO B 1 15 ? 3.256 -34.688 3.48 1 96.81 15 PRO B N 1
ATOM 2855 C CA . PRO B 1 15 ? 4.035 -35.344 2.424 1 96.81 15 PRO B CA 1
ATOM 2856 C C . PRO B 1 15 ? 4.828 -36.531 2.932 1 96.81 15 PRO B C 1
ATOM 2858 O O . PRO B 1 15 ? 4.902 -37.562 2.254 1 96.81 15 PRO B O 1
ATOM 2861 N N . ALA B 1 16 ? 5.359 -36.406 4.062 1 96.44 16 ALA B N 1
ATOM 2862 C CA . ALA B 1 16 ? 6.164 -37.469 4.648 1 96.44 16 ALA B CA 1
ATOM 2863 C C . ALA B 1 16 ? 5.355 -38.75 4.777 1 96.44 16 ALA B C 1
ATOM 2865 O O . ALA B 1 16 ? 5.914 -39.875 4.73 1 96.44 16 ALA B O 1
ATOM 2866 N N . GLU B 1 17 ? 4.066 -38.625 4.871 1 97.62 17 GLU B N 1
ATOM 2867 C CA . GLU B 1 17 ? 3.186 -39.781 5.039 1 97.62 17 GLU B CA 1
ATOM 2868 C C . GLU B 1 17 ? 2.832 -40.406 3.695 1 97.62 17 GLU B C 1
ATOM 2870 O O . GLU B 1 17 ? 2.143 -41.438 3.641 1 97.62 17 GLU B O 1
ATOM 2875 N N . ARG B 1 18 ? 3.26 -39.844 2.627 1 96.62 18 ARG B N 1
ATOM 2876 C CA . ARG B 1 18 ? 3.096 -40.375 1.273 1 96.62 18 ARG B CA 1
ATOM 2877 C C . ARG B 1 18 ? 1.636 -40.719 0.99 1 96.62 18 ARG B C 1
ATOM 2879 O O . ARG B 1 18 ? 1.31 -41.875 0.672 1 96.62 18 ARG B O 1
ATOM 2886 N N . PRO B 1 19 ? 0.787 -39.75 1.008 1 97.5 19 PRO B N 1
ATOM 2887 C CA . PRO B 1 19 ? -0.654 -40 1.022 1 97.5 19 PRO B CA 1
ATOM 2888 C C . PRO B 1 19 ? -1.203 -40.344 -0.359 1 97.5 19 PRO B C 1
ATOM 2890 O O . PRO B 1 19 ? -2.318 -40.875 -0.473 1 97.5 19 PRO B O 1
ATOM 2893 N N . PHE B 1 20 ? -0.521 -40.094 -1.416 1 98.12 20 PHE B N 1
ATOM 2894 C CA . PHE B 1 20 ? -1.078 -40.281 -2.75 1 98.12 20 PHE B CA 1
ATOM 2895 C C . PHE B 1 20 ? -1.08 -41.75 -3.135 1 98.12 20 PHE B C 1
ATOM 2897 O O . PHE B 1 20 ? -0.121 -42.469 -2.855 1 98.12 20 PHE B O 1
ATOM 2904 N N . GLN B 1 21 ? -2.129 -42.188 -3.803 1 97.94 21 GLN B N 1
ATOM 2905 C CA . GLN B 1 21 ? -2.289 -43.531 -4.324 1 97.94 21 GLN B CA 1
ATOM 2906 C C . GLN B 1 21 ? -2.518 -43.531 -5.836 1 97.94 21 GLN B C 1
ATOM 2908 O O . GLN B 1 21 ? -3.348 -42.781 -6.332 1 97.94 21 GLN B O 1
ATOM 2913 N N . ILE B 1 22 ? -1.768 -44.344 -6.508 1 97.56 22 ILE B N 1
ATOM 2914 C CA . ILE B 1 22 ? -1.981 -44.469 -7.945 1 97.56 22 ILE B CA 1
ATOM 2915 C C . ILE B 1 22 ? -3.141 -45.438 -8.211 1 97.56 22 ILE B C 1
ATOM 2917 O O . ILE B 1 22 ? -3.158 -46.562 -7.695 1 97.56 22 ILE B O 1
ATOM 2921 N N . ARG B 1 23 ? -4.051 -44.969 -8.961 1 95.88 23 ARG B N 1
ATOM 2922 C CA . ARG B 1 23 ? -5.215 -45.75 -9.328 1 95.88 23 ARG B CA 1
ATOM 2923 C C . ARG B 1 23 ? -5.457 -45.719 -10.836 1 95.88 23 ARG B C 1
ATOM 2925 O O . ARG B 1 23 ? -4.992 -44.781 -11.516 1 95.88 23 ARG B O 1
ATOM 2932 N N . GLU B 1 24 ? -6.094 -46.75 -11.25 1 95.56 24 GLU B N 1
ATOM 2933 C CA . GLU B 1 24 ? -6.609 -46.75 -12.617 1 95.56 24 GLU B CA 1
ATOM 2934 C C . GLU B 1 24 ? -8.109 -46.469 -12.641 1 95.56 24 GLU B C 1
ATOM 2936 O O . GLU B 1 24 ? -8.875 -47.094 -11.914 1 95.56 24 GLU B O 1
ATOM 2941 N N . VAL B 1 25 ? -8.445 -45.469 -13.477 1 94.06 25 VAL B N 1
ATOM 2942 C CA . VAL B 1 25 ? -9.852 -45.094 -13.539 1 94.06 25 VAL B CA 1
ATOM 2943 C C . VAL B 1 25 ? -10.328 -45.094 -14.992 1 94.06 25 VAL B C 1
ATOM 2945 O O . VAL B 1 25 ? -9.523 -44.906 -15.914 1 94.06 25 VAL B O 1
ATOM 2948 N N . GLU B 1 26 ? -11.609 -45.312 -15.188 1 94.5 26 GLU B N 1
ATOM 2949 C CA . GLU B 1 26 ? -12.18 -45.188 -16.516 1 94.5 26 GLU B CA 1
ATOM 2950 C C . GLU B 1 26 ? -12.258 -43.719 -16.953 1 94.5 26 GLU B C 1
ATOM 2952 O O . GLU B 1 26 ? -12.578 -42.844 -16.156 1 94.5 26 GLU B O 1
ATOM 2957 N N . ILE B 1 27 ? -11.93 -43.438 -18.156 1 95.75 27 ILE B N 1
ATOM 2958 C CA . ILE B 1 27 ? -12.109 -42.094 -18.703 1 95.75 27 ILE B CA 1
ATOM 2959 C C . ILE B 1 27 ? -13.594 -41.812 -18.953 1 95.75 27 ILE B C 1
ATOM 2961 O O . ILE B 1 27 ? -14.242 -42.562 -19.703 1 95.75 27 ILE B O 1
ATOM 2965 N N . PRO B 1 28 ? -14.109 -40.812 -18.359 1 92.31 28 PRO B N 1
ATOM 2966 C CA . PRO B 1 28 ? -15.531 -40.562 -18.531 1 92.31 28 PRO B CA 1
ATOM 2967 C C . PRO B 1 28 ? -15.867 -40.094 -19.953 1 92.31 28 PRO B C 1
ATOM 2969 O O . PRO B 1 28 ? -15.031 -39.469 -20.625 1 92.31 28 PRO B O 1
ATOM 2972 N N . PRO B 1 29 ? -17.141 -40.438 -20.344 1 93.12 29 PRO B N 1
ATOM 2973 C CA . PRO B 1 29 ? -17.562 -39.875 -21.625 1 93.12 29 PRO B CA 1
ATOM 2974 C C . PRO B 1 29 ? -17.547 -38.344 -21.641 1 93.12 29 PRO B C 1
ATOM 2976 O O . PRO B 1 29 ? -17.781 -37.719 -20.594 1 93.12 29 PRO B O 1
ATOM 2979 N N . LEU B 1 30 ? -17.328 -37.812 -22.812 1 94.94 30 LEU B N 1
ATOM 2980 C CA . LEU B 1 30 ? -17.234 -36.344 -22.938 1 94.94 30 LEU B CA 1
ATOM 2981 C C . LEU B 1 30 ? -18.609 -35.75 -23.188 1 94.94 30 LEU B C 1
ATOM 2983 O O . LEU B 1 30 ? -19.344 -36.188 -24.062 1 94.94 30 LEU B O 1
ATOM 2987 N N . ALA B 1 31 ? -18.938 -34.781 -22.375 1 93.62 31 ALA B N 1
ATOM 2988 C CA . ALA B 1 31 ? -20.078 -33.938 -22.672 1 93.62 31 ALA B CA 1
ATOM 2989 C C . ALA B 1 31 ? -19.75 -32.938 -23.766 1 93.62 31 ALA B C 1
ATOM 2991 O O . ALA B 1 31 ? -18.594 -32.719 -24.094 1 93.62 31 ALA B O 1
ATOM 2992 N N . ASP B 1 32 ? -20.828 -32.344 -24.297 1 94.56 32 ASP B N 1
ATOM 2993 C CA . ASP B 1 32 ? -20.609 -31.281 -25.297 1 94.56 32 ASP B CA 1
ATOM 2994 C C . ASP B 1 32 ? -19.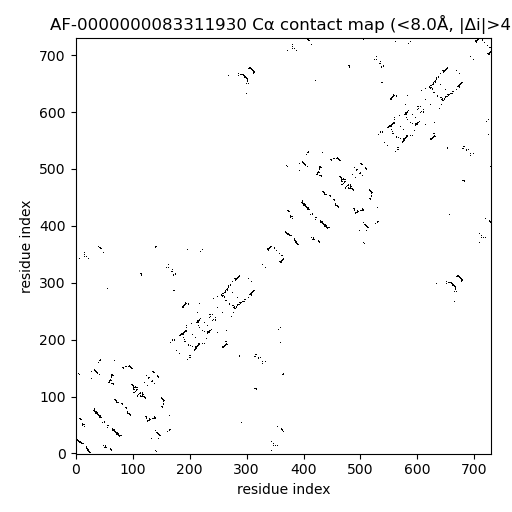781 -30.141 -24.734 1 94.56 32 ASP B C 1
ATOM 2996 O O . ASP B 1 32 ? -20.062 -29.641 -23.641 1 94.56 32 ASP B O 1
ATOM 3000 N N . GLY B 1 33 ? -18.672 -29.812 -25.422 1 94.81 33 GLY B N 1
ATOM 3001 C CA . GLY B 1 33 ? -17.828 -28.719 -25.016 1 94.81 33 GLY B CA 1
ATOM 3002 C C . GLY B 1 33 ? -16.734 -29.125 -24.047 1 94.81 33 GLY B C 1
ATOM 3003 O O . GLY B 1 33 ? -15.828 -28.344 -23.734 1 94.81 33 GLY B O 1
ATOM 3004 N N . ALA B 1 34 ? -16.812 -30.328 -23.594 1 96.19 34 ALA B N 1
ATOM 3005 C CA . ALA B 1 34 ? -15.75 -30.844 -22.719 1 96.19 34 ALA B CA 1
ATOM 3006 C C . ALA B 1 34 ? -14.523 -31.25 -23.531 1 96.19 34 ALA B C 1
ATOM 3008 O O . ALA B 1 34 ? -14.633 -31.562 -24.719 1 96.19 34 ALA B O 1
ATOM 3009 N N . VAL B 1 35 ? -13.391 -31.203 -22.922 1 97.31 35 VAL B N 1
ATOM 3010 C CA . VAL B 1 35 ? -12.141 -31.547 -23.578 1 97.31 35 VAL B CA 1
ATOM 3011 C C . VAL B 1 35 ? -11.414 -32.625 -22.781 1 97.31 35 VAL B C 1
ATOM 3013 O O . VAL B 1 35 ? -11.328 -32.562 -21.547 1 97.31 35 VAL B O 1
ATOM 3016 N N . LEU B 1 36 ? -11.039 -33.625 -23.453 1 97.44 36 LEU B N 1
ATOM 3017 C CA . LEU B 1 36 ? -10.094 -34.594 -22.875 1 97.44 36 LEU B CA 1
ATOM 3018 C C . LEU B 1 36 ? -8.656 -34.219 -23.25 1 97.44 36 LEU B C 1
ATOM 3020 O O . LEU B 1 36 ? -8.305 -34.156 -24.422 1 97.44 36 LEU B O 1
ATOM 3024 N N . GLY B 1 37 ? -7.945 -33.938 -22.297 1 97.81 37 GLY B N 1
ATOM 3025 C CA . GLY B 1 37 ? -6.539 -33.625 -22.516 1 97.81 37 GLY B CA 1
ATOM 3026 C C . GLY B 1 37 ? -5.621 -34.781 -22.094 1 97.81 37 GLY B C 1
ATOM 3027 O O . GLY B 1 37 ? -5.809 -35.375 -21.047 1 97.81 37 GLY B O 1
ATOM 3028 N N . ARG B 1 38 ? -4.668 -35.031 -22.938 1 98.06 38 ARG B N 1
ATOM 3029 C CA . ARG B 1 38 ? -3.564 -35.906 -22.547 1 98.06 38 ARG B CA 1
ATOM 3030 C C . ARG B 1 38 ? -2.447 -35.125 -21.875 1 98.06 38 ARG B C 1
ATOM 3032 O O . ARG B 1 38 ? -1.812 -34.281 -22.516 1 98.06 38 ARG B O 1
ATOM 3039 N N . MET B 1 39 ? -2.203 -35.438 -20.625 1 98.12 39 MET B N 1
ATOM 3040 C CA . MET B 1 39 ? -1.271 -34.625 -19.844 1 98.12 39 MET B CA 1
ATOM 3041 C C . MET B 1 39 ? 0.141 -34.719 -20.422 1 98.12 39 MET B C 1
ATOM 3043 O O . MET B 1 39 ? 0.634 -35.812 -20.672 1 98.12 39 MET B O 1
ATOM 3047 N N . VAL B 1 40 ? 0.743 -33.594 -20.672 1 97.69 40 VAL B N 1
ATOM 3048 C CA . VAL B 1 40 ? 2.162 -33.531 -21 1 97.69 40 VAL B CA 1
ATOM 3049 C C . VAL B 1 40 ? 2.986 -33.406 -19.719 1 97.69 40 VAL B C 1
ATOM 3051 O O . VAL B 1 40 ? 3.914 -34.188 -19.5 1 97.69 40 VAL B O 1
ATOM 3054 N N . MET B 1 41 ? 2.594 -32.5 -18.859 1 97 41 MET B N 1
ATOM 3055 C CA . MET B 1 41 ? 3.189 -32.406 -17.531 1 97 41 MET B CA 1
ATOM 3056 C C . MET B 1 41 ? 2.342 -31.516 -16.625 1 97 41 MET B C 1
ATOM 3058 O O . MET B 1 41 ? 1.5 -30.75 -17.094 1 97 41 MET B O 1
ATOM 3062 N N . ALA B 1 42 ? 2.494 -31.672 -15.344 1 97.75 42 ALA B N 1
ATOM 3063 C CA . ALA B 1 42 ? 1.88 -30.875 -14.289 1 97.75 42 ALA B CA 1
ATOM 3064 C C . ALA B 1 42 ? 2.926 -30.375 -13.297 1 97.75 42 ALA B C 1
ATOM 3066 O O . ALA B 1 42 ? 3.777 -31.156 -12.852 1 97.75 42 ALA B O 1
ATOM 3067 N N . GLY B 1 43 ? 2.859 -29.125 -13.031 1 96.81 43 GLY B N 1
ATOM 3068 C CA . GLY B 1 43 ? 3.791 -28.562 -12.062 1 96.81 43 GLY B CA 1
ATOM 3069 C C . GLY B 1 43 ? 3.389 -28.844 -10.625 1 96.81 43 GLY B C 1
ATOM 3070 O O . GLY B 1 43 ? 2.199 -28.906 -10.305 1 96.81 43 GLY B O 1
ATOM 3071 N N . VAL B 1 44 ? 4.41 -29.031 -9.805 1 95.69 44 VAL B N 1
ATOM 3072 C CA . VAL B 1 44 ? 4.215 -29.062 -8.359 1 95.69 44 VAL B CA 1
ATOM 3073 C C . VAL B 1 44 ? 4.367 -27.656 -7.777 1 95.69 44 VAL B C 1
ATOM 3075 O O . VAL B 1 44 ? 5.398 -27.016 -7.973 1 95.69 44 VAL B O 1
ATOM 3078 N N . CYS B 1 45 ? 3.34 -27.188 -7.105 1 91.69 45 CYS B N 1
ATOM 3079 C CA . CYS B 1 45 ? 3.33 -25.828 -6.543 1 91.69 45 CYS B CA 1
ATOM 3080 C C . CYS B 1 45 ? 3.412 -25.875 -5.023 1 91.69 45 CYS B C 1
ATOM 3082 O O . CYS B 1 45 ? 3.025 -26.875 -4.402 1 91.69 45 CYS B O 1
ATOM 3084 N N . GLY B 1 46 ? 3.984 -24.797 -4.453 1 88.06 46 GLY B N 1
ATOM 3085 C CA . GLY B 1 46 ? 3.959 -24.672 -3.002 1 88.06 46 GLY B CA 1
ATOM 3086 C C . GLY B 1 46 ? 2.57 -24.844 -2.416 1 88.06 46 GLY B C 1
ATOM 3087 O O . GLY B 1 46 ? 2.416 -25.375 -1.316 1 88.06 46 GLY B O 1
ATOM 3088 N N . THR B 1 47 ? 1.621 -24.469 -3.109 1 88.62 47 THR B N 1
ATOM 3089 C CA . THR B 1 47 ? 0.232 -24.609 -2.686 1 88.62 47 THR B CA 1
ATOM 3090 C C . THR B 1 47 ? -0.128 -26.078 -2.475 1 88.62 47 THR B C 1
ATOM 3092 O O . THR B 1 47 ? -0.913 -26.406 -1.583 1 88.62 47 THR B O 1
ATOM 3095 N N . ASP B 1 48 ? 0.375 -26.953 -3.232 1 93.31 48 ASP B N 1
ATOM 3096 C CA . ASP B 1 48 ? 0.123 -28.375 -3.059 1 93.31 48 ASP B CA 1
ATOM 3097 C C . ASP B 1 48 ? 0.628 -28.875 -1.702 1 93.31 48 ASP B C 1
ATOM 3099 O O . ASP B 1 48 ? -0.039 -29.656 -1.033 1 93.31 48 ASP B O 1
ATOM 3103 N N . VAL B 1 49 ? 1.792 -28.359 -1.368 1 92.56 49 VAL B N 1
ATOM 3104 C CA . VAL B 1 49 ? 2.355 -28.703 -0.067 1 92.56 49 VAL B CA 1
ATOM 3105 C C . VAL B 1 49 ? 1.472 -28.141 1.045 1 92.56 49 VAL B C 1
ATOM 3107 O O . VAL B 1 49 ? 1.186 -28.828 2.027 1 92.56 49 VAL B O 1
ATOM 3110 N N . HIS B 1 50 ? 1.016 -26.891 0.855 1 89.56 50 HIS B N 1
ATOM 3111 C CA . HIS B 1 50 ? 0.124 -26.281 1.831 1 89.56 50 HIS B CA 1
ATOM 3112 C C . HIS B 1 50 ? -1.169 -27.078 1.977 1 89.56 50 HIS B C 1
ATOM 3114 O O . HIS B 1 50 ? -1.709 -27.188 3.078 1 89.56 50 HIS B O 1
ATOM 3120 N N . ILE B 1 51 ? -1.674 -27.594 0.908 1 92.25 51 ILE B N 1
ATOM 3121 C CA . ILE B 1 51 ? -2.867 -28.422 0.919 1 92.25 51 ILE B CA 1
ATOM 3122 C C . ILE B 1 51 ? -2.629 -29.656 1.795 1 92.25 51 ILE B C 1
ATOM 3124 O O . ILE B 1 51 ? -3.447 -29.984 2.658 1 92.25 51 ILE B O 1
ATOM 3128 N N . LEU B 1 52 ? -1.503 -30.25 1.654 1 95.62 52 LEU B N 1
ATOM 3129 C CA . LEU B 1 52 ? -1.195 -31.5 2.357 1 95.62 52 LEU B CA 1
ATOM 3130 C C . LEU B 1 52 ? -0.999 -31.25 3.848 1 95.62 52 LEU B C 1
ATOM 3132 O O . LEU B 1 52 ? -1.076 -32.156 4.656 1 95.62 52 LEU B O 1
ATOM 3136 N N . HIS B 1 53 ? -0.786 -29.984 4.188 1 93.75 53 HIS B N 1
ATOM 3137 C CA . HIS B 1 53 ? -0.682 -29.609 5.594 1 93.75 53 HIS B CA 1
ATOM 3138 C C . HIS B 1 53 ? -2.006 -29.062 6.117 1 93.75 53 HIS B C 1
ATOM 3140 O O . HIS B 1 53 ? -2.062 -28.531 7.223 1 93.75 53 HIS B O 1
ATOM 3146 N N . GLY B 1 54 ? -3 -29.078 5.316 1 91 54 GLY B N 1
ATOM 3147 C CA . GLY B 1 54 ? -4.332 -28.672 5.73 1 91 54 GLY B CA 1
ATOM 3148 C C . GLY B 1 54 ? -4.523 -27.156 5.746 1 91 54 GLY B C 1
ATOM 3149 O O . GLY B 1 54 ? -5.48 -26.656 6.336 1 91 54 GLY B O 1
ATOM 3150 N N . LYS B 1 55 ? -3.66 -26.422 5.121 1 85.38 55 LYS B N 1
ATOM 3151 C CA . LYS B 1 55 ? -3.701 -24.969 5.172 1 85.38 55 LYS B CA 1
ATOM 3152 C C . LYS B 1 55 ? -4.566 -24.406 4.047 1 85.38 55 LYS B C 1
ATOM 3154 O O . LYS B 1 55 ? -4.996 -23.25 4.109 1 85.38 55 LYS B O 1
ATOM 3159 N N . VAL B 1 56 ? -4.789 -25.172 3.037 1 85.75 56 VAL B N 1
ATOM 3160 C CA . VAL B 1 56 ? -5.66 -24.844 1.915 1 85.75 56 VAL B CA 1
ATOM 3161 C C . VAL B 1 56 ? -6.695 -25.938 1.722 1 85.75 56 VAL B C 1
ATOM 3163 O O . VAL B 1 56 ? -6.344 -27.094 1.454 1 85.75 56 VAL B O 1
ATOM 3166 N N . PRO B 1 57 ? -7.895 -25.625 1.82 1 88.5 57 PRO B N 1
ATOM 3167 C CA . PRO B 1 57 ? -8.922 -26.656 1.713 1 88.5 57 PRO B CA 1
ATOM 3168 C C . PRO B 1 57 ? -9.102 -27.156 0.284 1 88.5 57 PRO B C 1
ATOM 3170 O O . PRO B 1 57 ? -9.023 -26.375 -0.667 1 88.5 57 PRO B O 1
ATOM 3173 N N . VAL B 1 58 ? -9.211 -28.453 0.083 1 91.44 58 VAL B N 1
ATOM 3174 C CA . VAL B 1 58 ? -9.555 -29.094 -1.185 1 91.44 58 VAL B CA 1
ATOM 3175 C C . VAL B 1 58 ? -10.633 -30.156 -0.957 1 91.44 58 VAL B C 1
ATOM 3177 O O . VAL B 1 58 ? -10.922 -30.516 0.185 1 91.44 58 VAL B O 1
ATOM 3180 N N . ARG B 1 59 ? -11.281 -30.703 -2.02 1 88.56 59 ARG B N 1
ATOM 3181 C CA . ARG B 1 59 ? -12.32 -31.719 -1.966 1 88.56 59 ARG B CA 1
ATOM 3182 C C . ARG B 1 59 ? -11.727 -33.125 -2.053 1 88.56 59 ARG B C 1
ATOM 3184 O O . ARG B 1 59 ? -11.383 -33.594 -3.141 1 88.56 59 ARG B O 1
ATOM 3191 N N . THR B 1 60 ? -11.641 -33.781 -0.912 1 93.81 60 THR B N 1
ATOM 3192 C CA . THR B 1 60 ? -11.086 -35.125 -0.941 1 93.81 60 THR B CA 1
ATOM 3193 C C . THR B 1 60 ? -12.188 -36.156 -1.127 1 93.81 60 THR B C 1
ATOM 3195 O O . THR B 1 60 ? -13.32 -35.969 -0.685 1 93.81 60 THR B O 1
ATOM 3198 N N . PRO B 1 61 ? -11.922 -37.375 -1.731 1 96.38 61 PRO B N 1
ATOM 3199 C CA . PRO B 1 61 ? -10.656 -37.656 -2.416 1 96.38 61 PRO B CA 1
ATOM 3200 C C . PRO B 1 61 ? -10.375 -36.688 -3.555 1 96.38 61 PRO B C 1
ATOM 3202 O O . PRO B 1 61 ? -11.305 -36.25 -4.234 1 96.38 61 PRO B O 1
ATOM 3205 N N . ALA B 1 62 ? -9.102 -36.312 -3.762 1 96.19 62 ALA B N 1
ATOM 3206 C CA . ALA B 1 62 ? -8.773 -35.281 -4.727 1 96.19 62 ALA B CA 1
ATOM 3207 C C . ALA B 1 62 ? -7.727 -35.75 -5.723 1 96.19 62 ALA B C 1
ATOM 3209 O O . ALA B 1 62 ? -6.926 -36.625 -5.414 1 96.19 62 ALA B O 1
ATOM 3210 N N . VAL B 1 63 ? -7.805 -35.25 -6.941 1 96.5 63 VAL B N 1
ATOM 3211 C CA . VAL B 1 63 ? -6.695 -35.25 -7.887 1 96.5 63 VAL B CA 1
ATOM 3212 C C . VAL B 1 63 ? -6.078 -33.875 -7.953 1 96.5 63 VAL B C 1
ATOM 3214 O O . VAL B 1 63 ? -6.699 -32.938 -8.461 1 96.5 63 VAL B O 1
ATOM 3217 N N . LEU B 1 64 ? -4.824 -33.688 -7.48 1 96.75 64 LEU B N 1
ATOM 3218 C CA . LEU B 1 64 ? -4.18 -32.375 -7.449 1 96.75 64 LEU B CA 1
ATOM 3219 C C . LEU B 1 64 ? -3.484 -32.094 -8.773 1 96.75 64 LEU B C 1
ATOM 3221 O O . LEU B 1 64 ? -3.656 -32.844 -9.75 1 96.75 64 LEU B O 1
ATOM 3225 N N . GLY B 1 65 ? -2.828 -30.953 -8.797 1 95.56 65 GLY B N 1
ATOM 3226 C CA . GLY B 1 65 ? -2.182 -30.469 -10.008 1 95.56 65 GLY B CA 1
ATOM 3227 C C . GLY B 1 65 ? -2.945 -29.344 -10.68 1 95.56 65 GLY B C 1
ATOM 3228 O O . GLY B 1 65 ? -3.863 -29.594 -11.461 1 95.56 65 GLY B O 1
ATOM 3229 N N . HIS B 1 66 ? -2.494 -28.125 -10.43 1 94.06 66 HIS B N 1
ATOM 3230 C CA . HIS B 1 66 ? -3.23 -27 -10.984 1 94.06 66 HIS B CA 1
ATOM 3231 C C . HIS B 1 66 ? -2.363 -26.203 -11.953 1 94.06 66 HIS B C 1
ATOM 3233 O O . HIS B 1 66 ? -2.816 -25.203 -12.516 1 94.06 66 HIS B O 1
ATOM 3239 N N . GLU B 1 67 ? -1.142 -26.594 -12.156 1 95 67 GLU B N 1
ATOM 3240 C CA . GLU B 1 67 ? -0.235 -26.047 -13.164 1 95 67 GLU B CA 1
ATOM 3241 C C . GLU B 1 67 ? -0.008 -27.047 -14.305 1 95 67 GLU B C 1
ATOM 3243 O O . GLU B 1 67 ? 0.804 -27.953 -14.18 1 95 67 GLU B O 1
ATOM 3248 N N . ASN B 1 68 ? -0.701 -26.766 -15.406 1 96 68 ASN B N 1
ATOM 3249 C CA . ASN B 1 68 ? -0.835 -27.922 -16.297 1 96 68 ASN B CA 1
ATOM 3250 C C . ASN B 1 68 ? -0.593 -27.516 -17.75 1 96 68 ASN B C 1
ATOM 3252 O O . ASN B 1 68 ? -0.864 -26.391 -18.141 1 96 68 ASN B O 1
ATOM 3256 N N . VAL B 1 69 ? -0.082 -28.453 -18.516 1 96.94 69 VAL B N 1
ATOM 3257 C CA . VAL B 1 69 ? -0.026 -28.438 -19.969 1 96.94 69 VAL B CA 1
ATOM 3258 C C . VAL B 1 69 ? -0.442 -29.797 -20.516 1 96.94 69 VAL B C 1
ATOM 3260 O O . VAL B 1 69 ? -0.056 -30.828 -19.984 1 96.94 69 VAL B O 1
ATOM 3263 N N . ALA B 1 70 ? -1.295 -29.781 -21.5 1 97.81 70 ALA B N 1
ATOM 3264 C CA . ALA B 1 70 ? -1.8 -31.016 -22.094 1 97.81 70 ALA B CA 1
ATOM 3265 C C . ALA B 1 70 ? -1.963 -30.875 -23.609 1 97.81 70 ALA B C 1
ATOM 3267 O O . ALA B 1 70 ? -1.936 -29.766 -24.141 1 97.81 70 ALA B O 1
ATOM 3268 N N . ARG B 1 71 ? -2.074 -31.969 -24.203 1 97.81 71 ARG B N 1
ATOM 3269 C CA . ARG B 1 71 ? -2.479 -32.031 -25.609 1 97.81 71 ARG B CA 1
ATOM 3270 C C . ARG B 1 71 ? -3.936 -32.469 -25.75 1 97.81 71 ARG B C 1
ATOM 3272 O O . ARG B 1 71 ? -4.367 -33.406 -25.094 1 97.81 71 ARG B O 1
ATOM 3279 N N . VAL B 1 72 ? -4.664 -31.75 -26.562 1 98.25 72 VAL B N 1
ATOM 3280 C CA . VAL B 1 72 ? -6.07 -32.094 -26.766 1 98.25 72 VAL B CA 1
ATOM 3281 C C . VAL B 1 72 ? -6.176 -33.469 -27.406 1 98.25 72 VAL B C 1
ATOM 3283 O O . VAL B 1 72 ? -5.711 -33.688 -28.531 1 98.25 72 VAL B O 1
ATOM 3286 N N . GLU B 1 73 ? -6.77 -34.344 -26.719 1 97.81 73 GLU B N 1
ATOM 3287 C CA . GLU B 1 73 ? -6.98 -35.688 -27.203 1 97.81 73 GLU B CA 1
ATOM 3288 C C . GLU B 1 73 ? -8.336 -35.812 -27.891 1 97.81 73 GLU B C 1
ATOM 3290 O O . GLU B 1 73 ? -8.453 -36.5 -28.906 1 97.81 73 GLU B O 1
ATOM 3295 N N . ALA B 1 74 ? -9.32 -35.25 -27.312 1 97.56 74 ALA B N 1
ATOM 3296 C CA . ALA B 1 74 ? -10.68 -35.312 -27.844 1 97.56 74 ALA B CA 1
ATOM 3297 C C . ALA B 1 74 ? -11.508 -34.125 -27.359 1 97.56 74 ALA B C 1
ATOM 3299 O O . ALA B 1 74 ? -11.195 -33.531 -26.328 1 97.56 74 ALA B O 1
ATOM 3300 N N . ILE B 1 75 ? -12.477 -33.812 -28.141 1 97.56 75 ILE B N 1
ATOM 3301 C CA . ILE B 1 75 ? -13.438 -32.75 -27.797 1 97.56 75 ILE B CA 1
ATOM 3302 C C . ILE B 1 75 ? -14.859 -33.312 -27.891 1 97.56 75 ILE B C 1
ATOM 3304 O O . ILE B 1 75 ? -15.211 -34 -28.859 1 97.56 75 ILE B O 1
ATOM 3308 N N . GLY B 1 76 ? -15.57 -33.062 -26.859 1 96.94 76 GLY B N 1
ATOM 3309 C CA . GLY B 1 76 ? -16.938 -33.562 -26.844 1 96.94 76 GLY B CA 1
ATOM 3310 C C . GLY B 1 76 ? -17.875 -32.719 -27.703 1 96.94 76 GLY B C 1
ATOM 3311 O O . GLY B 1 76 ? -17.859 -31.484 -27.656 1 96.94 76 GLY B O 1
ATOM 3312 N N . GLY B 1 77 ? -18.688 -33.469 -28.391 1 94.62 77 GLY B N 1
ATOM 3313 C CA . GLY B 1 77 ? -19.719 -32.812 -29.188 1 94.62 77 GLY B CA 1
ATOM 3314 C C . GLY B 1 77 ? -19.203 -32.281 -30.5 1 94.62 77 GLY B C 1
ATOM 3315 O O . GLY B 1 77 ? -18.062 -32.531 -30.891 1 94.62 77 GLY B O 1
ATOM 3316 N N . ASP B 1 78 ? -20.172 -31.484 -31.219 1 91.19 78 ASP B N 1
ATOM 3317 C CA . ASP B 1 78 ? -19.844 -31.016 -32.562 1 91.19 78 ASP B CA 1
ATOM 3318 C C . ASP B 1 78 ? -19.75 -29.5 -32.594 1 91.19 78 ASP B C 1
ATOM 3320 O O . ASP B 1 78 ? -19.375 -28.922 -33.625 1 91.19 78 ASP B O 1
ATOM 3324 N N . THR B 1 79 ? -20.016 -28.875 -31.516 1 91.62 79 THR B N 1
ATOM 3325 C CA . THR B 1 79 ? -19.938 -27.406 -31.484 1 91.62 79 THR B CA 1
ATOM 3326 C C . THR B 1 79 ? -18.484 -26.953 -31.406 1 91.62 79 THR B C 1
ATOM 3328 O O . THR B 1 79 ? -17.719 -27.438 -30.578 1 91.62 79 THR B O 1
ATOM 3331 N N . PRO B 1 80 ? -18.141 -26.031 -32.312 1 94.5 80 PRO B N 1
ATOM 3332 C CA . PRO B 1 80 ? -16.766 -25.531 -32.25 1 94.5 80 PRO B CA 1
ATOM 3333 C C . PRO B 1 80 ? -16.422 -24.922 -30.891 1 94.5 80 PRO B C 1
ATOM 3335 O O . PRO B 1 80 ? -17.266 -24.219 -30.297 1 94.5 80 PRO B O 1
ATOM 3338 N N . LEU B 1 81 ? -15.25 -25.234 -30.453 1 96.06 81 LEU B N 1
ATOM 3339 C CA . LEU B 1 81 ? -14.719 -24.719 -29.203 1 96.06 81 LEU B CA 1
ATOM 3340 C C . LEU B 1 81 ? -13.625 -23.688 -29.469 1 96.06 81 LEU B C 1
ATOM 3342 O O . LEU B 1 81 ? -12.789 -23.859 -30.359 1 96.06 81 LEU B O 1
ATOM 3346 N N . TYR B 1 82 ? -13.641 -22.578 -28.672 1 96.75 82 TYR B N 1
ATOM 3347 C CA . TYR B 1 82 ? -12.648 -21.531 -28.828 1 96.75 82 TYR B CA 1
ATOM 3348 C C . TYR B 1 82 ? -11.93 -21.25 -27.516 1 96.75 82 TYR B C 1
ATOM 3350 O O . TYR B 1 82 ? -12.523 -21.375 -26.438 1 96.75 82 TYR B O 1
ATOM 3358 N N . ASP B 1 83 ? -10.672 -20.891 -27.625 1 97.31 83 ASP B N 1
ATOM 3359 C CA . ASP B 1 83 ? -9.953 -20.5 -26.406 1 97.31 83 ASP B CA 1
ATOM 3360 C C . ASP B 1 83 ? -10.266 -19.047 -26.031 1 97.31 83 ASP B C 1
ATOM 3362 O O . ASP B 1 83 ? -11.094 -18.406 -26.672 1 97.31 83 ASP B O 1
ATOM 3366 N N . VAL B 1 84 ? -9.633 -18.516 -25.016 1 95.56 84 VAL B N 1
ATOM 3367 C CA . VAL B 1 84 ? -9.984 -17.219 -24.453 1 95.56 84 VAL B CA 1
ATOM 3368 C C . VAL B 1 84 ? -9.594 -16.109 -25.422 1 95.56 84 VAL B C 1
ATOM 3370 O O . VAL B 1 84 ? -10.039 -14.969 -25.281 1 95.56 84 VAL B O 1
ATOM 3373 N N . THR B 1 85 ? -8.758 -16.375 -26.422 1 95.12 85 THR B N 1
ATOM 3374 C CA . THR B 1 85 ? -8.336 -15.367 -27.391 1 95.12 85 THR B CA 1
ATOM 3375 C C . THR B 1 85 ? -9.188 -15.438 -28.656 1 95.12 85 THR B C 1
ATOM 3377 O O . THR B 1 85 ? -9.016 -14.617 -29.562 1 95.12 85 THR B O 1
ATOM 3380 N N . GLY B 1 86 ? -9.984 -16.406 -28.781 1 95.19 86 GLY B N 1
ATOM 3381 C CA . GLY B 1 86 ? -10.836 -16.578 -29.953 1 95.19 86 GLY B CA 1
ATOM 3382 C C . GLY B 1 86 ? -10.297 -17.578 -30.953 1 95.19 86 GLY B C 1
ATOM 3383 O O . GLY B 1 86 ? -10.867 -17.75 -32.031 1 95.19 86 GLY B O 1
ATOM 3384 N N . LYS B 1 87 ? -9.297 -18.219 -30.609 1 96.06 87 LYS B N 1
ATOM 3385 C CA . LYS B 1 87 ? -8.75 -19.266 -31.469 1 96.06 87 LYS B CA 1
ATOM 3386 C C . LYS B 1 87 ? -9.531 -20.562 -31.312 1 96.06 87 LYS B C 1
ATOM 3388 O O . LYS B 1 87 ? -9.812 -21 -30.188 1 96.06 87 LYS B O 1
ATOM 3393 N N . GLN B 1 88 ? -9.773 -21.172 -32.406 1 97.12 88 GLN B N 1
ATOM 3394 C CA . GLN B 1 88 ? -10.469 -22.453 -32.344 1 97.12 88 GLN B CA 1
ATOM 3395 C C . GLN B 1 88 ? -9.562 -23.531 -31.766 1 97.12 88 GLN B C 1
ATOM 3397 O O . GLN B 1 88 ? -8.398 -23.656 -32.156 1 97.12 88 GLN B O 1
ATOM 3402 N N . VAL B 1 89 ? -10.109 -24.281 -30.891 1 98.19 89 VAL B N 1
ATOM 3403 C CA . VAL B 1 89 ? -9.391 -25.391 -30.281 1 98.19 89 VAL B CA 1
ATOM 3404 C C . VAL B 1 89 ? -9.562 -26.656 -31.141 1 98.19 89 VAL B C 1
ATOM 3406 O O . VAL B 1 89 ? -10.672 -26.984 -31.547 1 98.19 89 VAL B O 1
ATOM 3409 N N . GLN B 1 90 ? -8.461 -27.328 -31.344 1 97.62 90 GLN B N 1
ATOM 3410 C CA . GLN B 1 90 ? -8.484 -28.531 -32.188 1 97.62 90 GLN B CA 1
ATOM 3411 C C . GLN B 1 90 ? -7.773 -29.688 -31.469 1 97.62 90 GLN B C 1
ATOM 3413 O O . GLN B 1 90 ? -6.906 -29.469 -30.625 1 97.62 90 GLN B O 1
ATOM 3418 N N . VAL B 1 91 ? -8.18 -30.906 -31.906 1 97.69 91 VAL B N 1
ATOM 3419 C CA . VAL B 1 91 ? -7.461 -32.094 -31.453 1 97.69 91 VAL B CA 1
ATOM 3420 C C . VAL B 1 91 ? -5.992 -32 -31.844 1 97.69 91 VAL B C 1
ATOM 3422 O O . VAL B 1 91 ? -5.672 -31.625 -32.969 1 97.69 91 VAL B O 1
ATOM 3425 N N . GLY B 1 92 ? -5.141 -32.219 -30.891 1 97.62 92 GLY B N 1
ATOM 3426 C CA . GLY B 1 92 ? -3.711 -32.156 -31.141 1 97.62 92 GLY B CA 1
ATOM 3427 C C . GLY B 1 92 ? -3.086 -30.859 -30.625 1 97.62 92 GLY B C 1
ATOM 3428 O O . GLY B 1 92 ? -1.87 -30.797 -30.422 1 97.62 92 GLY B O 1
ATOM 3429 N N . ASP B 1 93 ? -3.873 -29.828 -30.391 1 97.75 93 ASP B N 1
ATOM 3430 C CA . ASP B 1 93 ? -3.367 -28.562 -29.875 1 97.75 93 ASP B CA 1
ATOM 3431 C C . ASP B 1 93 ? -2.705 -28.75 -28.5 1 97.75 93 ASP B C 1
ATOM 3433 O O . ASP B 1 93 ? -3.189 -29.516 -27.672 1 97.75 93 ASP B O 1
ATOM 3437 N N . LEU B 1 94 ? -1.562 -28.078 -28.312 1 97.31 94 LEU B N 1
ATOM 3438 C CA . LEU B 1 94 ? -1.027 -27.891 -26.969 1 97.31 94 LEU B CA 1
ATOM 3439 C C . LEU B 1 94 ? -1.808 -26.812 -26.219 1 97.31 94 LEU B C 1
ATOM 3441 O O . LEU B 1 94 ? -1.996 -25.703 -26.719 1 97.31 94 LEU B O 1
ATOM 3445 N N . ILE B 1 95 ? -2.326 -27.141 -25 1 97.81 95 ILE B N 1
ATOM 3446 C CA . ILE B 1 95 ? -3.184 -26.172 -24.312 1 97.81 95 ILE B CA 1
ATOM 3447 C C . ILE B 1 95 ? -2.814 -26.125 -22.828 1 97.81 95 ILE B C 1
ATOM 3449 O O . ILE B 1 95 ? -2.17 -27.031 -22.312 1 97.81 95 ILE B O 1
ATOM 3453 N N . THR B 1 96 ? -3.127 -25.062 -22.266 1 96.94 96 THR B N 1
ATOM 3454 C CA . THR B 1 96 ? -3.326 -24.938 -20.812 1 96.94 96 THR B CA 1
ATOM 3455 C C . THR B 1 96 ? -4.715 -24.391 -20.516 1 96.94 96 THR B C 1
ATOM 3457 O O . THR B 1 96 ? -5.457 -24.016 -21.422 1 96.94 96 THR B O 1
ATOM 3460 N N . TRP B 1 97 ? -5.133 -24.484 -19.297 1 95.5 97 TRP B N 1
ATOM 3461 C CA . TRP B 1 97 ? -6.438 -23.969 -18.906 1 95.5 97 TRP B CA 1
ATOM 3462 C C . TRP B 1 97 ? -6.344 -23.219 -17.578 1 95.5 97 TRP B C 1
ATOM 3464 O O . TRP B 1 97 ? -5.594 -23.625 -16.672 1 95.5 97 TRP B O 1
ATOM 3474 N N . LEU B 1 98 ? -6.988 -22.125 -17.484 1 93.62 98 LEU B N 1
ATOM 3475 C CA . LEU B 1 98 ? -6.898 -21.188 -16.375 1 93.62 98 LEU B CA 1
ATOM 3476 C C . LEU B 1 98 ? -8.125 -21.312 -15.469 1 93.62 98 LEU B C 1
ATOM 3478 O O . LEU B 1 98 ? -9.156 -21.844 -15.883 1 93.62 98 LEU B O 1
ATOM 3482 N N . PRO B 1 99 ? -7.957 -20.875 -14.219 1 90.94 99 PRO B N 1
ATOM 3483 C CA . PRO B 1 99 ? -9.164 -20.812 -13.391 1 90.94 99 PRO B CA 1
ATOM 3484 C C . PRO B 1 99 ? -10.273 -19.984 -14.023 1 90.94 99 PRO B C 1
ATOM 3486 O O . PRO B 1 99 ? -10 -18.938 -14.617 1 90.94 99 PRO B O 1
ATOM 3489 N N . LYS B 1 100 ? -11.414 -20.516 -13.875 1 91.62 100 LYS B N 1
ATOM 3490 C CA . LYS B 1 100 ? -12.555 -19.844 -14.508 1 91.62 100 LYS B CA 1
ATOM 3491 C C . LYS B 1 100 ? -13.273 -18.938 -13.531 1 91.62 100 LYS B C 1
ATOM 3493 O O . LYS B 1 100 ? -13.711 -19.375 -12.461 1 91.62 100 LYS B O 1
ATOM 3498 N N . SER B 1 101 ? -13.414 -17.703 -13.922 1 93.88 101 SER B N 1
ATOM 3499 C CA . SER B 1 101 ? -14.219 -16.75 -13.164 1 93.88 101 SER B CA 1
ATOM 3500 C C . SER B 1 101 ? -15.664 -16.75 -13.641 1 93.88 101 SER B C 1
ATOM 3502 O O . SER B 1 101 ? -15.93 -16.938 -14.828 1 93.88 101 SER B O 1
ATOM 3504 N N . CYS B 1 102 ? -16.641 -16.453 -12.773 1 93.38 102 CYS B N 1
ATOM 3505 C CA . CYS B 1 102 ? -18.062 -16.562 -13.086 1 93.38 102 CYS B CA 1
ATOM 3506 C C . CYS B 1 102 ? -18.531 -15.398 -13.953 1 93.38 102 CYS B C 1
ATOM 3508 O O . CYS B 1 102 ? -19.531 -15.508 -14.656 1 93.38 102 CYS B O 1
ATOM 3510 N N . MET B 1 103 ? -17.844 -14.328 -13.867 1 93.31 103 MET B N 1
ATOM 3511 C CA . MET B 1 103 ? -18.156 -13.094 -14.586 1 93.31 103 MET B CA 1
ATOM 3512 C C . MET B 1 103 ? -19.562 -12.609 -14.258 1 93.31 103 MET B C 1
ATOM 3514 O O . MET B 1 103 ? -20.203 -11.984 -15.094 1 93.31 103 MET B O 1
ATOM 3518 N N . GLN B 1 104 ? -20.078 -13.016 -13.055 1 95.25 104 GLN B N 1
ATOM 3519 C CA . GLN B 1 104 ? -21.438 -12.633 -12.664 1 95.25 104 GLN B CA 1
ATOM 3520 C C . GLN B 1 104 ? -21.469 -12.062 -11.25 1 95.25 104 GLN B C 1
ATOM 3522 O O . GLN B 1 104 ? -22.391 -11.328 -10.883 1 95.25 104 GLN B O 1
ATOM 3527 N N . CYS B 1 105 ? -20.5 -12.383 -10.516 1 94.62 105 CYS B N 1
ATOM 3528 C CA . CYS B 1 105 ? -20.531 -11.977 -9.117 1 94.62 105 CYS B CA 1
ATOM 3529 C C . CYS B 1 105 ? -20.109 -10.523 -8.961 1 94.62 105 CYS B C 1
ATOM 3531 O O . CYS B 1 105 ? -19.719 -9.883 -9.938 1 94.62 105 CYS B O 1
ATOM 3533 N N . TYR B 1 106 ? -20.219 -10.016 -7.723 1 94.5 106 TYR B N 1
ATOM 3534 C CA . TYR B 1 106 ? -19.906 -8.633 -7.398 1 94.5 106 TYR B CA 1
ATOM 3535 C C . TYR B 1 106 ? -18.469 -8.297 -7.77 1 94.5 106 TYR B C 1
ATOM 3537 O O . TYR B 1 106 ? -18.203 -7.27 -8.406 1 94.5 106 TYR B O 1
ATOM 3545 N N . ASN B 1 107 ? -17.516 -9.18 -7.5 1 95.81 107 ASN B N 1
ATOM 3546 C CA . ASN B 1 107 ? -16.109 -8.93 -7.766 1 95.81 107 ASN B CA 1
ATOM 3547 C C . ASN B 1 107 ? -15.82 -8.898 -9.266 1 95.81 107 ASN B C 1
ATOM 3549 O O . ASN B 1 107 ? -15.023 -8.086 -9.727 1 95.81 107 ASN B O 1
ATOM 3553 N N . CYS B 1 108 ? -16.5 -9.742 -10.023 1 95.38 108 CYS B N 1
ATOM 3554 C CA . CYS B 1 108 ? -16.281 -9.82 -11.461 1 95.38 108 CYS B CA 1
ATOM 3555 C C . CYS B 1 108 ? -16.906 -8.633 -12.18 1 95.38 108 CYS B C 1
ATOM 3557 O O . CYS B 1 108 ? -16.281 -8.023 -13.047 1 95.38 108 CYS B O 1
ATOM 3559 N N . THR B 1 109 ? -18.125 -8.25 -11.727 1 94.75 109 THR B N 1
ATOM 3560 C CA . THR B 1 109 ? -18.906 -7.348 -12.57 1 94.75 109 THR B CA 1
ATOM 3561 C C . THR B 1 109 ? -18.844 -5.922 -12.031 1 94.75 109 THR B C 1
ATOM 3563 O O . THR B 1 109 ? -18.953 -4.957 -12.797 1 94.75 109 THR B O 1
ATOM 3566 N N . ILE B 1 110 ? -18.703 -5.773 -10.727 1 91.69 110 ILE B N 1
ATOM 3567 C CA . ILE B 1 110 ? -18.75 -4.441 -10.133 1 91.69 110 ILE B CA 1
ATOM 3568 C C . ILE B 1 110 ? -17.328 -3.947 -9.852 1 91.69 110 ILE B C 1
ATOM 3570 O O . ILE B 1 110 ? -16.938 -2.875 -10.312 1 91.69 110 ILE B O 1
ATOM 3574 N N . LEU B 1 111 ? -16.516 -4.801 -9.242 1 93.19 111 LEU B N 1
ATOM 3575 C CA . LEU B 1 111 ? -15.141 -4.387 -8.977 1 93.19 111 LEU B CA 1
ATOM 3576 C C . LEU B 1 111 ? -14.281 -4.523 -10.227 1 93.19 111 LEU B C 1
ATOM 3578 O O . LEU B 1 111 ? -13.195 -3.945 -10.305 1 93.19 111 LEU B O 1
ATOM 3582 N N . GLY B 1 112 ? -14.766 -5.402 -11.156 1 94.44 112 GLY B N 1
ATOM 3583 C CA . GLY B 1 112 ? -14.023 -5.625 -12.383 1 94.44 112 GLY B CA 1
ATOM 3584 C C . GLY B 1 112 ? -12.75 -6.426 -12.172 1 94.44 112 GLY B C 1
ATOM 3585 O O . GLY B 1 112 ? -11.773 -6.254 -12.906 1 94.44 112 GLY B O 1
ATOM 3586 N N . ASP B 1 113 ? -12.711 -7.215 -11.102 1 95.12 113 ASP B N 1
ATOM 3587 C CA . ASP B 1 113 ? -11.523 -8.008 -10.797 1 95.12 113 ASP B CA 1
ATOM 3588 C C . ASP B 1 113 ? -11.844 -9.5 -10.781 1 95.12 113 ASP B C 1
ATOM 3590 O O . ASP B 1 113 ? -12 -10.094 -9.719 1 95.12 113 ASP B O 1
ATOM 3594 N N . PRO B 1 114 ? -11.703 -10.164 -11.906 1 94.56 114 PRO B N 1
ATOM 3595 C CA . PRO B 1 114 ? -12.008 -11.594 -11.984 1 94.56 114 PRO B CA 1
ATOM 3596 C C . PRO B 1 114 ? -11.023 -12.453 -11.195 1 94.56 114 PRO B C 1
ATOM 3598 O O . PRO B 1 114 ? -11.312 -13.617 -10.906 1 94.56 114 PRO B O 1
ATOM 3601 N N . ALA B 1 115 ? -9.828 -11.93 -10.914 1 93.75 115 ALA B N 1
ATOM 3602 C CA . ALA B 1 115 ? -8.875 -12.672 -10.094 1 93.75 115 ALA B CA 1
ATOM 3603 C C . ALA B 1 115 ? -9.438 -12.922 -8.703 1 93.75 115 ALA B C 1
ATOM 3605 O O . ALA B 1 115 ? -9.016 -13.852 -8.008 1 93.75 115 ALA B O 1
ATOM 3606 N N . LYS B 1 116 ? -10.414 -12.109 -8.336 1 95.94 116 LYS B N 1
ATOM 3607 C CA . LYS B 1 116 ? -11.016 -12.211 -7.008 1 95.94 116 LYS B CA 1
ATOM 3608 C C . LYS B 1 116 ? -12.438 -12.75 -7.094 1 95.94 116 LYS B C 1
ATOM 3610 O O . LYS B 1 116 ? -13.242 -12.531 -6.188 1 95.94 116 LYS B O 1
ATOM 3615 N N . CYS B 1 117 ? -12.773 -13.516 -8.125 1 95.75 117 CYS B N 1
ATOM 3616 C CA . CYS B 1 117 ? -14.109 -14.062 -8.336 1 95.75 117 CYS B CA 1
ATOM 3617 C C . CYS B 1 117 ? -14.578 -14.844 -7.117 1 95.75 117 CYS B C 1
ATOM 3619 O O . CYS B 1 117 ? -13.836 -15.672 -6.586 1 95.75 117 CYS B O 1
ATOM 3621 N N . GLU B 1 118 ? -15.789 -14.609 -6.695 1 92.94 118 GLU B N 1
ATOM 3622 C CA . GLU B 1 118 ? -16.375 -15.25 -5.523 1 92.94 118 GLU B CA 1
ATOM 3623 C C . GLU B 1 118 ? -16.719 -16.703 -5.809 1 92.94 118 GLU B C 1
ATOM 3625 O O . GLU B 1 118 ? -16.938 -17.5 -4.883 1 92.94 118 GLU B O 1
ATOM 3630 N N . ARG B 1 119 ? -16.844 -17.172 -7.062 1 91 119 ARG B N 1
ATOM 3631 C CA . ARG B 1 119 ? -17.25 -18.516 -7.48 1 91 119 ARG B CA 1
ATOM 3632 C C . ARG B 1 119 ? -16.25 -19.109 -8.453 1 91 119 ARG B C 1
ATOM 3634 O O . ARG B 1 119 ? -16.625 -19.766 -9.43 1 91 119 ARG B O 1
ATOM 3641 N N . ARG B 1 120 ? -14.984 -18.781 -8.227 1 91.19 120 ARG B N 1
ATOM 3642 C CA . ARG B 1 120 ? -13.922 -19.234 -9.125 1 91.19 120 ARG B CA 1
ATOM 3643 C C . ARG B 1 120 ? -13.781 -20.75 -9.07 1 91.19 120 ARG B C 1
ATOM 3645 O O . ARG B 1 120 ? -13.859 -21.344 -7.996 1 91.19 120 ARG B O 1
ATOM 3652 N N . ILE B 1 121 ? -13.641 -21.312 -10.227 1 87.62 121 ILE B N 1
ATOM 3653 C CA . ILE B 1 121 ? -13.414 -22.75 -10.32 1 87.62 121 ILE B CA 1
ATOM 3654 C C . ILE B 1 121 ? -11.984 -23.031 -10.773 1 87.62 121 ILE B C 1
ATOM 3656 O O . ILE B 1 121 ? -11.531 -22.469 -11.781 1 87.62 121 ILE B O 1
ATOM 3660 N N . GLY B 1 122 ? -11.258 -23.75 -9.945 1 88.75 122 GLY B N 1
ATOM 3661 C CA . GLY B 1 122 ? -9.898 -24.125 -10.281 1 88.75 122 GLY B CA 1
ATOM 3662 C C . GLY B 1 122 ? -9.688 -25.641 -10.289 1 88.75 122 GLY B C 1
ATOM 3663 O O . GLY B 1 122 ? -10.352 -26.359 -9.555 1 88.75 122 GLY B O 1
ATOM 3664 N N . TYR B 1 123 ? -8.922 -26.047 -11.164 1 90.25 123 TYR B N 1
ATOM 3665 C CA . TYR B 1 123 ? -8.594 -27.469 -11.25 1 90.25 123 TYR B CA 1
ATOM 3666 C C . TYR B 1 123 ? -7.559 -27.859 -10.203 1 90.25 123 TYR B C 1
ATOM 3668 O O . TYR B 1 123 ? -6.973 -27 -9.555 1 90.25 123 TYR B O 1
ATOM 3676 N N . GLY B 1 124 ? -7.383 -29.141 -10 1 91.56 124 GLY B N 1
ATOM 3677 C CA . GLY B 1 124 ? -6.371 -29.594 -9.062 1 91.56 124 GLY B CA 1
ATOM 3678 C C . GLY B 1 124 ? -6.855 -29.609 -7.625 1 91.56 124 GLY B C 1
ATOM 3679 O O . GLY B 1 124 ? -6.191 -29.094 -6.73 1 91.56 124 GLY B O 1
ATOM 3680 N N . GLY B 1 125 ? -8.156 -30.031 -7.477 1 88.06 125 GLY B N 1
ATOM 3681 C CA . GLY B 1 125 ? -8.672 -30.234 -6.133 1 88.06 125 GLY B CA 1
ATOM 3682 C C . GLY B 1 125 ? -9.883 -29.359 -5.82 1 88.06 125 GLY B C 1
ATOM 3683 O O . GLY B 1 125 ? -10.492 -29.5 -4.762 1 88.06 125 GLY B O 1
ATOM 3684 N N . TRP B 1 126 ? -10.336 -28.531 -6.723 1 87.44 126 TRP B N 1
ATOM 3685 C CA . TRP B 1 126 ? -11.336 -27.547 -6.328 1 87.44 126 TRP B CA 1
ATOM 3686 C C . TRP B 1 126 ? -12.57 -27.641 -7.219 1 87.44 126 TRP B C 1
ATOM 3688 O O . TRP B 1 126 ? -13.516 -26.859 -7.07 1 87.44 126 TRP B O 1
ATOM 3698 N N . VAL B 1 127 ? -12.648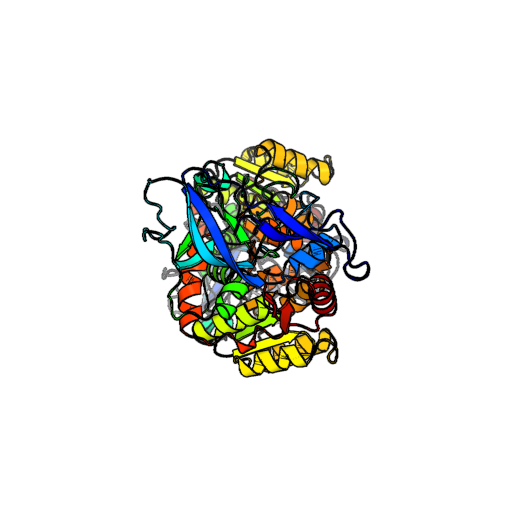 -28.594 -8.125 1 85.56 127 VAL B N 1
ATOM 3699 C CA . VAL B 1 127 ? -13.805 -28.766 -9 1 85.56 127 VAL B CA 1
ATOM 3700 C C . VAL B 1 127 ? -14.797 -29.75 -8.367 1 85.56 127 VAL B C 1
ATOM 3702 O O . VAL B 1 127 ? -15.836 -29.328 -7.852 1 85.56 127 VAL B O 1
ATOM 3705 N N . VAL B 1 128 ? -14.5 -31.016 -8.32 1 87.62 128 VAL B N 1
ATOM 3706 C CA . VAL B 1 128 ? -15.266 -32.094 -7.695 1 87.62 128 VAL B CA 1
ATOM 3707 C C . VAL B 1 128 ? -14.32 -33.094 -7.043 1 87.62 128 VAL B C 1
ATOM 3709 O O . VAL B 1 128 ? -13.141 -33.156 -7.41 1 87.62 128 VAL B O 1
ATOM 3712 N N . PRO B 1 129 ? -14.891 -33.781 -6.023 1 91.81 129 PRO B N 1
ATOM 3713 C CA . PRO B 1 129 ? -14.07 -34.875 -5.512 1 91.81 129 PRO B CA 1
ATOM 3714 C C . PRO B 1 129 ? -13.766 -35.938 -6.574 1 91.81 129 PRO B C 1
ATOM 3716 O O . PRO B 1 129 ? -14.516 -36.094 -7.543 1 91.81 129 PRO B O 1
ATOM 3719 N N . ALA B 1 130 ? -12.648 -36.656 -6.355 1 91.88 130 ALA B N 1
ATOM 3720 C CA . ALA B 1 130 ? -12.148 -37.594 -7.359 1 91.88 130 ALA B CA 1
ATOM 3721 C C . ALA B 1 130 ? -13.07 -38.812 -7.496 1 91.88 130 ALA B C 1
ATOM 3723 O O . ALA B 1 130 ? -12.898 -39.625 -8.406 1 91.88 130 ALA B O 1
ATOM 3724 N N . ASP B 1 131 ? -14 -38.875 -6.633 1 91 131 ASP B N 1
ATOM 3725 C CA . ASP B 1 131 ? -14.938 -40 -6.715 1 91 131 ASP B CA 1
ATOM 3726 C C . ASP B 1 131 ? -16.266 -39.562 -7.32 1 91 131 ASP B C 1
ATOM 3728 O O . ASP B 1 131 ? -17.219 -40.344 -7.363 1 91 131 ASP B O 1
ATOM 3732 N N . GLN B 1 132 ? -16.312 -38.406 -7.711 1 91.06 132 GLN B N 1
ATOM 3733 C CA . GLN B 1 132 ? -17.5 -37.875 -8.383 1 91.06 132 GLN B CA 1
ATOM 3734 C C . GLN B 1 132 ? -17.188 -37.5 -9.828 1 91.06 132 GLN B C 1
ATOM 3736 O O . GLN B 1 132 ? -16.094 -36.969 -10.125 1 91.06 132 GLN B O 1
ATOM 3741 N N . HIS B 1 133 ? -18.188 -37.75 -10.672 1 87.75 133 HIS B N 1
ATOM 3742 C CA . HIS B 1 133 ? -18.016 -37.375 -12.078 1 87.75 133 HIS B CA 1
ATOM 3743 C C . HIS B 1 133 ? -17.703 -35.906 -12.234 1 87.75 133 HIS B C 1
ATOM 3745 O O . HIS B 1 133 ? -18.344 -35.062 -11.609 1 87.75 133 HIS B O 1
ATOM 3751 N N . PRO B 1 134 ? -16.578 -35.594 -13.047 1 88.31 134 PRO B N 1
ATOM 3752 C CA . PRO B 1 134 ? -15.789 -36.438 -13.945 1 88.31 134 PRO B CA 1
ATOM 3753 C C . PRO B 1 134 ? -14.5 -36.938 -13.305 1 88.31 134 PRO B C 1
ATOM 3755 O O . PRO B 1 134 ? -13.656 -37.531 -13.984 1 88.31 134 PRO B O 1
ATOM 3758 N N . TYR B 1 135 ? -14.258 -36.75 -12.164 1 85.56 135 TYR B N 1
ATOM 3759 C CA . TYR B 1 135 ? -13.281 -37.25 -11.195 1 85.56 135 TYR B CA 1
ATOM 3760 C C . TYR B 1 135 ? -11.859 -37 -11.672 1 85.56 135 TYR B C 1
ATOM 3762 O O . TYR B 1 135 ? -10.906 -37.094 -10.898 1 85.56 135 TYR B O 1
ATOM 3770 N N . LEU B 1 136 ? -11.602 -36.75 -13.047 1 92.25 136 LEU B N 1
ATOM 3771 C CA . LEU B 1 136 ? -10.289 -36.5 -13.617 1 92.25 136 LEU B CA 1
ATOM 3772 C C . LEU B 1 136 ? -10.07 -35 -13.789 1 92.25 136 LEU B C 1
ATOM 3774 O O . LEU B 1 136 ? -9.844 -34.531 -14.914 1 92.25 136 LEU B O 1
ATOM 3778 N N . VAL B 1 137 ? -10.008 -34.25 -12.719 1 92.62 137 VAL B N 1
ATOM 3779 C CA . VAL B 1 137 ? -10.047 -32.781 -12.82 1 92.62 137 VAL B CA 1
ATOM 3780 C C . VAL B 1 137 ? -8.766 -32.188 -12.234 1 92.62 137 VAL B C 1
ATOM 3782 O O . VAL B 1 137 ? -8.758 -31.047 -11.789 1 92.62 137 VAL B O 1
ATOM 3785 N N . GLY B 1 138 ? -7.68 -32.969 -12.227 1 94.81 138 GLY B N 1
ATOM 3786 C CA . GLY B 1 138 ? -6.363 -32.531 -11.805 1 94.81 138 GLY B CA 1
ATOM 3787 C C . GLY B 1 138 ? -5.25 -33 -12.719 1 94.81 138 GLY B C 1
ATOM 3788 O O . GLY B 1 138 ? -5.434 -33.938 -13.492 1 94.81 138 GLY B O 1
ATOM 3789 N N . GLY B 1 139 ? -4.141 -32.406 -12.578 1 96.31 139 GLY B N 1
ATOM 3790 C CA . GLY B 1 139 ? -3.049 -32.656 -13.508 1 96.31 139 GLY B CA 1
ATOM 3791 C C . GLY B 1 139 ? -2.186 -33.844 -13.117 1 96.31 139 GLY B C 1
ATOM 3792 O O . GLY B 1 139 ? -1.39 -34.312 -13.922 1 96.31 139 GLY B O 1
ATOM 3793 N N . PHE B 1 140 ? -2.256 -34.281 -11.875 1 97.94 140 PHE B N 1
ATOM 3794 C CA . PHE B 1 140 ? -1.498 -35.469 -11.484 1 97.94 140 PHE B CA 1
ATOM 3795 C C . PHE B 1 140 ? -2.166 -36.75 -11.992 1 97.94 140 PHE B C 1
ATOM 3797 O O . PHE B 1 140 ? -2.588 -37.594 -11.203 1 97.94 140 PHE B O 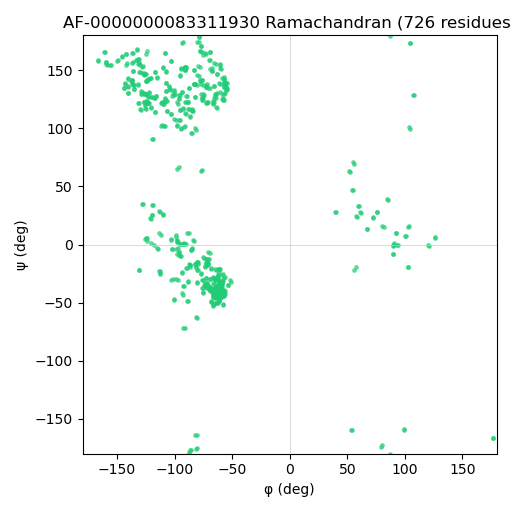1
ATOM 3804 N N . ALA B 1 141 ? -2.229 -36.875 -13.273 1 98 141 ALA B N 1
ATOM 3805 C CA . ALA B 1 141 ? -2.904 -37.938 -13.992 1 98 141 ALA B CA 1
ATOM 3806 C C . ALA B 1 141 ? -2.398 -38.031 -15.43 1 98 141 ALA B C 1
ATOM 3808 O O . ALA B 1 141 ? -1.692 -37.156 -15.906 1 98 141 ALA B O 1
ATOM 3809 N N . GLU B 1 142 ? -2.721 -39.125 -16.047 1 97.94 142 GLU B N 1
ATOM 3810 C CA . GLU B 1 142 ? -2.35 -39.281 -17.453 1 97.94 142 GLU B CA 1
ATOM 3811 C C . GLU B 1 142 ? -3.242 -38.469 -18.359 1 97.94 142 GLU B C 1
ATOM 3813 O O . GLU B 1 142 ? -2.812 -38.031 -19.438 1 97.94 142 GLU B O 1
ATOM 3818 N N . TYR B 1 143 ? -4.48 -38.312 -17.906 1 97.44 143 TYR B N 1
ATOM 3819 C CA . TYR B 1 143 ? -5.461 -37.531 -18.656 1 97.44 143 TYR B CA 1
ATOM 3820 C C . TYR B 1 143 ? -6.199 -36.562 -17.734 1 97.44 143 TYR B C 1
ATOM 3822 O O . TYR B 1 143 ? -6.262 -36.781 -16.516 1 97.44 143 TYR B O 1
ATOM 3830 N N . VAL B 1 144 ? -6.762 -35.562 -18.312 1 97.12 144 VAL B N 1
ATOM 3831 C CA . VAL B 1 144 ? -7.598 -34.594 -17.594 1 97.12 144 VAL B CA 1
ATOM 3832 C C . VAL B 1 144 ? -8.898 -34.375 -18.359 1 97.12 144 VAL B C 1
ATOM 3834 O O . VAL B 1 144 ? -8.898 -34.312 -19.594 1 97.12 144 VAL B O 1
ATOM 3837 N N . TRP B 1 145 ? -9.945 -34.312 -17.609 1 96.38 145 TRP B N 1
ATOM 3838 C CA . TRP B 1 145 ? -11.266 -33.969 -18.141 1 96.38 145 TRP B CA 1
ATOM 3839 C C . TRP B 1 145 ? -11.602 -32.5 -17.859 1 96.38 145 TRP B C 1
ATOM 3841 O O . TRP B 1 145 ? -11.852 -32.125 -16.703 1 96.38 145 TRP B O 1
ATOM 3851 N N . ILE B 1 146 ? -11.586 -31.656 -18.859 1 96.19 146 ILE B N 1
ATOM 3852 C CA . ILE B 1 146 ? -11.789 -30.219 -18.719 1 96.19 146 ILE B CA 1
ATOM 3853 C C . ILE B 1 146 ? -13.25 -29.875 -18.969 1 96.19 146 ILE B C 1
ATOM 3855 O O . ILE B 1 146 ? -13.812 -30.219 -20 1 96.19 146 ILE B O 1
ATOM 3859 N N . LEU B 1 147 ? -13.852 -29.156 -18.062 1 94.12 147 LEU B N 1
ATOM 3860 C CA . LEU B 1 147 ? -15.281 -28.844 -18.078 1 94.12 147 LEU B CA 1
ATOM 3861 C C . LEU B 1 147 ? -15.633 -27.922 -19.25 1 94.12 147 LEU B C 1
ATOM 3863 O O . LEU B 1 147 ? -14.82 -27.094 -19.656 1 94.12 147 LEU B O 1
ATOM 3867 N N . PRO B 1 148 ? -16.922 -28.141 -19.719 1 93.69 148 PRO B N 1
ATOM 3868 C CA . PRO B 1 148 ? -17.391 -27.156 -20.703 1 93.69 148 PRO B CA 1
ATOM 3869 C C . PRO B 1 148 ? -17.344 -25.734 -20.156 1 93.69 148 PRO B C 1
ATOM 3871 O O . PRO B 1 148 ? -17.656 -25.5 -19 1 93.69 148 PRO B O 1
ATOM 3874 N N . GLY B 1 149 ? -16.844 -24.875 -21.016 1 91.88 149 GLY B N 1
ATOM 3875 C CA . GLY B 1 149 ? -16.844 -23.469 -20.625 1 91.88 149 GLY B CA 1
ATOM 3876 C C . GLY B 1 149 ? -15.57 -23.062 -19.906 1 91.88 149 GLY B C 1
ATOM 3877 O O . GLY B 1 149 ? -15.406 -21.891 -19.531 1 91.88 149 GLY B O 1
ATOM 3878 N N . SER B 1 150 ? -14.641 -24 -19.719 1 94.31 150 SER B N 1
ATOM 3879 C CA . SER B 1 150 ? -13.367 -23.656 -19.094 1 94.31 150 SER B CA 1
ATOM 3880 C C . SER B 1 150 ? -12.578 -22.672 -19.938 1 94.31 150 SER B C 1
ATOM 3882 O O . SER B 1 150 ? -12.766 -22.594 -21.156 1 94.31 150 SER B O 1
ATOM 3884 N N . ASP B 1 151 ? -11.711 -21.922 -19.266 1 95.56 151 ASP B N 1
ATOM 3885 C CA . ASP B 1 151 ? -10.875 -20.938 -19.953 1 95.56 151 ASP B CA 1
ATOM 3886 C C . ASP B 1 151 ? -9.602 -21.594 -20.5 1 95.56 151 ASP B C 1
ATOM 3888 O O . ASP B 1 151 ? -8.578 -21.641 -19.812 1 95.56 151 ASP B O 1
ATOM 3892 N N . LEU B 1 152 ? -9.656 -21.953 -21.734 1 97.19 152 LEU B N 1
ATOM 3893 C CA . LEU B 1 152 ? -8.53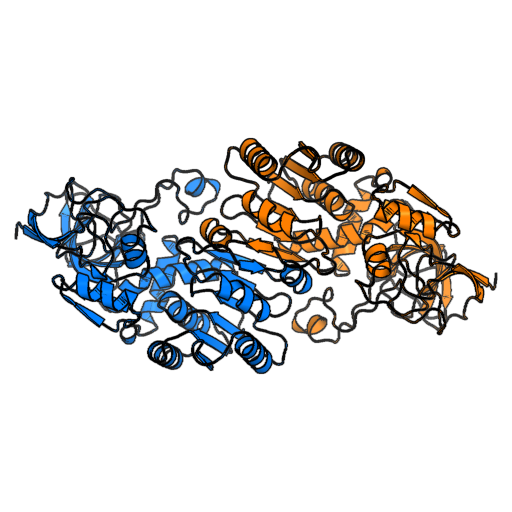9 -22.609 -22.391 1 97.19 152 LEU B CA 1
ATOM 3894 C C . LEU B 1 152 ? -7.629 -21.594 -23.062 1 97.19 152 LEU B C 1
ATOM 3896 O O . LEU B 1 152 ? -8.078 -20.516 -23.469 1 97.19 152 LEU B O 1
ATOM 3900 N N . VAL B 1 153 ? -6.375 -21.922 -23.172 1 96.88 153 VAL B N 1
ATOM 3901 C CA . VAL B 1 153 ? -5.402 -21.188 -23.969 1 96.88 153 VAL B CA 1
ATOM 3902 C C . VAL B 1 153 ? -4.641 -22.141 -24.875 1 96.88 153 VAL B C 1
ATOM 3904 O O . VAL B 1 153 ? -3.969 -23.062 -24.391 1 96.88 153 VAL B O 1
ATOM 3907 N N . VAL B 1 154 ? -4.828 -21.922 -26.141 1 97.5 154 VAL B N 1
ATOM 3908 C CA . VAL B 1 154 ? -4.02 -22.672 -27.094 1 97.5 154 VAL B CA 1
ATOM 3909 C C . VAL B 1 154 ? -2.605 -22.094 -27.141 1 97.5 154 VAL B C 1
ATOM 3911 O O . VAL B 1 154 ? -2.42 -20.906 -27.391 1 97.5 154 VAL B O 1
ATOM 3914 N N . LEU B 1 155 ? -1.625 -22.953 -26.906 1 96.25 155 LEU B N 1
ATOM 3915 C CA . LEU B 1 155 ? -0.236 -22.516 -26.812 1 96.25 155 LEU B CA 1
ATOM 3916 C C . LEU B 1 155 ? 0.47 -22.656 -28.156 1 96.25 155 LEU B C 1
ATOM 3918 O O . LEU B 1 155 ? 0.114 -23.531 -28.953 1 96.25 155 LEU B O 1
ATOM 3922 N N . PRO B 1 156 ? 1.482 -21.797 -28.391 1 91.69 156 PRO B N 1
ATOM 3923 C CA . PRO B 1 156 ? 2.309 -22.016 -29.578 1 91.69 156 PRO B CA 1
ATOM 3924 C C . PRO B 1 156 ? 2.945 -23.406 -29.609 1 91.69 156 PRO B C 1
ATOM 3926 O O . PRO B 1 156 ? 3.449 -23.875 -28.578 1 91.69 156 PRO B O 1
ATOM 3929 N N . PRO B 1 157 ? 2.953 -23.969 -30.766 1 88.56 157 PRO B N 1
ATOM 3930 C CA . PRO B 1 157 ? 3.457 -25.344 -30.844 1 88.56 157 PRO B CA 1
ATOM 3931 C C . PRO B 1 157 ? 4.938 -25.438 -30.484 1 88.56 157 PRO B C 1
ATOM 3933 O O . PRO B 1 157 ? 5.402 -26.516 -30.062 1 88.56 157 PRO B O 1
ATOM 3936 N N . ASP B 1 158 ? 5.648 -24.344 -30.578 1 87.94 158 ASP B N 1
ATOM 3937 C CA . ASP B 1 158 ? 7.086 -24.375 -30.344 1 87.94 158 ASP B CA 1
ATOM 3938 C C . ASP B 1 158 ? 7.414 -24 -28.906 1 87.94 158 ASP B C 1
ATOM 3940 O O . ASP B 1 158 ? 8.578 -23.984 -28.5 1 87.94 158 ASP B O 1
ATOM 3944 N N . LEU B 1 159 ? 6.383 -23.734 -28.141 1 91 159 LEU B N 1
ATOM 3945 C CA . LEU B 1 159 ? 6.617 -23.359 -26.75 1 91 159 LEU B CA 1
ATOM 3946 C C . LEU B 1 159 ? 7 -24.578 -25.922 1 91 159 LEU B C 1
ATOM 3948 O O . LEU B 1 159 ? 6.348 -25.625 -26 1 91 159 LEU B O 1
ATOM 3952 N N . ALA B 1 160 ? 8.117 -24.406 -25.188 1 90.69 160 ALA B N 1
ATOM 3953 C CA . ALA B 1 160 ? 8.516 -25.484 -24.281 1 90.69 160 ALA B CA 1
ATOM 3954 C C . ALA B 1 160 ? 7.496 -25.672 -23.156 1 90.69 160 ALA B C 1
ATOM 3956 O O . ALA B 1 160 ? 7.156 -24.719 -22.453 1 90.69 160 ALA B O 1
ATOM 3957 N N . PRO B 1 161 ? 6.984 -26.906 -22.984 1 91 161 PRO B N 1
ATOM 3958 C CA . PRO B 1 161 ? 5.992 -27.156 -21.938 1 91 161 PRO B CA 1
ATOM 3959 C C . PRO B 1 161 ? 6.484 -26.766 -20.547 1 91 161 PRO B C 1
ATOM 3961 O O . PRO B 1 161 ? 5.684 -26.359 -19.703 1 91 161 PRO B O 1
ATOM 3964 N N . GLU B 1 162 ? 7.797 -26.828 -20.375 1 90.25 162 GLU B N 1
ATOM 3965 C CA . GLU B 1 162 ? 8.391 -26.484 -19.094 1 90.25 162 GLU B CA 1
ATOM 3966 C C . GLU B 1 162 ? 8.078 -25.047 -18.719 1 90.25 162 GLU B C 1
ATOM 3968 O O . GLU B 1 162 ? 7.895 -24.734 -17.531 1 90.25 162 GLU B O 1
ATOM 3973 N N . ALA B 1 163 ? 7.977 -24.25 -19.672 1 88.38 163 ALA B N 1
ATOM 3974 C CA . ALA B 1 163 ? 7.723 -22.844 -19.406 1 88.38 163 ALA B CA 1
ATOM 3975 C C . ALA B 1 163 ? 6.289 -22.609 -18.938 1 88.38 163 ALA B C 1
ATOM 3977 O O . ALA B 1 163 ? 6.031 -21.734 -18.109 1 88.38 163 ALA B O 1
ATOM 3978 N N . VAL B 1 164 ? 5.422 -23.422 -19.359 1 90.62 164 VAL B N 1
ATOM 3979 C CA . VAL B 1 164 ? 3.994 -23.219 -19.141 1 90.62 164 VAL B CA 1
ATOM 3980 C C . VAL B 1 164 ? 3.654 -23.516 -17.672 1 90.62 164 VAL B C 1
ATOM 3982 O O . VAL B 1 164 ? 2.797 -22.859 -17.094 1 90.62 164 VAL B O 1
ATOM 3985 N N . VAL B 1 165 ? 4.375 -24.469 -17.094 1 92.94 165 VAL B N 1
ATOM 3986 C CA . VAL B 1 165 ? 4.051 -24.891 -15.734 1 92.94 165 VAL B CA 1
ATOM 3987 C C . VAL B 1 165 ? 4.52 -23.844 -14.734 1 92.94 165 VAL B C 1
ATOM 3989 O O . VAL B 1 165 ? 4.148 -23.891 -13.562 1 92.94 165 VAL B O 1
ATOM 3992 N N . LEU B 1 166 ? 5.273 -22.906 -15.172 1 91.25 166 LEU B N 1
ATOM 3993 C CA . LEU B 1 166 ? 5.664 -21.766 -14.352 1 91.25 166 LEU B CA 1
ATOM 3994 C C . LEU B 1 166 ? 4.676 -20.609 -14.523 1 91.25 166 LEU B C 1
ATOM 3996 O O . LEU B 1 166 ? 4.82 -19.562 -13.891 1 91.25 166 LEU B O 1
ATOM 4000 N N . GLY B 1 167 ? 3.707 -20.844 -15.297 1 88.5 167 GLY B N 1
ATOM 4001 C CA . GLY B 1 167 ? 2.752 -19.812 -15.688 1 88.5 167 GLY B CA 1
ATOM 4002 C C . GLY B 1 167 ? 1.954 -19.266 -14.516 1 88.5 167 GLY B C 1
ATOM 4003 O O . GLY B 1 167 ? 1.56 -18.109 -14.523 1 88.5 167 GLY B O 1
ATOM 4004 N N . ASP B 1 168 ? 1.75 -20.094 -13.539 1 90.81 168 ASP B N 1
ATOM 4005 C CA . ASP B 1 168 ? 1.002 -19.609 -12.383 1 90.81 168 ASP B CA 1
ATOM 4006 C C . ASP B 1 168 ? 1.782 -18.547 -11.625 1 90.81 168 ASP B C 1
ATOM 4008 O O . ASP B 1 168 ? 1.251 -17.469 -11.344 1 90.81 168 ASP B O 1
ATOM 4012 N N . ALA B 1 169 ? 3.016 -18.828 -11.32 1 93.38 169 ALA B N 1
ATOM 4013 C CA . ALA B 1 169 ? 3.891 -17.844 -10.68 1 93.38 169 ALA B CA 1
ATOM 4014 C C . ALA B 1 169 ? 4.043 -16.594 -11.547 1 93.38 169 ALA B C 1
ATOM 4016 O O . ALA B 1 169 ? 4.02 -15.477 -11.031 1 93.38 169 ALA B O 1
ATOM 4017 N N . LEU B 1 170 ? 4.145 -16.859 -12.828 1 94.06 170 LEU B N 1
ATOM 4018 C CA . LEU B 1 170 ? 4.344 -15.758 -13.773 1 94.06 170 LEU B CA 1
ATOM 4019 C C . LEU B 1 170 ? 3.143 -14.82 -13.773 1 94.06 170 LEU B C 1
ATOM 4021 O O . LEU B 1 170 ? 3.301 -13.602 -13.664 1 94.06 170 LEU B O 1
ATOM 4025 N N . ARG B 1 171 ? 1.946 -15.391 -13.914 1 95.12 171 ARG B N 1
ATOM 4026 C CA . ARG B 1 171 ? 0.771 -14.531 -14.031 1 95.12 171 ARG B CA 1
ATOM 4027 C C . ARG B 1 171 ? 0.536 -13.742 -12.742 1 95.12 171 ARG B C 1
ATOM 4029 O O . ARG B 1 171 ? 0.049 -12.617 -12.781 1 95.12 171 ARG B O 1
ATOM 4036 N N . ILE B 1 172 ? 0.903 -14.273 -11.617 1 95.56 172 ILE B N 1
ATOM 4037 C CA . ILE B 1 172 ? 0.784 -13.57 -10.344 1 95.56 172 ILE B CA 1
ATOM 4038 C C . ILE B 1 172 ? 1.69 -12.344 -10.352 1 95.56 172 ILE B C 1
ATOM 4040 O O . ILE B 1 172 ? 1.269 -11.25 -9.961 1 95.56 172 ILE B O 1
ATOM 4044 N N . MET B 1 173 ? 2.895 -12.508 -10.789 1 97.25 173 MET B N 1
ATOM 4045 C CA . MET B 1 173 ? 3.846 -11.398 -10.766 1 97.25 173 MET B CA 1
ATOM 4046 C C . MET B 1 173 ? 3.486 -10.359 -11.82 1 97.25 173 MET B C 1
ATOM 4048 O O . MET B 1 173 ? 3.691 -9.164 -11.617 1 97.25 173 MET B O 1
ATOM 4052 N N . VAL B 1 174 ? 2.924 -10.836 -12.969 1 97.69 174 VAL B N 1
ATOM 4053 C CA . VAL B 1 174 ? 2.422 -9.883 -13.953 1 97.69 174 VAL B CA 1
ATOM 4054 C C . VAL B 1 174 ? 1.301 -9.047 -13.344 1 97.69 174 VAL B C 1
ATOM 4056 O O . VAL B 1 174 ? 1.276 -7.824 -13.484 1 97.69 174 VAL B O 1
ATOM 4059 N N . HIS B 1 175 ? 0.42 -9.742 -12.664 1 98.06 175 HIS B N 1
ATOM 4060 C CA . HIS B 1 175 ? -0.659 -9.055 -11.961 1 98.06 175 HIS B CA 1
ATOM 4061 C C . HIS B 1 175 ? -0.11 -8.086 -10.914 1 98.06 175 HIS B C 1
ATOM 4063 O O . HIS B 1 175 ? -0.548 -6.938 -10.836 1 98.06 175 HIS B O 1
ATOM 4069 N N . GLY B 1 176 ? 0.849 -8.531 -10.156 1 98 176 GLY B N 1
ATOM 4070 C CA . GLY B 1 176 ? 1.479 -7.688 -9.148 1 98 176 GLY B CA 1
ATOM 4071 C C . GLY B 1 176 ? 2.123 -6.445 -9.734 1 98 176 GLY B C 1
ATOM 4072 O O . GLY B 1 176 ? 1.97 -5.348 -9.195 1 98 176 GLY B O 1
ATOM 4073 N N . LEU B 1 177 ? 2.852 -6.605 -10.836 1 97.5 177 LEU B N 1
ATOM 4074 C CA . LEU B 1 177 ? 3.494 -5.477 -11.492 1 97.5 177 LEU B CA 1
ATOM 4075 C C . LEU B 1 177 ? 2.455 -4.461 -11.969 1 97.5 177 LEU B C 1
ATOM 4077 O O . LEU B 1 177 ? 2.666 -3.252 -11.852 1 97.5 177 LEU B O 1
ATOM 4081 N N . GLU B 1 178 ? 1.413 -5.016 -12.516 1 96.56 178 GLU B N 1
ATOM 4082 C CA . GLU B 1 178 ? 0.334 -4.121 -12.93 1 96.56 178 GLU B CA 1
ATOM 4083 C C . GLU B 1 178 ? -0.199 -3.324 -11.742 1 96.56 178 GLU B C 1
ATOM 4085 O O . GLU B 1 178 ? -0.393 -2.109 -11.836 1 96.56 178 GLU B O 1
ATOM 4090 N N . ARG B 1 179 ? -0.376 -3.92 -10.617 1 97.19 179 ARG B N 1
ATOM 4091 C CA . ARG B 1 179 ? -0.998 -3.303 -9.453 1 97.19 179 ARG B CA 1
ATOM 4092 C C . ARG B 1 179 ? -0.099 -2.225 -8.859 1 97.19 179 ARG B C 1
ATOM 4094 O O . ARG B 1 179 ? -0.587 -1.24 -8.297 1 97.19 179 ARG B O 1
ATOM 4101 N N . ILE B 1 180 ? 1.189 -2.398 -9.016 1 97.06 180 ILE B N 1
ATOM 4102 C CA . ILE B 1 180 ? 2.07 -1.405 -8.414 1 97.06 180 ILE B CA 1
ATOM 4103 C C . ILE B 1 180 ? 2.387 -0.308 -9.422 1 97.06 180 ILE B C 1
ATOM 4105 O O . ILE B 1 180 ? 3.217 0.566 -9.164 1 97.06 180 ILE B O 1
ATOM 4109 N N . GLY B 1 181 ? 1.852 -0.387 -10.633 1 95.31 181 GLY B N 1
ATOM 4110 C CA . GLY B 1 181 ? 2.012 0.659 -11.625 1 95.31 181 GLY B CA 1
ATOM 4111 C C . GLY B 1 181 ? 3.199 0.432 -12.547 1 95.31 181 GLY B C 1
ATOM 4112 O O . GLY B 1 181 ? 3.621 1.343 -13.258 1 95.31 181 GLY B O 1
ATOM 4113 N N . GLY B 1 182 ? 3.783 -0.758 -12.461 1 95.88 182 GLY B N 1
ATOM 4114 C CA . GLY B 1 182 ? 4.938 -1.062 -13.297 1 95.88 182 GLY B CA 1
ATOM 4115 C C . GLY B 1 182 ? 6.25 -0.622 -12.672 1 95.88 182 GLY B C 1
ATOM 4116 O O . GLY B 1 182 ? 6.293 -0.25 -11.5 1 95.88 182 GLY B O 1
ATOM 4117 N N . LEU B 1 183 ? 7.344 -0.882 -13.383 1 96.69 183 LEU B N 1
ATOM 4118 C CA . LEU B 1 183 ? 8.68 -0.433 -13 1 96.69 183 LEU B CA 1
ATOM 4119 C C . LEU B 1 183 ? 9.156 0.691 -13.914 1 96.69 183 LEU B C 1
ATOM 4121 O O . LEU B 1 183 ? 8.719 0.793 -15.062 1 96.69 183 LEU B O 1
ATOM 4125 N N . GLU B 1 184 ? 9.977 1.592 -13.359 1 94.38 184 GLU B N 1
ATOM 4126 C CA . GLU B 1 184 ? 10.648 2.602 -14.172 1 94.38 184 GLU B CA 1
ATOM 4127 C C . GLU B 1 184 ? 12.023 2.117 -14.625 1 94.38 184 GLU B C 1
ATOM 4129 O O . GLU B 1 184 ? 12.648 1.296 -13.953 1 94.38 184 GLU B O 1
ATOM 4134 N N . TYR B 1 185 ? 12.406 2.652 -15.773 1 94.94 185 TYR B N 1
ATOM 4135 C CA . TYR B 1 185 ? 13.734 2.334 -16.281 1 94.94 185 TYR B CA 1
ATOM 4136 C C . TYR B 1 185 ? 14.812 2.699 -15.273 1 94.94 185 TYR B C 1
ATOM 4138 O O . TYR B 1 185 ? 14.828 3.818 -14.75 1 94.94 185 TYR B O 1
ATOM 4146 N N . GLY B 1 186 ? 15.641 1.668 -14.922 1 96.5 186 GLY B N 1
ATOM 4147 C CA . GLY B 1 186 ? 16.75 1.94 -14.031 1 96.5 186 GLY B CA 1
ATOM 4148 C C . GLY B 1 186 ? 16.422 1.674 -12.57 1 96.5 186 GLY B C 1
ATOM 4149 O O . GLY B 1 186 ? 17.297 1.784 -11.703 1 96.5 186 GLY B O 1
ATOM 4150 N N . ASP B 1 187 ? 15.188 1.243 -12.211 1 97.5 187 ASP B N 1
ATOM 4151 C CA . ASP B 1 187 ? 14.789 0.966 -10.836 1 97.5 187 ASP B CA 1
ATOM 4152 C C . ASP B 1 187 ? 15.711 -0.07 -10.195 1 97.5 187 ASP B C 1
ATOM 4154 O O . ASP B 1 187 ? 16.156 -1.009 -10.852 1 97.5 187 ASP B O 1
ATOM 4158 N N . THR B 1 188 ? 15.992 0.13 -8.953 1 98.56 188 THR B N 1
ATOM 4159 C CA . THR B 1 188 ? 16.547 -0.939 -8.133 1 98.56 188 THR B CA 1
ATOM 4160 C C . THR B 1 188 ? 15.438 -1.766 -7.492 1 98.56 188 THR B C 1
ATOM 4162 O O . THR B 1 188 ? 14.602 -1.231 -6.766 1 98.56 188 THR B O 1
ATOM 4165 N N . VAL B 1 189 ? 15.469 -3.082 -7.766 1 98.88 189 VAL B N 1
ATOM 4166 C CA . VAL B 1 189 ? 14.422 -3.982 -7.281 1 98.88 189 VAL B CA 1
ATOM 4167 C C . VAL B 1 189 ? 15.031 -5.02 -6.34 1 98.88 189 VAL B C 1
ATOM 4169 O O . VAL B 1 189 ? 16.031 -5.66 -6.672 1 98.88 189 VAL B O 1
ATOM 4172 N N . VAL B 1 190 ? 14.484 -5.129 -5.121 1 98.94 190 VAL B N 1
ATOM 4173 C CA . VAL B 1 190 ? 14.828 -6.207 -4.203 1 98.94 190 VAL B CA 1
ATOM 4174 C C . VAL B 1 190 ? 13.742 -7.281 -4.242 1 98.94 190 VAL B C 1
ATOM 4176 O O . VAL B 1 190 ? 12.555 -6.969 -4.195 1 98.94 190 VAL B O 1
ATOM 4179 N N . ILE B 1 191 ? 14.133 -8.5 -4.348 1 98.88 191 ILE B N 1
ATOM 4180 C CA . ILE B 1 191 ? 13.211 -9.633 -4.344 1 98.88 191 ILE B CA 1
ATOM 4181 C C . ILE B 1 191 ? 13.484 -10.516 -3.133 1 98.88 191 ILE B C 1
ATOM 4183 O O . ILE B 1 191 ? 14.57 -11.094 -3.01 1 98.88 191 ILE B O 1
ATOM 4187 N N . GLN B 1 192 ? 12.508 -10.555 -2.248 1 98.75 192 GLN B N 1
ATOM 4188 C CA . GLN B 1 192 ? 12.594 -11.461 -1.105 1 98.75 192 GLN B CA 1
ATOM 4189 C C . GLN B 1 192 ? 11.953 -12.805 -1.426 1 98.75 192 GLN B C 1
ATOM 4191 O O . GLN B 1 192 ? 10.727 -12.906 -1.549 1 98.75 192 GLN B O 1
ATOM 4196 N N . GLY B 1 193 ? 12.742 -13.805 -1.485 1 97.38 193 GLY B N 1
ATOM 4197 C CA . GLY B 1 193 ? 12.32 -15.125 -1.914 1 97.38 193 GLY B CA 1
ATOM 4198 C C . GLY B 1 193 ? 12.82 -15.492 -3.297 1 97.38 193 GLY B C 1
ATOM 4199 O O . GLY B 1 193 ? 12.672 -14.727 -4.246 1 97.38 193 GLY B O 1
ATOM 4200 N N . CYS B 1 194 ? 13.438 -16.688 -3.359 1 96.81 194 CYS B N 1
ATOM 4201 C CA . CYS B 1 194 ? 13.977 -17.109 -4.645 1 96.81 194 CYS B CA 1
ATOM 4202 C C . CYS B 1 194 ? 13.32 -18.406 -5.113 1 96.81 194 CYS B C 1
ATOM 4204 O O . CYS B 1 194 ? 13.977 -19.25 -5.727 1 96.81 194 CYS B O 1
ATOM 4206 N N . GLY B 1 195 ? 12.086 -18.547 -4.801 1 94.44 195 GLY B N 1
ATOM 4207 C CA . GLY B 1 195 ? 11.273 -19.594 -5.41 1 94.44 195 GLY B CA 1
ATOM 4208 C C . GLY B 1 195 ? 10.742 -19.203 -6.781 1 94.44 195 GLY B C 1
ATOM 4209 O O . GLY B 1 195 ? 11.258 -18.281 -7.414 1 94.44 195 GLY B O 1
ATOM 4210 N N . ALA B 1 196 ? 9.766 -19.938 -7.219 1 93.62 196 ALA B N 1
ATOM 4211 C CA . ALA B 1 196 ? 9.211 -19.719 -8.555 1 93.62 196 ALA B CA 1
ATOM 4212 C C . ALA B 1 196 ? 8.68 -18.297 -8.703 1 93.62 196 ALA B C 1
ATOM 4214 O O . ALA B 1 196 ? 8.977 -17.625 -9.688 1 93.62 196 ALA B O 1
ATOM 4215 N N . VAL B 1 197 ? 7.969 -17.828 -7.723 1 95.12 197 VAL B N 1
ATOM 4216 C CA . VAL B 1 197 ? 7.387 -16.5 -7.777 1 95.12 197 VAL B CA 1
ATOM 4217 C C . VAL B 1 197 ? 8.5 -15.445 -7.809 1 95.12 197 VAL B C 1
ATOM 4219 O O . VAL B 1 197 ? 8.461 -14.523 -8.625 1 95.12 197 VAL B O 1
ATOM 4222 N N . GLY B 1 198 ? 9.453 -15.633 -6.996 1 97.44 198 GLY B N 1
ATOM 4223 C CA . GLY B 1 198 ? 10.57 -14.703 -6.953 1 97.44 198 GLY B CA 1
ATOM 4224 C C . GLY B 1 198 ? 11.359 -14.664 -8.25 1 97.44 198 GLY B C 1
ATOM 4225 O O . GLY B 1 198 ? 11.711 -13.586 -8.734 1 97.44 198 GLY B O 1
ATOM 4226 N N . LEU B 1 199 ? 11.648 -15.781 -8.789 1 96.69 199 LEU B N 1
ATOM 4227 C CA . LEU B 1 199 ? 12.43 -15.836 -10.023 1 96.69 199 LEU B CA 1
ATOM 4228 C C . LEU B 1 199 ? 11.641 -15.273 -11.195 1 96.69 199 LEU B C 1
ATOM 4230 O O . LEU B 1 199 ? 12.211 -14.641 -12.086 1 96.69 199 LEU B O 1
ATOM 4234 N N . MET B 1 200 ? 10.32 -15.547 -11.195 1 95.88 200 MET B N 1
ATOM 4235 C CA . MET B 1 200 ? 9.516 -14.891 -12.219 1 95.88 200 MET B CA 1
ATOM 4236 C C . MET B 1 200 ? 9.547 -13.375 -12.039 1 95.88 200 MET B C 1
ATOM 4238 O O . MET B 1 200 ? 9.609 -12.633 -13.023 1 95.88 200 MET B O 1
ATOM 4242 N N . GLY B 1 201 ? 9.508 -12.93 -10.773 1 97.31 201 GLY B N 1
ATOM 4243 C CA . GLY B 1 201 ? 9.656 -11.508 -10.492 1 97.31 201 GLY B CA 1
ATOM 4244 C C . GLY B 1 201 ? 10.977 -10.945 -10.992 1 97.31 201 GLY B C 1
ATOM 4245 O O . GLY B 1 201 ? 11.016 -9.844 -11.539 1 97.31 201 GLY B O 1
ATOM 4246 N N . LEU B 1 202 ? 12.031 -11.711 -10.82 1 97.94 202 LEU B N 1
ATOM 4247 C CA . LEU B 1 202 ? 13.359 -11.32 -11.281 1 97.94 202 LEU B CA 1
ATOM 4248 C C . LEU B 1 202 ? 13.375 -11.148 -12.797 1 97.94 202 LEU B C 1
ATOM 4250 O O . LEU B 1 202 ? 13.828 -10.117 -13.305 1 97.94 202 LEU B O 1
ATOM 4254 N N . ILE B 1 203 ? 12.836 -12.086 -13.469 1 96.19 203 ILE B N 1
ATOM 4255 C CA . ILE B 1 203 ? 12.867 -12.078 -14.93 1 96.19 203 ILE B CA 1
ATOM 4256 C C . ILE B 1 203 ? 12.008 -10.93 -15.453 1 96.19 203 ILE B C 1
ATOM 4258 O O . ILE B 1 203 ? 12.414 -10.211 -16.375 1 96.19 203 ILE B O 1
ATOM 4262 N N . LEU B 1 204 ? 10.867 -10.727 -14.828 1 96.56 204 LEU B N 1
ATOM 4263 C CA . LEU B 1 204 ? 9.992 -9.625 -15.219 1 96.56 204 LEU B CA 1
ATOM 4264 C C . LEU B 1 204 ? 10.648 -8.281 -14.938 1 96.56 204 LEU B C 1
ATOM 4266 O O . LEU B 1 204 ? 10.523 -7.344 -15.727 1 96.56 204 LEU B O 1
ATOM 4270 N N . ALA B 1 205 ? 11.281 -8.172 -13.781 1 97.75 205 ALA B N 1
ATOM 4271 C CA . ALA B 1 205 ? 11.961 -6.922 -13.43 1 97.75 205 ALA B CA 1
ATOM 4272 C C . ALA B 1 205 ? 13.023 -6.57 -14.469 1 97.75 205 ALA B C 1
ATOM 4274 O O . ALA B 1 205 ? 13.117 -5.422 -14.906 1 97.75 205 ALA B O 1
ATOM 4275 N N . ARG B 1 206 ? 13.773 -7.551 -14.867 1 95.81 206 ARG B N 1
ATOM 4276 C CA . ARG B 1 206 ? 14.797 -7.34 -15.883 1 95.81 206 ARG B CA 1
ATOM 4277 C C . ARG B 1 206 ? 14.172 -6.945 -17.219 1 95.81 206 ARG B C 1
ATOM 4279 O O . ARG B 1 206 ? 14.633 -6.004 -17.859 1 95.81 206 ARG B O 1
ATOM 4286 N N . ASP B 1 207 ? 13.18 -7.621 -17.562 1 94.12 207 ASP B N 1
ATOM 4287 C CA . ASP B 1 207 ? 12.508 -7.34 -18.828 1 94.12 207 ASP B CA 1
ATOM 4288 C C . ASP B 1 207 ? 11.906 -5.934 -18.828 1 94.12 207 ASP B C 1
ATOM 4290 O O . ASP B 1 207 ? 11.828 -5.293 -19.875 1 94.12 207 ASP B O 1
ATOM 4294 N N . ALA B 1 208 ? 11.555 -5.473 -17.656 1 94.69 208 ALA B N 1
ATOM 4295 C CA . ALA B 1 208 ? 10.914 -4.172 -17.516 1 94.69 208 ALA B CA 1
ATOM 4296 C C . ALA B 1 208 ? 11.945 -3.053 -17.422 1 94.69 208 ALA B C 1
ATOM 4298 O O . ALA B 1 208 ? 11.594 -1.877 -17.312 1 94.69 208 ALA B O 1
ATOM 4299 N N . GLY B 1 209 ? 13.242 -3.404 -17.375 1 95.38 209 GLY B N 1
ATOM 4300 C CA . GLY B 1 209 ? 14.258 -2.367 -17.469 1 95.38 209 GLY B CA 1
ATOM 4301 C C . GLY B 1 209 ? 14.883 -2.035 -16.125 1 95.38 209 GLY B C 1
ATOM 4302 O O . GLY B 1 209 ? 15.547 -1.006 -15.984 1 95.38 209 GLY B O 1
ATOM 4303 N N . ALA B 1 210 ? 14.711 -2.883 -15.133 1 96.94 210 ALA B N 1
ATOM 4304 C CA . ALA B 1 210 ? 15.367 -2.646 -13.844 1 96.94 210 ALA B CA 1
ATOM 4305 C C . ALA B 1 210 ? 16.875 -2.49 -14.023 1 96.94 210 ALA B C 1
ATOM 4307 O O . ALA B 1 210 ? 17.5 -3.248 -14.766 1 96.94 210 ALA B O 1
ATOM 4308 N N . GLY B 1 211 ? 17.469 -1.501 -13.367 1 96.62 211 GLY B N 1
ATOM 4309 C CA . GLY B 1 211 ? 18.891 -1.255 -13.438 1 96.62 211 GLY B CA 1
ATOM 4310 C C . GLY B 1 211 ? 19.703 -2.164 -12.523 1 96.62 211 GLY B C 1
ATOM 4311 O O . GLY B 1 211 ? 20.859 -2.488 -12.82 1 96.62 211 GLY B O 1
ATOM 4312 N N . ARG B 1 212 ? 19.109 -2.486 -11.445 1 98 212 ARG B N 1
ATOM 4313 C CA . ARG B 1 212 ? 19.719 -3.391 -10.469 1 98 212 ARG B CA 1
ATOM 4314 C C . ARG B 1 212 ? 18.672 -4.289 -9.828 1 98 212 ARG B C 1
ATOM 4316 O O . ARG B 1 212 ? 17.609 -3.816 -9.43 1 98 212 ARG B O 1
ATOM 4323 N N . VAL B 1 213 ? 18.953 -5.594 -9.703 1 98.81 213 VAL B N 1
ATOM 4324 C CA . VAL B 1 213 ? 18.078 -6.539 -9.031 1 98.81 213 VAL B CA 1
ATOM 4325 C C . VAL B 1 213 ? 18.844 -7.305 -7.961 1 98.81 213 VAL B C 1
ATOM 4327 O O . VAL B 1 213 ? 19.891 -7.91 -8.25 1 98.81 213 VAL B O 1
ATOM 4330 N N . ILE B 1 214 ? 18.391 -7.238 -6.707 1 98.88 214 ILE B N 1
ATOM 4331 C CA . ILE B 1 214 ? 18.969 -7.93 -5.559 1 98.88 214 ILE B CA 1
ATOM 4332 C C . ILE B 1 214 ? 18 -9.016 -5.082 1 98.88 214 ILE B C 1
ATOM 4334 O O . ILE B 1 214 ? 16.859 -8.727 -4.738 1 98.88 214 ILE B O 1
ATOM 4338 N N . VAL B 1 215 ? 18.453 -10.289 -5.055 1 98.88 215 VAL B N 1
ATOM 4339 C CA . VAL B 1 215 ? 17.609 -11.391 -4.629 1 98.88 215 VAL B CA 1
ATOM 4340 C C . VAL B 1 215 ? 18.062 -11.906 -3.264 1 98.88 215 VAL B C 1
ATOM 4342 O O . VAL B 1 215 ? 19.234 -12.211 -3.068 1 98.88 215 VAL B O 1
ATOM 4345 N N . ILE B 1 216 ? 17.156 -11.945 -2.342 1 98.81 216 ILE B N 1
ATOM 4346 C CA . ILE B 1 216 ? 17.375 -12.445 -0.992 1 98.81 216 ILE B CA 1
ATOM 4347 C C . ILE B 1 216 ? 16.625 -13.766 -0.804 1 98.81 216 ILE B C 1
ATOM 4349 O O . ILE B 1 216 ? 15.422 -13.844 -1.025 1 98.81 216 ILE B O 1
ATOM 4353 N N . GLY B 1 217 ? 17.328 -14.773 -0.452 1 97.75 217 GLY B N 1
ATOM 4354 C CA . GLY B 1 217 ? 16.656 -16.047 -0.269 1 97.75 217 GLY B CA 1
ATOM 4355 C C . GLY B 1 217 ? 17.609 -17.188 0.063 1 97.75 217 GLY B C 1
ATOM 4356 O O . GLY B 1 217 ? 18.703 -16.953 0.584 1 97.75 217 GLY B O 1
ATOM 4357 N N . ALA B 1 218 ? 17.156 -18.312 -0.017 1 96.75 218 ALA B N 1
ATOM 4358 C CA . ALA B 1 218 ? 17.844 -19.594 0.145 1 96.75 218 ALA B CA 1
ATOM 4359 C C . ALA B 1 218 ? 17.062 -20.719 -0.519 1 96.75 218 ALA B C 1
ATOM 4361 O O . ALA B 1 218 ? 15.867 -20.594 -0.781 1 96.75 218 ALA B O 1
ATOM 4362 N N . PRO B 1 219 ? 17.703 -21.891 -0.961 1 95.44 219 PRO B N 1
ATOM 4363 C CA . PRO B 1 219 ? 19.094 -22.281 -0.721 1 95.44 219 PRO B CA 1
ATOM 4364 C C . PRO B 1 219 ? 20.062 -21.734 -1.771 1 95.44 219 PRO B C 1
ATOM 4366 O O . PRO B 1 219 ? 19.625 -21.016 -2.686 1 95.44 219 PRO B O 1
ATOM 4369 N N . ALA B 1 220 ? 21.281 -22.078 -1.598 1 96.19 220 ALA B N 1
ATOM 4370 C CA . ALA B 1 220 ? 22.328 -21.578 -2.484 1 96.19 220 ALA B CA 1
ATOM 4371 C C . ALA B 1 220 ? 22.062 -21.969 -3.932 1 96.19 220 ALA B C 1
ATOM 4373 O O . ALA B 1 220 ? 22.375 -21.219 -4.859 1 96.19 220 ALA B O 1
ATOM 4374 N N . THR B 1 221 ? 21.5 -23.078 -4.121 1 94.81 221 THR B N 1
ATOM 4375 C CA . THR B 1 221 ? 21.219 -23.578 -5.465 1 94.81 221 THR B CA 1
ATOM 4376 C C . THR B 1 221 ? 20.219 -22.672 -6.176 1 94.81 221 THR B C 1
ATOM 4378 O O . THR B 1 221 ? 20.359 -22.391 -7.363 1 94.81 221 THR B O 1
ATOM 4381 N N . ARG B 1 222 ? 19.234 -22.188 -5.484 1 95.75 222 ARG B N 1
ATOM 4382 C CA . ARG B 1 222 ? 18.234 -21.297 -6.074 1 95.75 222 ARG B CA 1
ATOM 4383 C C . ARG B 1 222 ? 18.828 -19.906 -6.309 1 95.75 222 ARG B C 1
ATOM 4385 O O . ARG B 1 222 ? 18.5 -19.25 -7.297 1 95.75 222 ARG B O 1
ATOM 4392 N N . LEU B 1 223 ? 19.719 -19.5 -5.395 1 97.81 223 LEU B N 1
ATOM 4393 C CA . LEU B 1 223 ? 20.375 -18.219 -5.574 1 97.81 223 LEU B CA 1
ATOM 4394 C C . LEU B 1 223 ? 21.297 -18.25 -6.793 1 97.81 223 LEU B C 1
ATOM 4396 O O . LEU B 1 223 ? 21.438 -17.234 -7.496 1 97.81 223 LEU B O 1
ATOM 4400 N N . ALA B 1 224 ? 21.891 -19.422 -7.039 1 97.12 224 ALA B N 1
ATOM 4401 C CA . ALA B 1 224 ? 22.719 -19.578 -8.234 1 97.12 224 ALA B CA 1
ATOM 4402 C C . ALA B 1 224 ? 21.891 -19.438 -9.5 1 97.12 224 ALA B C 1
ATOM 4404 O O . ALA B 1 224 ? 22.312 -18.781 -10.461 1 97.12 224 ALA B O 1
ATOM 4405 N N . LEU B 1 225 ? 20.719 -19.969 -9.461 1 96 225 LEU B N 1
ATOM 4406 C CA . LEU B 1 225 ? 19.797 -19.812 -10.586 1 96 225 LEU B CA 1
ATOM 4407 C C . LEU B 1 225 ? 19.406 -18.344 -10.766 1 96 225 LEU B C 1
ATOM 4409 O O . LEU B 1 225 ? 19.312 -17.859 -11.891 1 96 225 LEU B O 1
ATOM 4413 N N . ALA B 1 226 ? 19.156 -17.688 -9.672 1 97.88 226 ALA B N 1
ATOM 4414 C CA . ALA B 1 226 ? 18.812 -16.266 -9.734 1 97.88 226 ALA B CA 1
ATOM 4415 C C . ALA B 1 226 ? 19.906 -15.469 -10.445 1 97.88 226 ALA B C 1
ATOM 4417 O O . ALA B 1 226 ? 19.609 -14.617 -11.289 1 97.88 226 ALA B O 1
ATOM 4418 N N . ARG B 1 227 ? 21.141 -15.758 -10.148 1 97.94 227 ARG B N 1
ATOM 4419 C CA . ARG B 1 227 ? 22.25 -15.086 -10.812 1 97.94 227 ARG B CA 1
ATOM 4420 C C . ARG B 1 227 ? 22.266 -15.383 -12.305 1 97.94 227 ARG B C 1
ATOM 4422 O O . ARG B 1 227 ? 22.469 -14.484 -13.125 1 97.94 227 ARG B O 1
ATOM 4429 N N . GLU B 1 228 ? 22.016 -16.578 -12.602 1 96.62 228 GLU B N 1
ATOM 4430 C CA . GLU B 1 228 ? 22.016 -16.984 -14 1 96.62 228 GLU B CA 1
ATOM 4431 C C . GLU B 1 228 ? 20.938 -16.234 -14.781 1 96.62 228 GLU B C 1
ATOM 4433 O O . GLU B 1 228 ? 21.109 -15.93 -15.961 1 96.62 228 GLU B O 1
ATOM 4438 N N . TYR B 1 229 ? 19.891 -15.93 -14.094 1 96.25 229 TYR B N 1
ATOM 4439 C CA . TYR B 1 229 ? 18.766 -15.312 -14.797 1 96.25 229 TYR B CA 1
ATOM 4440 C C . TYR B 1 229 ? 18.797 -13.797 -14.648 1 96.25 229 TYR B C 1
ATOM 4442 O O . TYR B 1 229 ? 17.859 -13.102 -15.047 1 96.25 229 TYR B O 1
ATOM 4450 N N . GLY B 1 230 ? 19.844 -13.25 -13.961 1 96.31 230 GLY B N 1
ATOM 4451 C CA . GLY B 1 230 ? 20.047 -11.82 -14.125 1 96.31 230 GLY B CA 1
ATOM 4452 C C . GLY B 1 230 ? 20.109 -11.07 -12.805 1 96.31 230 GLY B C 1
ATOM 4453 O O . GLY B 1 230 ? 20.172 -9.836 -12.789 1 96.31 230 GLY B O 1
ATOM 4454 N N . ALA B 1 231 ? 20.109 -11.734 -11.703 1 98.44 231 ALA B N 1
ATOM 4455 C CA . ALA B 1 231 ? 20.312 -11.031 -10.438 1 98.44 231 ALA B CA 1
ATOM 4456 C C . ALA B 1 231 ? 21.703 -10.398 -10.383 1 98.44 231 ALA B C 1
ATOM 4458 O O . ALA B 1 231 ? 22.703 -11.055 -10.688 1 98.44 231 ALA B O 1
ATOM 4459 N N . ASP B 1 232 ? 21.766 -9.141 -10.047 1 98.44 232 ASP B N 1
ATOM 4460 C CA . ASP B 1 232 ? 23.047 -8.477 -9.883 1 98.44 232 ASP B CA 1
ATOM 4461 C C . ASP B 1 232 ? 23.719 -8.883 -8.57 1 98.44 232 ASP B C 1
ATOM 4463 O O . ASP B 1 232 ? 24.938 -8.961 -8.492 1 98.44 232 ASP B O 1
ATOM 4467 N N . GLU B 1 233 ? 22.891 -9.039 -7.547 1 98.44 233 GLU B N 1
ATOM 4468 C CA . GLU B 1 233 ? 23.328 -9.43 -6.211 1 98.44 233 GLU B CA 1
ATOM 4469 C C . GLU B 1 233 ? 22.391 -10.469 -5.602 1 98.44 233 GLU B C 1
ATOM 4471 O O . GLU B 1 233 ? 21.188 -10.445 -5.859 1 98.44 233 GLU B O 1
ATOM 4476 N N . THR B 1 234 ? 22.984 -11.422 -4.887 1 98.69 234 THR B N 1
ATOM 4477 C CA . THR B 1 234 ? 22.203 -12.367 -4.098 1 98.69 234 THR B CA 1
ATOM 4478 C C . THR B 1 234 ? 22.656 -12.359 -2.643 1 98.69 234 THR B C 1
ATOM 4480 O O . THR B 1 234 ? 23.844 -12.227 -2.359 1 98.69 234 THR B O 1
ATOM 4483 N N . ILE B 1 235 ? 21.719 -12.461 -1.738 1 98.75 235 ILE B N 1
ATOM 4484 C CA . ILE B 1 235 ? 22 -12.523 -0.309 1 98.75 235 ILE B CA 1
ATOM 4485 C C . ILE B 1 235 ? 21.391 -13.789 0.281 1 98.75 235 ILE B C 1
ATOM 4487 O O . ILE B 1 235 ? 20.172 -13.992 0.196 1 98.75 235 ILE B O 1
ATOM 4491 N N . ASP B 1 236 ? 22.219 -14.641 0.896 1 98.5 236 ASP B N 1
ATOM 4492 C CA . ASP B 1 236 ? 21.781 -15.898 1.49 1 98.5 236 ASP B CA 1
ATOM 4493 C C . ASP B 1 236 ? 21.266 -15.688 2.916 1 98.5 236 ASP B C 1
ATOM 4495 O O . ASP B 1 236 ? 22.047 -15.367 3.814 1 98.5 236 ASP B O 1
ATOM 4499 N N . ILE B 1 237 ? 20.016 -15.945 3.139 1 97.56 237 ILE B N 1
ATOM 4500 C CA . ILE B 1 237 ? 19.406 -15.617 4.422 1 97.56 237 ILE B CA 1
ATOM 4501 C C . ILE B 1 237 ? 19.922 -16.578 5.496 1 97.56 237 ILE B C 1
ATOM 4503 O O . ILE B 1 237 ? 19.766 -16.312 6.695 1 97.56 237 ILE B O 1
ATOM 4507 N N . THR B 1 238 ? 20.5 -17.703 5.082 1 96.94 238 THR B N 1
ATOM 4508 C CA . THR B 1 238 ? 21.031 -18.656 6.043 1 96.94 238 THR B CA 1
ATOM 4509 C C . THR B 1 238 ? 22.406 -18.219 6.539 1 96.94 238 THR B C 1
ATOM 4511 O O . THR B 1 238 ? 22.891 -18.719 7.559 1 96.94 238 THR B O 1
ATOM 4514 N N . GLN B 1 239 ? 23 -17.312 5.852 1 97.81 239 GLN B N 1
ATOM 4515 C CA . GLN B 1 239 ? 24.359 -16.922 6.172 1 97.81 239 GLN B CA 1
ATOM 4516 C C . GLN B 1 239 ? 24.406 -15.484 6.707 1 97.81 239 GLN B C 1
ATOM 4518 O O . GLN B 1 239 ? 25.328 -15.109 7.426 1 97.81 239 GLN B O 1
ATOM 4523 N N . VAL B 1 240 ? 23.453 -14.688 6.375 1 98 240 VAL B N 1
ATOM 4524 C CA . VAL B 1 240 ? 23.438 -13.266 6.703 1 98 240 VAL B CA 1
ATOM 4525 C C . VAL B 1 240 ? 22.219 -12.93 7.535 1 98 240 VAL B C 1
ATOM 4527 O O . VAL B 1 240 ? 21.078 -13.055 7.059 1 98 240 VAL B O 1
ATOM 4530 N N . PRO B 1 241 ? 22.422 -12.477 8.75 1 97.75 241 PRO B N 1
ATOM 4531 C CA . PRO B 1 241 ? 21.266 -12.148 9.586 1 97.75 241 PRO B CA 1
ATOM 4532 C C . PRO B 1 241 ? 20.516 -10.914 9.094 1 97.75 241 PRO B C 1
ATOM 4534 O O . PRO B 1 241 ? 21.047 -10.133 8.305 1 97.75 241 PRO B O 1
ATOM 4537 N N . THR B 1 242 ? 19.359 -10.703 9.57 1 97.38 242 THR B N 1
ATOM 4538 C CA . THR B 1 242 ? 18.391 -9.734 9.062 1 97.38 242 THR B CA 1
ATOM 4539 C C . THR B 1 242 ? 18.984 -8.328 9.07 1 97.38 242 THR B C 1
ATOM 4541 O O . THR B 1 242 ? 18.969 -7.637 8.055 1 97.38 242 THR B O 1
ATOM 4544 N N . PRO B 1 243 ? 19.562 -7.828 10.219 1 97.75 243 PRO B N 1
ATOM 4545 C CA . PRO B 1 243 ? 20.094 -6.457 10.219 1 97.75 243 PRO B CA 1
ATOM 4546 C C . PRO B 1 243 ? 21.172 -6.238 9.164 1 97.75 243 PRO B C 1
ATOM 4548 O O . PRO B 1 243 ? 21.234 -5.172 8.547 1 97.75 243 PRO B O 1
ATOM 4551 N N . GLU B 1 244 ? 21.953 -7.27 8.969 1 98.38 244 GLU B N 1
ATOM 4552 C CA . GLU B 1 244 ? 23.031 -7.168 7.988 1 98.38 244 GLU B CA 1
ATOM 4553 C C . GLU B 1 244 ? 22.484 -7.195 6.562 1 98.38 244 GLU B C 1
ATOM 4555 O O . GLU B 1 244 ? 23.031 -6.543 5.672 1 98.38 244 GLU B O 1
ATOM 4560 N N . ARG B 1 245 ? 21.453 -7.961 6.281 1 98.56 245 ARG B N 1
ATOM 4561 C CA . ARG B 1 245 ? 20.828 -7.969 4.961 1 98.56 245 ARG B CA 1
ATOM 4562 C C . ARG B 1 245 ? 20.266 -6.594 4.609 1 98.56 245 ARG B C 1
ATOM 4564 O O . ARG B 1 245 ? 20.469 -6.105 3.496 1 98.56 245 ARG B O 1
ATOM 4571 N N . ILE B 1 246 ? 19.641 -5.957 5.574 1 98.69 246 ILE B N 1
ATOM 4572 C CA . ILE B 1 246 ? 19.109 -4.613 5.391 1 98.69 246 ILE B CA 1
ATOM 4573 C C . ILE B 1 246 ? 20.25 -3.645 5.07 1 98.69 246 ILE B C 1
ATOM 4575 O O . ILE B 1 246 ? 20.156 -2.867 4.121 1 98.69 246 ILE B O 1
ATOM 4579 N N . GLN B 1 247 ? 21.281 -3.713 5.832 1 98.56 247 GLN B N 1
ATOM 4580 C CA . GLN B 1 247 ? 22.422 -2.83 5.645 1 98.56 247 GLN B CA 1
ATOM 4581 C C . GLN B 1 247 ? 23.062 -3.027 4.27 1 98.56 247 GLN B C 1
ATOM 4583 O O . GLN B 1 247 ? 23.453 -2.059 3.613 1 98.56 247 GLN B O 1
ATOM 4588 N N . GLN B 1 248 ? 23.172 -4.266 3.85 1 98.5 248 GLN B N 1
ATOM 4589 C CA . GLN B 1 248 ? 23.75 -4.543 2.535 1 98.5 248 GLN B CA 1
ATOM 4590 C C . GLN B 1 248 ? 22.906 -3.904 1.429 1 98.5 248 GLN B C 1
ATOM 4592 O O . GLN B 1 248 ? 23.453 -3.309 0.499 1 98.5 248 GLN B O 1
ATOM 4597 N N . VAL B 1 249 ? 21.625 -4.012 1.502 1 98.69 249 VAL B N 1
ATOM 4598 C CA . VAL B 1 249 ? 20.75 -3.404 0.503 1 98.69 249 VAL B CA 1
ATOM 4599 C C . VAL B 1 249 ? 20.922 -1.887 0.52 1 98.69 249 VAL B C 1
ATOM 4601 O O . VAL B 1 249 ? 21.016 -1.254 -0.535 1 98.69 249 VAL B O 1
ATOM 4604 N N . LEU B 1 250 ? 20.953 -1.278 1.72 1 98.38 250 LEU B N 1
ATOM 4605 C CA . LEU B 1 250 ? 21.141 0.165 1.835 1 98.38 250 LEU B CA 1
ATOM 4606 C C . LEU B 1 250 ? 22.469 0.596 1.246 1 98.38 250 LEU B C 1
ATOM 4608 O O . LEU B 1 250 ? 22.547 1.608 0.546 1 98.38 250 LEU B O 1
ATOM 4612 N N . GLU B 1 251 ? 23.516 -0.181 1.501 1 97.69 251 GLU B N 1
ATOM 4613 C CA . GLU B 1 251 ? 24.828 0.126 0.951 1 97.69 251 GLU B CA 1
ATOM 4614 C C . GLU B 1 251 ? 24.828 0.055 -0.573 1 97.69 251 GLU B C 1
ATOM 4616 O O . GLU B 1 251 ? 25.391 0.923 -1.244 1 97.69 251 GLU B O 1
ATOM 4621 N N . LEU B 1 252 ? 24.125 -0.905 -1.094 1 97.44 252 LEU B N 1
ATOM 4622 C CA . LEU B 1 252 ? 24.062 -1.106 -2.537 1 97.44 252 LEU B CA 1
ATOM 4623 C C . LEU B 1 252 ? 23.219 -0.027 -3.205 1 97.44 252 LEU B C 1
ATOM 4625 O O . LEU B 1 252 ? 23.219 0.097 -4.434 1 97.44 252 LEU B O 1
ATOM 4629 N N . THR B 1 253 ? 22.5 0.729 -2.412 1 97.12 253 THR B N 1
ATOM 4630 C CA . THR B 1 253 ? 21.609 1.762 -2.939 1 97.12 253 THR B CA 1
ATOM 4631 C C . THR B 1 253 ? 22 3.135 -2.402 1 97.12 253 THR B C 1
ATOM 4633 O O . THR B 1 253 ? 21.156 4.02 -2.266 1 97.12 253 THR B O 1
ATOM 4636 N N . ASP B 1 254 ? 23.234 3.285 -1.971 1 95.19 254 ASP B N 1
ATOM 4637 C CA . ASP B 1 254 ? 23.797 4.547 -1.508 1 95.19 254 ASP B CA 1
ATOM 4638 C C . ASP B 1 254 ? 23.047 5.078 -0.293 1 95.19 254 ASP B C 1
ATOM 4640 O O . ASP B 1 254 ? 22.828 6.285 -0.167 1 95.19 254 ASP B O 1
ATOM 4644 N N . GLY B 1 255 ? 22.484 4.164 0.425 1 96.38 255 GLY B N 1
ATOM 4645 C CA . GLY B 1 255 ? 21.844 4.512 1.685 1 96.38 255 GLY B CA 1
ATOM 4646 C C . GLY B 1 255 ? 20.391 4.875 1.529 1 96.38 255 GLY B C 1
ATOM 4647 O O . GLY B 1 255 ? 19.688 5.109 2.52 1 96.38 255 GLY B O 1
ATOM 4648 N N . ARG B 1 256 ? 19.812 4.883 0.395 1 95.75 256 ARG B N 1
ATOM 4649 C CA . ARG B 1 256 ? 18.469 5.398 0.146 1 95.75 256 ARG B CA 1
ATOM 4650 C C . ARG B 1 256 ? 17.422 4.285 0.255 1 95.75 256 ARG B C 1
ATOM 4652 O O . ARG B 1 256 ? 16.297 4.523 0.695 1 95.75 256 ARG B O 1
ATOM 4659 N N . GLY B 1 257 ? 17.797 3.039 -0.196 1 98.12 257 GLY B N 1
ATOM 4660 C CA . GLY B 1 257 ? 16.859 1.931 -0.302 1 98.12 257 GLY B CA 1
ATOM 4661 C C . GLY B 1 257 ? 16.438 1.644 -1.729 1 98.12 257 GLY B C 1
ATOM 4662 O O . GLY B 1 257 ? 16.781 2.387 -2.648 1 98.12 257 GLY B O 1
ATOM 4663 N N . ALA B 1 258 ? 15.734 0.619 -1.876 1 98.75 258 ALA B N 1
ATOM 4664 C CA . ALA B 1 258 ? 15.297 0.164 -3.193 1 98.75 258 ALA B CA 1
ATOM 4665 C C . ALA B 1 258 ? 14.047 0.917 -3.645 1 98.75 258 ALA B C 1
ATOM 4667 O O . ALA B 1 258 ? 13.242 1.35 -2.818 1 98.75 258 ALA B O 1
ATOM 4668 N N . ASP B 1 259 ? 13.883 1.085 -4.977 1 98.5 259 ASP B N 1
ATOM 4669 C CA . ASP B 1 259 ? 12.68 1.69 -5.547 1 98.5 259 ASP B CA 1
ATOM 4670 C C . ASP B 1 259 ? 11.453 0.813 -5.305 1 98.5 259 ASP B C 1
ATOM 4672 O O . ASP B 1 259 ? 10.367 1.32 -5.027 1 98.5 259 ASP B O 1
ATOM 4676 N N . VAL B 1 260 ? 11.703 -0.507 -5.438 1 98.81 260 VAL B N 1
ATOM 4677 C CA . VAL B 1 260 ? 10.633 -1.481 -5.277 1 98.81 260 VAL B CA 1
ATOM 4678 C C . VAL B 1 260 ? 11.164 -2.734 -4.586 1 98.81 260 VAL B C 1
ATOM 4680 O O . VAL B 1 260 ? 12.273 -3.188 -4.887 1 98.81 260 VAL B O 1
ATOM 4683 N N . VAL B 1 261 ? 10.414 -3.287 -3.668 1 98.88 261 VAL B N 1
ATOM 4684 C CA . VAL B 1 261 ? 10.695 -4.586 -3.066 1 98.88 261 VAL B CA 1
ATOM 4685 C C . VAL B 1 261 ? 9.539 -5.543 -3.334 1 98.88 261 VAL B C 1
ATOM 4687 O O . VAL B 1 261 ? 8.375 -5.203 -3.105 1 98.88 261 VAL B O 1
ATOM 4690 N N . PHE B 1 262 ? 9.844 -6.715 -3.887 1 98.75 262 PHE B N 1
ATOM 4691 C CA . PHE B 1 262 ? 8.891 -7.812 -4.043 1 98.75 262 PHE B CA 1
ATOM 4692 C C . PHE B 1 262 ? 9.008 -8.797 -2.891 1 98.75 262 PHE B C 1
ATOM 4694 O O . PHE B 1 262 ? 10.055 -9.422 -2.703 1 98.75 262 PHE B O 1
ATOM 4701 N N . GLU B 1 263 ? 7.973 -8.898 -2.146 1 98.62 263 GLU B N 1
ATOM 4702 C CA . GLU B 1 263 ? 7.906 -9.992 -1.18 1 98.62 263 GLU B CA 1
ATOM 4703 C C . GLU B 1 263 ? 7.328 -11.25 -1.812 1 98.62 263 GLU B C 1
ATOM 4705 O O . GLU B 1 263 ? 6.141 -11.305 -2.137 1 98.62 263 GLU B O 1
ATOM 4710 N N . CYS B 1 264 ? 8.141 -12.242 -1.995 1 97 264 CYS B N 1
ATOM 4711 C CA . CYS B 1 264 ? 7.754 -13.453 -2.707 1 97 264 CYS B CA 1
ATOM 4712 C C . CYS B 1 264 ? 7.992 -14.695 -1.852 1 97 264 CYS B C 1
ATOM 4714 O O . CYS B 1 264 ? 7.859 -15.82 -2.33 1 97 264 CYS B O 1
ATOM 4716 N N . ALA B 1 265 ? 8.375 -14.523 -0.631 1 94.19 265 ALA B N 1
ATOM 4717 C CA . ALA B 1 265 ? 8.727 -15.641 0.241 1 94.19 265 ALA B CA 1
ATOM 4718 C C . ALA B 1 265 ? 7.492 -16.172 0.968 1 94.19 265 ALA B C 1
ATOM 4720 O O . ALA B 1 265 ? 7.438 -17.344 1.328 1 94.19 265 ALA B O 1
ATOM 4721 N N . GLY B 1 266 ? 6.559 -15.328 1.266 1 92.56 266 GLY B N 1
ATOM 4722 C CA . GLY B 1 266 ? 5.375 -15.719 2.012 1 92.56 266 GLY B CA 1
ATOM 4723 C C . GLY B 1 266 ? 5.641 -15.914 3.492 1 92.56 266 GLY B C 1
ATOM 4724 O O . GLY B 1 266 ? 5.031 -16.781 4.129 1 92.56 266 GLY B O 1
ATOM 4725 N N . VAL B 1 267 ? 6.594 -15.234 3.998 1 93.56 267 VAL B N 1
ATOM 4726 C CA . VAL B 1 267 ? 6.953 -15.273 5.41 1 93.56 267 VAL B CA 1
ATOM 4727 C C . VAL B 1 267 ? 6.73 -13.906 6.047 1 93.56 267 VAL B C 1
ATOM 4729 O O . VAL B 1 267 ? 7.242 -12.898 5.555 1 93.56 267 VAL B O 1
ATOM 4732 N N . PRO B 1 268 ? 5.996 -13.891 7.156 1 96 268 PRO B N 1
ATOM 4733 C CA . PRO B 1 268 ? 5.656 -12.594 7.754 1 96 268 PRO B CA 1
ATOM 4734 C C . PRO B 1 268 ? 6.891 -11.766 8.094 1 96 268 PRO B C 1
ATOM 4736 O O . PRO B 1 268 ? 6.922 -10.562 7.824 1 96 268 PRO B O 1
ATOM 4739 N N . ALA B 1 269 ? 7.922 -12.359 8.586 1 96 269 ALA B N 1
ATOM 4740 C CA . ALA B 1 269 ? 9.117 -11.641 9.008 1 96 269 ALA B CA 1
ATOM 4741 C C . ALA B 1 269 ? 9.773 -10.922 7.832 1 96 269 ALA B C 1
ATOM 4743 O O . ALA B 1 269 ? 10.438 -9.898 8.016 1 96 269 ALA B O 1
ATOM 4744 N N . ALA B 1 270 ? 9.578 -11.438 6.645 1 97.44 270 ALA B N 1
ATOM 4745 C CA . ALA B 1 270 ? 10.148 -10.82 5.453 1 97.44 270 ALA B CA 1
ATOM 4746 C C . ALA B 1 270 ? 9.547 -9.438 5.211 1 97.44 270 ALA B C 1
ATOM 4748 O O . ALA B 1 270 ? 10.211 -8.555 4.672 1 97.44 270 ALA B O 1
ATOM 4749 N N . VAL B 1 271 ? 8.336 -9.266 5.625 1 98.19 271 VAL B N 1
ATOM 4750 C CA . VAL B 1 271 ? 7.66 -7.988 5.41 1 98.19 271 VAL B CA 1
ATOM 4751 C C . VAL B 1 271 ? 8.312 -6.91 6.27 1 98.19 271 VAL B C 1
ATOM 4753 O O . VAL B 1 271 ? 8.641 -5.828 5.777 1 98.19 271 VAL B O 1
ATOM 4756 N N . ALA B 1 272 ? 8.5 -7.207 7.535 1 97.62 272 ALA B N 1
ATOM 4757 C CA . ALA B 1 272 ? 9.172 -6.262 8.422 1 97.62 272 ALA B CA 1
ATOM 4758 C C . ALA B 1 272 ? 10.562 -5.914 7.902 1 97.62 272 ALA B C 1
ATOM 4760 O O . ALA B 1 272 ? 10.953 -4.746 7.887 1 97.62 272 ALA B O 1
ATOM 4761 N N . GLU B 1 273 ? 11.273 -6.93 7.477 1 98 273 GLU B N 1
ATOM 4762 C CA . GLU B 1 273 ? 12.609 -6.746 6.91 1 98 273 GLU B CA 1
ATOM 4763 C C . GLU B 1 273 ? 12.562 -5.898 5.645 1 98 273 GLU B C 1
ATOM 4765 O O . GLU B 1 273 ? 13.312 -4.926 5.512 1 98 273 GLU B O 1
ATOM 4770 N N . GLY B 1 274 ? 11.695 -6.238 4.734 1 98.56 274 GLY B N 1
ATOM 4771 C CA . GLY B 1 274 ? 11.633 -5.605 3.428 1 98.56 274 GLY B CA 1
ATOM 4772 C C . GLY B 1 274 ? 11.258 -4.137 3.492 1 98.56 274 GLY B C 1
ATOM 4773 O O . GLY B 1 274 ? 11.734 -3.332 2.691 1 98.56 274 GLY B O 1
ATOM 4774 N N . LEU B 1 275 ? 10.398 -3.789 4.398 1 98.5 275 LEU B N 1
ATOM 4775 C CA . LEU B 1 275 ? 9.977 -2.4 4.531 1 98.5 275 LEU B CA 1
ATOM 4776 C C . LEU B 1 275 ? 11.156 -1.506 4.906 1 98.5 275 LEU B C 1
ATOM 4778 O O . LEU B 1 275 ? 11.203 -0.337 4.512 1 98.5 275 LEU B O 1
ATOM 4782 N N . GLU B 1 276 ? 12.102 -2.047 5.598 1 98.5 276 GLU B N 1
ATOM 4783 C CA . GLU B 1 276 ? 13.297 -1.303 5.961 1 98.5 276 GLU B CA 1
ATOM 4784 C C . GLU B 1 276 ? 14.203 -1.086 4.754 1 98.5 276 GLU B C 1
ATOM 4786 O O . GLU B 1 276 ? 15.109 -0.247 4.789 1 98.5 276 GLU B O 1
ATOM 4791 N N . MET B 1 277 ? 13.953 -1.837 3.705 1 98.75 277 MET B N 1
ATOM 4792 C CA . MET B 1 277 ? 14.812 -1.798 2.527 1 98.75 277 MET B CA 1
ATOM 4793 C C . MET B 1 277 ? 14.266 -0.834 1.482 1 98.75 277 MET B C 1
ATOM 4795 O O . MET B 1 277 ? 14.93 -0.55 0.483 1 98.75 277 MET B O 1
ATOM 4799 N N . VAL B 1 278 ? 13.07 -0.341 1.642 1 98.69 278 VAL B N 1
ATOM 4800 C CA . VAL B 1 278 ? 12.398 0.509 0.666 1 98.69 278 VAL B CA 1
ATOM 4801 C C . VAL B 1 278 ? 12.852 1.956 0.837 1 98.69 278 VAL B C 1
ATOM 4803 O O . VAL B 1 278 ? 12.969 2.447 1.963 1 98.69 278 VAL B O 1
ATOM 4806 N N . ARG B 1 279 ? 13.086 2.635 -0.222 1 98.19 279 ARG B N 1
ATOM 4807 C CA . ARG B 1 279 ? 13.445 4.047 -0.138 1 98.19 279 ARG B CA 1
ATOM 4808 C C . ARG B 1 279 ? 12.211 4.906 0.128 1 98.19 279 ARG B C 1
ATOM 4810 O O . ARG B 1 279 ? 11.078 4.414 0.068 1 98.19 279 ARG B O 1
ATOM 4817 N N . ILE B 1 280 ? 12.398 6.172 0.403 1 97.88 280 ILE B N 1
ATOM 4818 C CA . ILE B 1 280 ? 11.32 7.148 0.501 1 97.88 280 ILE B CA 1
ATOM 4819 C C . ILE B 1 280 ? 10.5 7.141 -0.786 1 97.88 280 ILE B C 1
ATOM 4821 O O . ILE B 1 280 ? 11.062 7.105 -1.886 1 97.88 280 ILE B O 1
ATOM 4825 N N . ASP B 1 281 ? 9.18 7.102 -0.65 1 97.5 281 ASP B N 1
ATOM 4826 C CA . ASP B 1 281 ? 8.234 7.094 -1.765 1 97.5 281 ASP B CA 1
ATOM 4827 C C . ASP B 1 281 ? 8.336 5.797 -2.564 1 97.5 281 ASP B C 1
ATOM 4829 O O . ASP B 1 281 ? 7.91 5.738 -3.719 1 97.5 281 ASP B O 1
ATOM 4833 N N . GLY B 1 282 ? 9.031 4.793 -1.978 1 98.38 282 GLY B N 1
ATOM 4834 C CA . GLY B 1 282 ? 9.164 3.523 -2.676 1 98.38 282 GLY B CA 1
ATOM 4835 C C . GLY B 1 282 ? 7.926 2.656 -2.584 1 98.38 282 GLY B C 1
ATOM 4836 O O . GLY B 1 282 ? 6.938 3.043 -1.958 1 98.38 282 GLY B O 1
ATOM 4837 N N . ARG B 1 283 ? 7.996 1.554 -3.197 1 98.56 283 ARG B N 1
ATOM 4838 C CA . ARG B 1 283 ? 6.855 0.651 -3.297 1 98.56 283 ARG B CA 1
ATOM 4839 C C . ARG B 1 283 ? 7.219 -0.75 -2.82 1 98.56 283 ARG B C 1
ATOM 4841 O O . ARG B 1 283 ? 8.359 -1.191 -2.988 1 98.56 283 ARG B O 1
ATOM 4848 N N . TYR B 1 284 ? 6.273 -1.437 -2.209 1 98.81 284 TYR B N 1
ATOM 4849 C CA . TYR B 1 284 ? 6.414 -2.785 -1.672 1 98.81 284 TYR B CA 1
ATOM 4850 C C . TYR B 1 284 ? 5.27 -3.68 -2.129 1 98.81 284 TYR B C 1
ATOM 4852 O O . TYR B 1 284 ? 4.102 -3.398 -1.845 1 98.81 284 TYR B O 1
ATOM 4860 N N . LEU B 1 285 ? 5.59 -4.762 -2.795 1 98.81 285 LEU B N 1
ATOM 4861 C CA . LEU B 1 285 ? 4.586 -5.695 -3.297 1 98.81 285 LEU B CA 1
ATOM 4862 C C . LEU B 1 285 ? 4.586 -6.98 -2.477 1 98.81 285 LEU B C 1
ATOM 4864 O O . LEU B 1 285 ? 5.621 -7.641 -2.344 1 98.81 285 LEU B O 1
ATOM 4868 N N . ILE B 1 286 ? 3.453 -7.289 -1.956 1 98.44 286 ILE B N 1
ATOM 4869 C CA . ILE B 1 286 ? 3.281 -8.555 -1.248 1 98.44 286 ILE B CA 1
ATOM 4870 C C . ILE B 1 286 ? 2.65 -9.586 -2.18 1 98.44 286 ILE B C 1
ATOM 4872 O O . ILE B 1 286 ? 1.427 -9.617 -2.34 1 98.44 286 ILE B O 1
ATOM 4876 N N . ALA B 1 287 ? 3.498 -10.469 -2.658 1 96.44 287 ALA B N 1
ATOM 4877 C CA . ALA B 1 287 ? 3.039 -11.453 -3.637 1 96.44 287 ALA B CA 1
ATOM 4878 C C . ALA B 1 287 ? 3.074 -12.859 -3.055 1 96.44 287 ALA B C 1
ATOM 4880 O O . ALA B 1 287 ? 2.389 -13.766 -3.545 1 96.44 287 ALA B O 1
ATOM 4881 N N . GLY B 1 288 ? 3.865 -13.055 -2.062 1 90.88 288 GLY B N 1
ATOM 4882 C CA . GLY B 1 288 ? 3.984 -14.375 -1.468 1 90.88 288 GLY B CA 1
ATOM 4883 C C . GLY B 1 288 ? 2.691 -14.859 -0.841 1 90.88 288 GLY B C 1
ATOM 4884 O O . GLY B 1 288 ? 1.917 -14.07 -0.303 1 90.88 288 GLY B O 1
ATOM 4885 N N . HIS B 1 289 ? 2.5 -16.141 -0.913 1 80.5 289 HIS B N 1
ATOM 4886 C CA . HIS B 1 289 ? 1.354 -16.75 -0.254 1 80.5 289 HIS B CA 1
ATOM 4887 C C . HIS B 1 289 ? 1.717 -17.234 1.146 1 80.5 289 HIS B C 1
ATOM 4889 O O . HIS B 1 289 ? 2.66 -18.016 1.312 1 80.5 289 HIS B O 1
ATOM 4895 N N . TYR B 1 290 ? 0.999 -16.938 2.076 1 72.5 290 TYR B N 1
ATOM 4896 C CA . TYR B 1 290 ? 1.388 -17.125 3.469 1 72.5 290 TYR B CA 1
ATOM 4897 C C . TYR B 1 290 ? 0.71 -18.359 4.066 1 72.5 290 TYR B C 1
ATOM 4899 O O . TYR B 1 290 ? 1.133 -18.859 5.109 1 72.5 290 TYR B O 1
ATOM 4907 N N . GLY B 1 291 ? -0.165 -19.031 3.328 1 74.5 291 GLY B N 1
ATOM 4908 C CA . GLY B 1 291 ? -0.924 -20.062 4.012 1 74.5 291 GLY B CA 1
ATOM 4909 C C . GLY B 1 291 ? -1.348 -19.672 5.414 1 74.5 291 GLY B C 1
ATOM 4910 O O . GLY B 1 291 ? -1.317 -20.484 6.332 1 74.5 291 GLY B O 1
ATOM 4911 N N . ASP B 1 292 ? -1.539 -18.328 5.688 1 77.31 292 ASP B N 1
ATOM 4912 C CA . ASP B 1 292 ? -1.837 -17.641 6.941 1 77.31 292 ASP B CA 1
ATOM 4913 C C . ASP B 1 292 ? -0.807 -17.984 8.016 1 77.31 292 ASP B C 1
ATOM 4915 O O . ASP B 1 292 ? -1.132 -18.625 9.008 1 77.31 292 ASP B O 1
ATOM 4919 N N . ALA B 1 293 ? 0.31 -17.516 7.879 1 84.69 293 ALA B N 1
ATOM 4920 C CA . ALA B 1 293 ? 1.455 -17.875 8.719 1 84.69 293 ALA B CA 1
ATOM 4921 C C . ALA B 1 293 ? 1.532 -16.969 9.945 1 84.69 293 ALA B C 1
ATOM 4923 O O . ALA B 1 293 ? 2.561 -16.906 10.617 1 84.69 293 ALA B O 1
ATOM 4924 N N . GLY B 1 294 ? 0.449 -16.156 10.172 1 91.69 294 GLY B N 1
ATOM 4925 C CA . GLY B 1 294 ? 0.387 -15.367 11.391 1 91.69 294 GLY B CA 1
ATOM 4926 C C . GLY B 1 294 ? 0.799 -13.922 11.188 1 91.69 294 GLY B C 1
ATOM 4927 O O . GLY B 1 294 ? 0.703 -13.398 10.07 1 91.69 294 GLY B O 1
ATOM 4928 N N . THR B 1 295 ? 1.184 -13.266 12.344 1 95.44 295 THR B N 1
ATOM 4929 C CA . THR B 1 295 ? 1.408 -11.82 12.328 1 95.44 295 THR B CA 1
ATOM 4930 C C . THR B 1 295 ? 2.896 -11.508 12.445 1 95.44 295 THR B C 1
ATOM 4932 O O . THR B 1 295 ? 3.703 -12.398 12.727 1 95.44 295 THR B O 1
ATOM 4935 N N . VAL B 1 296 ? 3.248 -10.336 12.148 1 96.38 296 VAL B N 1
ATOM 4936 C CA . VAL B 1 296 ? 4.57 -9.758 12.359 1 96.38 296 VAL B CA 1
ATOM 4937 C C . VAL B 1 296 ? 4.43 -8.344 12.922 1 96.38 296 VAL B C 1
ATOM 4939 O O . VAL B 1 296 ? 3.531 -7.602 12.531 1 96.38 296 VAL B O 1
ATOM 4942 N N . PRO B 1 297 ? 5.254 -8.031 13.891 1 97 297 PRO B N 1
ATOM 4943 C CA . PRO B 1 297 ? 5.223 -6.645 14.367 1 97 297 PRO B CA 1
ATOM 4944 C C . PRO B 1 297 ? 5.703 -5.648 13.312 1 97 297 PRO B C 1
ATOM 4946 O O . PRO B 1 297 ? 6.812 -5.793 12.789 1 97 297 PRO B O 1
ATOM 4949 N N . LEU B 1 298 ? 4.898 -4.723 12.984 1 96.75 298 LEU B N 1
ATOM 4950 C CA . LEU B 1 298 ? 5.254 -3.66 12.055 1 96.75 298 LEU B CA 1
ATOM 4951 C C . LEU B 1 298 ? 5.059 -2.287 12.688 1 96.75 298 LEU B C 1
ATOM 4953 O O . LEU B 1 298 ? 4.109 -2.08 13.445 1 96.75 298 LEU B O 1
ATOM 4957 N N . ASN B 1 299 ? 5.91 -1.401 12.445 1 95.62 299 ASN B N 1
ATOM 4958 C CA . ASN B 1 299 ? 5.785 -0.017 12.891 1 95.62 299 ASN B CA 1
ATOM 4959 C C . ASN B 1 299 ? 5.18 0.866 11.805 1 95.62 299 ASN B C 1
ATOM 4961 O O . ASN B 1 299 ? 5.844 1.194 10.82 1 95.62 299 ASN B O 1
ATOM 4965 N N . PRO B 1 300 ? 3.953 1.296 11.938 1 95.56 300 PRO B N 1
ATOM 4966 C CA . PRO B 1 300 ? 3.326 2.121 10.906 1 95.56 300 PRO B CA 1
ATOM 4967 C C . PRO B 1 300 ? 4.062 3.438 10.672 1 95.56 300 PRO B C 1
ATOM 4969 O O . PRO B 1 300 ? 3.955 4.027 9.594 1 95.56 300 PRO B O 1
ATOM 4972 N N . HIS B 1 301 ? 4.816 3.854 11.617 1 93.88 301 HIS B N 1
ATOM 4973 C CA . HIS B 1 301 ? 5.59 5.082 11.484 1 93.88 301 HIS B CA 1
ATOM 4974 C C . HIS B 1 301 ? 6.559 5 10.312 1 93.88 301 HIS B C 1
ATOM 4976 O O . HIS B 1 301 ? 6.797 5.996 9.625 1 93.88 301 HIS B O 1
ATOM 4982 N N . LEU B 1 302 ? 7.055 3.834 10.086 1 95.88 302 LEU B N 1
ATOM 4983 C CA . LEU B 1 302 ? 7.98 3.623 8.984 1 95.88 302 LEU B CA 1
ATOM 4984 C C . LEU B 1 302 ? 7.285 3.848 7.641 1 95.88 302 LEU B C 1
ATOM 4986 O O . LEU B 1 302 ? 7.836 4.492 6.75 1 95.88 302 LEU B O 1
ATOM 4990 N N . ILE B 1 303 ? 6.059 3.342 7.52 1 97.25 303 ILE B N 1
ATOM 4991 C CA . ILE B 1 303 ? 5.273 3.451 6.293 1 97.25 303 ILE B CA 1
ATOM 4992 C C . ILE B 1 303 ? 4.906 4.914 6.043 1 97.25 303 ILE B C 1
ATOM 4994 O O . ILE B 1 303 ? 5.051 5.414 4.926 1 97.25 303 ILE B O 1
ATOM 4998 N N . ASN B 1 304 ? 4.512 5.539 7.09 1 94.44 304 ASN B N 1
ATOM 4999 C CA . ASN B 1 304 ? 4.141 6.949 7.043 1 94.44 304 ASN B CA 1
ATOM 5000 C C . ASN B 1 304 ? 5.348 7.832 6.746 1 94.44 304 ASN B C 1
ATOM 5002 O O . ASN B 1 304 ? 5.332 8.617 5.793 1 94.44 304 ASN B O 1
ATOM 5006 N N . ARG B 1 305 ? 6.414 7.727 7.449 1 93.94 305 ARG B N 1
ATOM 5007 C CA . ARG B 1 305 ? 7.605 8.57 7.371 1 93.94 305 ARG B CA 1
ATOM 5008 C C . ARG B 1 305 ? 8.266 8.453 6 1 93.94 305 ARG B C 1
ATOM 5010 O O . ARG B 1 305 ? 8.75 9.445 5.453 1 93.94 305 ARG B O 1
ATOM 5017 N N . LYS B 1 306 ? 8.211 7.266 5.438 1 96.62 306 LYS B N 1
ATOM 5018 C CA . LYS B 1 306 ? 8.859 7.047 4.148 1 96.62 306 LYS B CA 1
ATOM 5019 C C . LYS B 1 306 ? 7.859 7.188 3.002 1 96.62 306 LYS B C 1
ATOM 5021 O O . LYS B 1 306 ? 8.234 7.109 1.831 1 96.62 306 LYS B O 1
ATOM 5026 N N . GLN B 1 307 ? 6.609 7.344 3.371 1 97.88 307 GLN B N 1
ATOM 5027 C CA . GLN B 1 307 ? 5.551 7.395 2.367 1 97.88 307 GLN B CA 1
ATOM 5028 C C . GLN B 1 307 ? 5.594 6.168 1.462 1 97.88 307 GLN B C 1
ATOM 5030 O O . GLN B 1 307 ? 5.535 6.289 0.236 1 97.88 307 GLN B O 1
ATOM 5035 N N . ILE B 1 308 ? 5.711 5.008 2.062 1 98.44 308 ILE B N 1
ATOM 5036 C CA . ILE B 1 308 ? 5.766 3.75 1.326 1 98.44 308 ILE B CA 1
ATOM 5037 C C . ILE B 1 308 ? 4.367 3.373 0.845 1 98.44 308 ILE B C 1
ATOM 5039 O O . ILE B 1 308 ? 3.379 3.592 1.552 1 98.44 308 ILE B O 1
ATOM 5043 N N . THR B 1 309 ? 4.262 2.832 -0.35 1 98.75 309 THR B N 1
ATOM 5044 C CA . THR B 1 309 ? 3.027 2.217 -0.825 1 98.75 309 THR B CA 1
ATOM 5045 C C . THR B 1 309 ? 3.154 0.696 -0.845 1 98.75 309 THR B C 1
ATOM 5047 O O . THR B 1 309 ? 3.992 0.147 -1.563 1 98.75 309 THR B O 1
ATOM 5050 N N . ILE B 1 310 ? 2.367 0.055 -0.01 1 98.81 310 ILE B N 1
ATOM 5051 C CA . ILE B 1 310 ? 2.324 -1.4 0.074 1 98.81 310 ILE B CA 1
ATOM 5052 C C . ILE B 1 310 ? 1.12 -1.927 -0.704 1 98.81 310 ILE B C 1
ATOM 5054 O O . ILE B 1 310 ? -0.002 -1.45 -0.519 1 98.81 310 ILE B O 1
ATOM 5058 N N . THR B 1 311 ? 1.333 -2.889 -1.574 1 98.69 311 THR B N 1
ATOM 5059 C CA . THR B 1 311 ? 0.258 -3.434 -2.396 1 98.69 311 THR B CA 1
ATOM 5060 C C . THR B 1 311 ? 0.23 -4.957 -2.311 1 98.69 311 THR B C 1
ATOM 5062 O O . THR B 1 311 ? 1.265 -5.609 -2.459 1 98.69 311 THR B O 1
ATOM 5065 N N . GLY B 1 312 ? -0.939 -5.469 -2.033 1 98.31 312 GLY B N 1
ATOM 5066 C CA . GLY B 1 312 ? -1.12 -6.91 -2.082 1 98.31 312 GLY B CA 1
ATOM 5067 C C . GLY B 1 312 ? -1.574 -7.41 -3.441 1 98.31 312 GLY B C 1
ATOM 5068 O O . GLY B 1 312 ? -2.262 -6.695 -4.172 1 98.31 312 GLY B O 1
ATOM 5069 N N . VAL B 1 313 ? -1.205 -8.664 -3.717 1 97.31 313 VAL B N 1
ATOM 5070 C CA . VAL B 1 313 ? -1.685 -9.289 -4.941 1 97.31 313 VAL B CA 1
ATOM 5071 C C . VAL B 1 313 ? -2.035 -10.75 -4.672 1 97.31 313 VAL B C 1
ATOM 5073 O O . VAL B 1 313 ? -1.299 -11.453 -3.973 1 97.31 313 VAL B O 1
ATOM 5076 N N . TRP B 1 314 ? -3.225 -11.023 -5.129 1 92.5 314 TRP B N 1
ATOM 5077 C CA . TRP B 1 314 ? -3.738 -12.383 -5 1 92.5 314 TRP B CA 1
ATOM 5078 C C . TRP B 1 314 ? -4.109 -12.953 -6.363 1 92.5 314 TRP B C 1
ATOM 5080 O O . TRP B 1 314 ? -4.953 -12.398 -7.066 1 92.5 314 TRP B O 1
ATOM 5090 N N . SER B 1 315 ? -3.562 -14.016 -6.762 1 91 315 SER B N 1
ATOM 5091 C CA . SER B 1 315 ? -3.908 -14.695 -8 1 91 315 SER B CA 1
ATOM 5092 C C . SER B 1 315 ? -3.822 -13.758 -9.195 1 91 315 SER B C 1
ATOM 5094 O O . SER B 1 315 ? -2.994 -12.844 -9.211 1 91 315 SER B O 1
ATOM 5096 N N . ALA B 1 316 ? -4.512 -14.117 -10.305 1 94.94 316 ALA B N 1
ATOM 5097 C CA . ALA B 1 316 ? -4.426 -13.344 -11.547 1 94.94 316 ALA B CA 1
ATOM 5098 C C . ALA B 1 316 ? -5.625 -13.625 -12.445 1 94.94 316 ALA B C 1
ATOM 5100 O O . ALA B 1 316 ? -6.348 -14.602 -12.242 1 94.94 316 ALA B O 1
ATOM 5101 N N . ALA B 1 317 ? -5.883 -12.711 -13.289 1 94.81 317 ALA B N 1
ATOM 5102 C CA . ALA B 1 317 ? -6.895 -12.875 -14.336 1 94.81 317 ALA B CA 1
ATOM 5103 C C . ALA B 1 317 ? -6.273 -13.398 -15.625 1 94.81 317 ALA B C 1
ATOM 5105 O O . ALA B 1 317 ? -5.051 -13.539 -15.719 1 94.81 317 ALA B O 1
ATOM 5106 N N . ASN B 1 318 ? -7.121 -13.703 -16.625 1 94.75 318 ASN B N 1
ATOM 5107 C CA . ASN B 1 318 ? -6.668 -14.258 -17.891 1 94.75 318 ASN B CA 1
ATOM 5108 C C . ASN B 1 318 ? -5.703 -13.312 -18.609 1 94.75 318 ASN B C 1
ATOM 5110 O O . ASN B 1 318 ? -4.723 -13.758 -19.203 1 94.75 318 ASN B O 1
ATOM 5114 N N . LYS B 1 319 ? -5.965 -12.07 -18.5 1 94.75 319 LYS B N 1
ATOM 5115 C CA . LYS B 1 319 ? -5.129 -11.086 -19.188 1 94.75 319 LYS B CA 1
ATOM 5116 C C . LYS B 1 319 ? -3.682 -11.164 -18.703 1 94.75 319 LYS B C 1
ATOM 5118 O O . LYS B 1 319 ? -2.752 -10.906 -19.469 1 94.75 319 LYS B O 1
ATOM 5123 N N . HIS B 1 320 ? -3.541 -11.43 -17.5 1 96.56 320 HIS B N 1
ATOM 5124 C CA . HIS B 1 320 ? -2.197 -11.477 -16.938 1 96.56 320 HIS B CA 1
ATOM 5125 C C . HIS B 1 320 ? -1.404 -12.648 -17.5 1 96.56 320 HIS B C 1
ATOM 5127 O O . HIS B 1 320 ? -0.203 -12.531 -17.75 1 96.56 320 HIS B O 1
ATOM 5133 N N . PHE B 1 321 ? -2.049 -13.766 -17.688 1 94 321 PHE B N 1
ATOM 5134 C CA . PHE B 1 321 ? -1.363 -14.898 -18.312 1 94 321 PHE B CA 1
ATOM 5135 C C . PHE B 1 321 ? -1.019 -14.602 -19.766 1 94 321 PHE B C 1
ATOM 5137 O O . PHE B 1 321 ? 0.095 -14.875 -20.219 1 94 321 PHE B O 1
ATOM 5144 N N . LEU B 1 322 ? -1.947 -14.062 -20.469 1 93.81 322 LEU B N 1
ATOM 5145 C CA . LEU B 1 322 ? -1.719 -13.758 -21.875 1 93.81 322 LEU B CA 1
ATOM 5146 C C . LEU B 1 322 ? -0.559 -12.773 -22.047 1 93.81 322 LEU B C 1
ATOM 5148 O O . LEU B 1 322 ? 0.271 -12.938 -22.938 1 93.81 322 LEU B O 1
ATOM 5152 N N . ARG B 1 323 ? -0.48 -11.859 -21.125 1 92.69 323 ARG B N 1
ATOM 5153 C CA . ARG B 1 323 ? 0.655 -10.938 -21.141 1 92.69 323 ARG B CA 1
ATOM 5154 C C . ARG B 1 323 ? 1.952 -11.672 -20.797 1 92.69 323 ARG B C 1
ATOM 5156 O O . ARG B 1 323 ? 2.99 -11.414 -21.406 1 92.69 323 ARG B O 1
ATOM 5163 N N . GLY B 1 324 ? 1.862 -12.57 -19.875 1 92.19 324 GLY B N 1
ATOM 5164 C CA . GLY B 1 324 ? 3.023 -13.352 -19.469 1 92.19 324 GLY B CA 1
ATOM 5165 C C . GLY B 1 324 ? 3.527 -14.281 -20.562 1 92.19 324 GLY B C 1
ATOM 5166 O O . GLY B 1 324 ? 4.719 -14.594 -20.609 1 92.19 324 GLY B O 1
ATOM 5167 N N . LEU B 1 325 ? 2.652 -14.711 -21.422 1 88.62 325 LEU B N 1
ATOM 5168 C CA . LEU B 1 325 ? 3.014 -15.617 -22.516 1 88.62 325 LEU B CA 1
ATOM 5169 C C . LEU B 1 325 ? 4.09 -15 -23.391 1 88.62 325 LEU B C 1
ATOM 5171 O O . LEU B 1 325 ? 4.949 -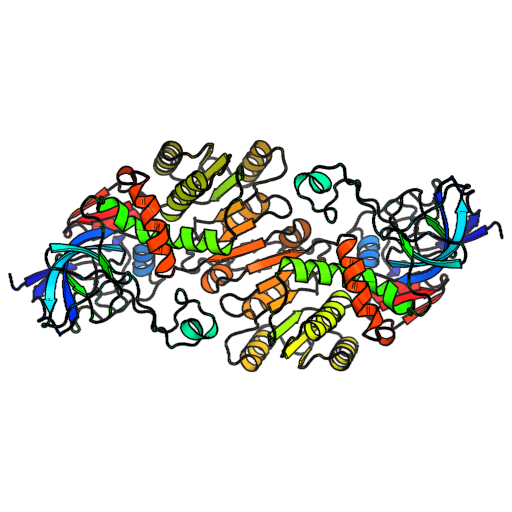15.711 -23.922 1 88.62 325 LEU B O 1
ATOM 5175 N N . THR B 1 326 ? 4.059 -13.688 -23.484 1 86.19 326 THR B N 1
ATOM 5176 C CA . THR B 1 326 ? 5.07 -13 -24.281 1 86.19 326 THR B CA 1
ATOM 5177 C C . THR B 1 326 ? 6.461 -13.211 -23.688 1 86.19 326 THR B C 1
ATOM 5179 O O . THR B 1 326 ? 7.434 -13.383 -24.422 1 86.19 326 THR B O 1
ATOM 5182 N N . LEU B 1 327 ? 6.516 -13.219 -22.422 1 85.19 327 LEU B N 1
ATOM 5183 C CA . LEU B 1 327 ? 7.781 -13.438 -21.734 1 85.19 327 LEU B CA 1
ATOM 5184 C C . LEU B 1 327 ? 8.258 -14.875 -21.906 1 85.19 327 LEU B C 1
ATOM 5186 O O . LEU B 1 327 ? 9.453 -15.125 -22.094 1 85.19 327 LEU B O 1
ATOM 5190 N N . LEU B 1 328 ? 7.363 -15.766 -21.875 1 84.94 328 LEU B N 1
ATOM 5191 C CA . LEU B 1 328 ? 7.688 -17.188 -21.984 1 84.94 328 LEU B CA 1
ATOM 5192 C C . LEU B 1 328 ? 8.344 -17.484 -23.328 1 84.94 328 LEU B C 1
ATOM 5194 O O . LEU B 1 328 ? 9.133 -18.422 -23.438 1 84.94 328 LEU B O 1
ATOM 5198 N N . ARG B 1 329 ? 8.055 -16.672 -24.234 1 82.19 329 ARG B N 1
ATOM 5199 C CA . ARG B 1 329 ? 8.594 -16.875 -25.578 1 82.19 329 ARG B CA 1
ATOM 5200 C C . ARG B 1 329 ? 9.977 -16.234 -25.703 1 82.19 329 ARG B C 1
ATOM 5202 O O . ARG B 1 329 ? 10.758 -16.609 -26.578 1 82.19 329 ARG B O 1
ATOM 5209 N N . LYS B 1 330 ? 10.242 -15.352 -24.828 1 83.5 330 LYS B N 1
ATOM 5210 C CA . LYS B 1 330 ? 11.438 -14.523 -24.953 1 83.5 330 LYS B CA 1
ATOM 5211 C C . LYS B 1 330 ? 12.586 -15.086 -24.109 1 83.5 330 LYS B C 1
ATOM 5213 O O . LYS B 1 330 ? 13.758 -14.914 -24.453 1 83.5 330 LYS B O 1
ATOM 5218 N N . VAL B 1 331 ? 12.266 -15.727 -23.031 1 87.38 331 VAL B N 1
ATOM 5219 C CA . VAL B 1 331 ? 13.273 -16.156 -22.062 1 87.38 331 VAL B CA 1
ATOM 5220 C C . VAL B 1 331 ? 13.18 -17.656 -21.844 1 87.38 331 VAL B C 1
ATOM 5222 O O . VAL B 1 331 ? 12.109 -18.188 -21.547 1 87.38 331 VAL B O 1
ATOM 5225 N N . PRO B 1 332 ? 14.297 -18.312 -22.078 1 89.12 332 PRO B N 1
ATOM 5226 C CA . PRO B 1 332 ? 14.273 -19.75 -21.797 1 89.12 332 PRO B CA 1
ATOM 5227 C C . PRO B 1 332 ? 14.117 -20.047 -20.312 1 89.12 332 PRO B C 1
ATOM 5229 O O . PRO B 1 332 ? 14.945 -19.641 -19.5 1 89.12 332 PRO B O 1
ATOM 5232 N N . LEU B 1 333 ? 13.023 -20.797 -19.984 1 90.94 333 LEU B N 1
ATOM 5233 C CA . LEU B 1 333 ? 12.727 -21.016 -18.578 1 90.94 333 LEU B CA 1
ATOM 5234 C C . LEU B 1 333 ? 12.898 -22.5 -18.219 1 90.94 333 LEU B C 1
ATOM 5236 O O . LEU B 1 333 ? 12.609 -22.906 -17.094 1 90.94 333 LEU B O 1
ATOM 5240 N N . GLU B 1 334 ? 13.453 -23.266 -19.141 1 89.81 334 GLU B N 1
ATOM 5241 C CA . GLU B 1 334 ? 13.523 -24.719 -18.969 1 89.81 334 GLU B CA 1
ATOM 5242 C C . GLU B 1 334 ? 14.414 -25.078 -17.797 1 89.81 334 GLU B C 1
ATOM 5244 O O . GLU B 1 334 ? 14.148 -26.078 -17.094 1 89.81 334 GLU B O 1
ATOM 5249 N N . LYS B 1 335 ? 15.375 -24.234 -17.547 1 91.94 335 LYS B N 1
ATOM 5250 C CA . LYS B 1 335 ? 16.328 -24.531 -16.484 1 91.94 335 LYS B CA 1
ATOM 5251 C C . LYS B 1 335 ? 15.672 -24.375 -15.109 1 91.94 335 LYS B C 1
ATOM 5253 O O . LYS B 1 335 ? 16.188 -24.875 -14.117 1 91.94 335 LYS B O 1
ATOM 5258 N N . LEU B 1 336 ? 14.562 -23.719 -15.086 1 94.19 336 LEU B N 1
ATOM 5259 C CA . LEU B 1 336 ? 13.891 -23.5 -13.805 1 94.19 336 LEU B CA 1
ATOM 5260 C C . LEU B 1 336 ? 13.078 -24.734 -13.414 1 94.19 336 LEU B C 1
ATOM 5262 O O . LEU B 1 336 ? 12.664 -24.859 -12.258 1 94.19 336 LEU B O 1
ATOM 5266 N N . VAL B 1 337 ? 12.789 -25.562 -14.406 1 95.81 337 VAL B N 1
ATOM 5267 C CA . VAL B 1 337 ? 12.25 -26.891 -14.102 1 95.81 337 VAL B CA 1
ATOM 5268 C C . VAL B 1 337 ? 13.383 -27.844 -13.734 1 95.81 337 VAL B C 1
ATOM 5270 O O . VAL B 1 337 ? 13.992 -28.453 -14.617 1 95.81 337 VAL B O 1
ATOM 5273 N N . THR B 1 338 ? 13.562 -28.016 -12.469 1 95.38 338 THR B N 1
ATOM 5274 C CA . THR B 1 338 ? 14.797 -28.625 -12 1 95.38 338 THR B CA 1
ATOM 5275 C C . THR B 1 338 ? 14.625 -30.141 -11.836 1 95.38 338 THR B C 1
ATOM 5277 O O . THR B 1 338 ? 15.609 -30.875 -11.812 1 95.38 338 THR B O 1
ATOM 5280 N N . HIS B 1 339 ? 13.414 -30.562 -11.648 1 96.69 339 HIS B N 1
ATOM 5281 C CA . HIS B 1 339 ? 13.172 -31.969 -11.375 1 96.69 339 HIS B CA 1
ATOM 5282 C C . HIS B 1 339 ? 11.969 -32.5 -12.148 1 96.69 339 HIS B C 1
ATOM 5284 O O . HIS B 1 339 ? 10.953 -31.797 -12.266 1 96.69 339 HIS B O 1
ATOM 5290 N N . ARG B 1 340 ? 12.078 -33.688 -12.633 1 97.75 340 ARG B N 1
ATOM 5291 C CA . ARG B 1 340 ? 11.008 -34.406 -13.32 1 97.75 340 ARG B CA 1
ATOM 5292 C C . ARG B 1 340 ? 10.719 -35.75 -12.641 1 97.75 340 ARG B C 1
ATOM 5294 O O . ARG B 1 340 ? 11.641 -36.5 -12.344 1 97.75 340 ARG B O 1
ATOM 5301 N N . PHE B 1 341 ? 9.508 -35.938 -12.328 1 98.38 341 PHE B N 1
ATOM 5302 C CA . PHE B 1 341 ? 9.062 -37.156 -11.703 1 98.38 341 PHE B CA 1
ATOM 5303 C C . PHE B 1 341 ? 7.969 -37.844 -12.531 1 98.38 341 PHE B C 1
ATOM 5305 O O . PHE B 1 341 ? 7.117 -37.156 -13.102 1 98.38 341 PHE B O 1
ATOM 5312 N N . PRO B 1 342 ? 8.016 -39.188 -12.57 1 98.44 342 PRO B N 1
ATOM 5313 C CA . PRO B 1 342 ? 6.855 -39.844 -13.141 1 98.44 342 PRO B CA 1
ATOM 5314 C C . PRO B 1 342 ? 5.637 -39.812 -12.219 1 98.44 342 PRO B C 1
ATOM 5316 O O . PRO B 1 342 ? 5.758 -39.469 -11.047 1 98.44 342 PRO B O 1
ATOM 5319 N N . LEU B 1 343 ? 4.484 -40.094 -12.758 1 98.38 343 LEU B N 1
ATOM 5320 C CA . LEU B 1 343 ? 3.23 -40.062 -12.016 1 98.38 343 LEU B CA 1
ATOM 5321 C C . LEU B 1 343 ? 3.332 -40.938 -10.758 1 98.38 343 LEU B C 1
ATOM 5323 O O . LEU B 1 343 ? 2.855 -40.531 -9.688 1 98.38 343 LEU B O 1
ATOM 5327 N N . ASP B 1 344 ? 4.051 -42.031 -10.828 1 98.12 344 ASP B N 1
ATOM 5328 C CA . ASP B 1 344 ? 4.176 -42.969 -9.727 1 98.12 344 ASP B CA 1
ATOM 5329 C C . ASP B 1 344 ? 5.004 -42.406 -8.586 1 98.12 344 ASP B C 1
ATOM 5331 O O . ASP B 1 344 ? 5 -42.938 -7.473 1 98.12 344 ASP B O 1
ATOM 5335 N N . ALA B 1 345 ? 5.648 -41.344 -8.867 1 98.38 345 ALA B N 1
ATOM 5336 C CA . ALA B 1 345 ? 6.547 -40.75 -7.875 1 98.38 345 ALA B CA 1
ATOM 5337 C C . ALA B 1 345 ? 6.023 -39.406 -7.383 1 98.38 345 ALA B C 1
ATOM 5339 O O . ALA B 1 345 ? 6.805 -38.531 -7.012 1 98.38 345 ALA B O 1
ATOM 5340 N N . VAL B 1 346 ? 4.719 -39.219 -7.398 1 98.25 346 VAL B N 1
ATOM 5341 C CA . VAL B 1 346 ? 4.102 -37.969 -6.973 1 98.25 346 VAL B CA 1
ATOM 5342 C C . VAL B 1 346 ? 4.453 -37.688 -5.512 1 98.25 346 VAL B C 1
ATOM 5344 O O . VAL B 1 346 ? 4.738 -36.562 -5.141 1 98.25 346 VAL B O 1
ATOM 5347 N N . ASN B 1 347 ? 4.473 -38.719 -4.688 1 98.5 347 ASN B N 1
ATOM 5348 C CA . ASN B 1 347 ? 4.824 -38.531 -3.283 1 98.5 347 ASN B CA 1
ATOM 5349 C C . ASN B 1 347 ? 6.254 -38.031 -3.123 1 98.5 347 ASN B C 1
ATOM 5351 O O . ASN B 1 347 ? 6.508 -37.125 -2.338 1 98.5 347 ASN B O 1
ATOM 5355 N N . GLU B 1 348 ? 7.121 -38.562 -3.891 1 98.06 348 GLU B N 1
ATOM 5356 C CA . GLU B 1 348 ? 8.516 -38.125 -3.863 1 98.06 348 GLU B CA 1
ATOM 5357 C C . GLU B 1 348 ? 8.641 -36.688 -4.305 1 98.06 348 GLU B C 1
ATOM 5359 O O . GLU B 1 348 ? 9.43 -35.906 -3.738 1 98.06 348 GLU B O 1
ATOM 5364 N N . ALA B 1 349 ? 7.906 -36.344 -5.289 1 98.06 349 ALA B N 1
ATOM 5365 C CA . ALA B 1 349 ? 7.934 -34.969 -5.805 1 98.06 349 ALA B CA 1
ATOM 5366 C C . ALA B 1 349 ? 7.516 -33.969 -4.73 1 98.06 349 ALA B C 1
ATOM 5368 O O . ALA B 1 349 ? 8.156 -32.938 -4.551 1 98.06 349 ALA B O 1
ATOM 5369 N N . LEU B 1 350 ? 6.473 -34.312 -4.012 1 97.75 350 LEU B N 1
ATOM 5370 C CA . LEU B 1 350 ? 5.949 -33.406 -2.99 1 97.75 350 LEU B CA 1
ATOM 5371 C C . LEU B 1 350 ? 6.906 -33.344 -1.804 1 97.75 350 LEU B C 1
ATOM 5373 O O . LEU B 1 350 ? 7.062 -32.281 -1.204 1 97.75 350 LEU B O 1
ATOM 5377 N N . ILE B 1 351 ? 7.566 -34.438 -1.474 1 97.69 351 ILE B N 1
ATOM 5378 C CA . ILE B 1 351 ? 8.57 -34.438 -0.412 1 97.69 351 ILE B CA 1
ATOM 5379 C C . ILE B 1 351 ? 9.742 -33.562 -0.805 1 97.69 351 ILE B C 1
ATOM 5381 O O . ILE B 1 351 ? 10.195 -32.719 -0.011 1 97.69 351 ILE B O 1
ATOM 5385 N N . ALA B 1 352 ? 10.18 -33.688 -2.008 1 96.44 352 ALA B N 1
ATOM 5386 C CA . ALA B 1 352 ? 11.305 -32.906 -2.498 1 96.44 352 ALA B CA 1
ATOM 5387 C C . ALA B 1 352 ? 10.953 -31.406 -2.51 1 96.44 352 ALA B C 1
ATOM 5389 O O . ALA B 1 352 ? 11.789 -30.562 -2.156 1 96.44 352 ALA B O 1
ATOM 5390 N N . ALA B 1 353 ? 9.75 -31.078 -2.932 1 94.38 353 ALA B N 1
ATOM 5391 C CA . ALA B 1 353 ? 9.297 -29.688 -2.957 1 94.38 353 ALA B CA 1
ATOM 5392 C C . ALA B 1 353 ? 9.25 -29.109 -1.55 1 94.38 353 ALA B C 1
ATOM 5394 O O . ALA B 1 353 ? 9.703 -27.984 -1.326 1 94.38 353 ALA B O 1
ATOM 5395 N N . GLU B 1 354 ? 8.75 -29.859 -0.643 1 93.56 354 GLU B N 1
ATOM 5396 C CA . GLU B 1 354 ? 8.656 -29.391 0.74 1 93.56 354 GLU B CA 1
ATOM 5397 C C . GLU B 1 354 ? 10.039 -29.125 1.323 1 93.56 354 GLU B C 1
ATOM 5399 O O . GLU B 1 354 ? 10.219 -28.172 2.098 1 93.56 354 GLU B O 1
ATOM 5404 N N . ARG B 1 355 ? 10.984 -29.953 0.917 1 92.44 355 ARG B N 1
ATOM 5405 C CA . ARG B 1 355 ? 12.344 -29.844 1.437 1 92.44 355 ARG B CA 1
ATOM 5406 C C . ARG B 1 355 ? 13.141 -28.781 0.671 1 92.44 355 ARG B C 1
ATOM 5408 O O . ARG B 1 355 ? 14.344 -28.625 0.886 1 92.44 355 ARG B O 1
ATOM 5415 N N . GLN B 1 356 ? 12.484 -28.109 -0.267 1 89.62 356 GLN B N 1
ATOM 5416 C CA . GLN B 1 356 ? 13.078 -27.031 -1.068 1 89.62 356 GLN B CA 1
ATOM 5417 C C . GLN B 1 356 ? 14.273 -27.547 -1.865 1 89.62 356 GLN B C 1
ATOM 5419 O O . GLN B 1 356 ? 15.25 -26.812 -2.059 1 89.62 356 GLN B O 1
ATOM 5424 N N . GLU B 1 357 ? 14.164 -28.797 -2.256 1 92.38 357 GLU B N 1
ATOM 5425 C CA . GLU B 1 357 ? 15.203 -29.391 -3.094 1 92.38 357 GLU B CA 1
ATOM 5426 C C . GLU B 1 357 ? 15 -29.031 -4.562 1 92.38 357 GLU B C 1
ATOM 5428 O O . GLU B 1 357 ? 15.914 -29.188 -5.375 1 92.38 357 GLU B O 1
ATOM 5433 N N . THR B 1 358 ? 13.812 -28.594 -4.844 1 93.25 358 THR B N 1
ATOM 5434 C CA . THR B 1 358 ? 13.469 -28.219 -6.211 1 93.25 358 THR B CA 1
ATOM 5435 C C . THR B 1 358 ? 13.117 -26.734 -6.297 1 93.25 358 THR B C 1
ATOM 5437 O O . THR B 1 358 ? 12.703 -26.141 -5.305 1 93.25 358 THR B O 1
ATOM 5440 N N . LEU B 1 359 ? 13.43 -26.172 -7.441 1 94.19 359 LEU B N 1
ATOM 5441 C CA . LEU B 1 359 ? 12.75 -24.922 -7.73 1 94.19 359 LEU B CA 1
ATOM 5442 C C . LEU B 1 359 ? 11.344 -25.172 -8.273 1 94.19 359 LEU B C 1
ATOM 5444 O O . LEU B 1 359 ? 10.352 -24.812 -7.633 1 94.19 359 LEU B O 1
ATOM 5448 N N . LYS B 1 360 ? 11.336 -25.812 -9.43 1 95.44 360 LYS B N 1
ATOM 5449 C CA . LYS B 1 360 ? 10.078 -26.328 -9.984 1 95.44 360 LYS B CA 1
ATOM 5450 C C . LYS B 1 360 ? 10.172 -27.812 -10.281 1 95.44 360 LYS B C 1
ATOM 5452 O O . LYS B 1 360 ? 11.039 -28.25 -11.047 1 95.44 360 LYS B O 1
ATOM 5457 N N . ALA B 1 361 ? 9.375 -28.578 -9.609 1 96.75 361 ALA B N 1
ATOM 5458 C CA . ALA B 1 361 ? 9.195 -30 -9.938 1 96.75 361 ALA B CA 1
ATOM 5459 C C . ALA B 1 361 ? 7.98 -30.203 -10.828 1 96.75 361 ALA B C 1
ATOM 5461 O O . ALA B 1 361 ? 6.988 -29.469 -10.719 1 96.75 361 ALA B O 1
ATOM 5462 N N . VAL B 1 362 ? 8.086 -31.156 -11.695 1 97.94 362 VAL B N 1
ATOM 5463 C CA . VAL B 1 362 ? 6.957 -31.453 -12.562 1 97.94 362 VAL B CA 1
ATOM 5464 C C . VAL B 1 362 ? 6.676 -32.969 -12.539 1 97.94 362 VAL B C 1
ATOM 5466 O O . VAL B 1 362 ? 7.582 -33.75 -12.305 1 97.94 362 VAL B O 1
ATOM 5469 N N . ILE B 1 363 ? 5.441 -33.281 -12.695 1 98.31 363 ILE B N 1
ATOM 5470 C CA . ILE B 1 363 ? 4.992 -34.656 -12.898 1 98.31 363 ILE B CA 1
ATOM 5471 C C . ILE B 1 363 ? 4.777 -34.906 -14.383 1 98.31 363 ILE B C 1
ATOM 5473 O O . ILE B 1 363 ? 4.016 -34.219 -15.039 1 98.31 363 ILE B O 1
ATOM 5477 N N . VAL B 1 364 ? 5.461 -35.875 -14.883 1 97.81 364 VAL B N 1
ATOM 5478 C CA . VAL B 1 364 ? 5.312 -36.312 -16.266 1 97.81 364 VAL B CA 1
ATOM 5479 C C . VAL B 1 364 ? 4.688 -37.719 -16.312 1 97.81 364 VAL B C 1
ATOM 5481 O O . VAL B 1 364 ? 5.379 -38.719 -16.125 1 97.81 364 VAL B O 1
ATOM 5484 N N . PRO B 1 365 ? 3.449 -37.719 -16.609 1 95.62 365 PRO B N 1
ATOM 5485 C CA . PRO B 1 365 ? 2.75 -39 -16.484 1 95.62 365 PRO B CA 1
ATOM 5486 C C . PRO B 1 365 ? 3.16 -40 -17.578 1 95.62 365 PRO B C 1
ATOM 5488 O O . PRO B 1 365 ? 3.561 -39.594 -18.672 1 95.62 365 PRO B O 1
#

Solvent-accessible surface area (backbone atoms only — not comparable to full-atom values): 36400 Å² total; per-residue (Å²): 136,66,62,35,49,31,36,34,31,64,56,82,39,43,47,90,68,46,50,56,40,81,42,79,42,71,61,66,84,65,49,69,54,14,35,37,26,37,39,58,35,12,25,60,51,74,63,58,54,37,28,26,68,68,60,40,91,64,36,65,33,17,20,38,30,65,26,41,34,24,30,31,66,43,62,16,64,85,65,87,46,59,24,76,87,68,47,73,63,51,72,64,40,40,32,36,67,50,69,32,52,66,68,68,43,65,34,24,63,70,71,62,36,49,42,59,27,84,66,54,39,35,54,27,16,58,71,54,29,39,85,35,91,76,32,32,44,15,33,44,20,38,39,29,52,43,59,57,84,54,39,31,40,76,47,64,86,83,57,59,66,57,41,50,35,46,38,65,38,34,11,31,40,45,36,37,36,58,73,68,73,52,73,52,78,54,32,34,36,34,29,36,20,47,42,58,42,20,47,39,40,48,45,49,39,51,74,51,36,40,61,39,35,36,37,32,29,66,51,71,70,41,48,51,50,41,42,74,63,59,37,74,40,72,45,50,58,88,77,41,55,68,73,56,50,39,50,50,49,20,60,77,38,79,64,50,25,24,49,30,32,38,36,30,59,30,45,46,65,53,54,53,53,48,59,71,30,35,15,72,66,12,33,36,37,37,56,29,71,32,74,67,72,49,59,28,66,40,42,58,45,59,37,16,72,30,24,27,34,36,35,25,34,46,60,46,42,72,68,25,39,60,58,40,50,58,49,59,74,71,44,91,44,54,78,53,50,63,39,80,30,46,53,93,35,49,41,56,50,48,40,37,48,71,69,59,74,37,69,24,37,32,34,38,82,136,65,60,36,49,34,37,34,30,63,55,84,38,43,48,90,68,45,49,57,42,81,41,80,40,70,61,68,85,65,48,67,54,14,35,36,26,38,40,59,34,12,25,59,50,73,64,58,54,37,30,27,66,65,58,41,91,63,35,64,32,16,20,39,31,64,25,42,34,25,28,31,66,41,65,16,63,87,65,88,46,59,25,77,86,65,48,73,61,50,73,65,39,41,31,36,66,50,68,33,52,66,70,68,44,64,34,24,63,70,70,61,36,48,42,59,28,85,66,54,41,35,53,26,19,57,72,53,28,38,85,34,90,74,31,33,46,14,31,44,19,38,39,31,53,42,58,54,84,56,39,31,41,77,48,64,87,83,57,60,67,58,42,52,36,46,37,64,37,34,11,29,42,45,37,37,36,58,73,68,71,52,71,54,78,53,32,33,36,35,28,36,18,46,42,57,41,19,46,38,40,48,45,48,40,51,74,52,37,39,62,39,35,37,38,33,28,66,52,70,70,39,48,51,50,40,43,75,63,61,38,74,39,73,43,49,58,88,78,40,57,67,74,56,51,40,48,51,51,21,61,77,38,80,64,51,26,24,49,30,32,40,36,31,60,31,48,44,65,53,53,53,52,47,60,70,31,36,15,70,66,11,35,36,36,36,56,30,70,32,72,68,75,49,60,29,66,38,44,58,44,58,35,14,72,29,24,27,34,37,35,25,33,48,61,46,41,70,66,26,39,62,57,40,50,58,49,59,74,72,45,92,42,54,79,52,49,64,40,81,30,44,53,91,35,49,41,57,51,48,39,37,49,72,67,58,74,39,67,25,36,33,34,38,81

Organism: NCBI:txid1204385

Nearest PDB structures (foldseek):
  1vj0-assembly1_D  TM=9.415E-01  e=1.241E-39  Thermotoga maritima
  1f8f-assembly1_A  TM=8.449E-01  e=1.758E-28  Acinetobacter calcoaceticus
  6ljh-assembly1_A  TM=7.859E-01  e=1.163E-25  Artemisia annua
  3fpl-assembly1_A  TM=8.134E-01  e=6.366E-25  Clostridium beijerinckii
  1agn-assembly1_A  TM=7.914E-01  e=2.277E-24  Homo sapiens

InterPro domains:
  IPR011032 GroES-like superfamily [SSF50129] (5-363)
  IPR013149 Alcohol dehydrogenase-like, C-terminal [PF00107] (196-320)
  IPR013154 Alcohol dehydrogenase-like, N-terminal [PF08240] (32-156)
  IPR036291 NAD(P)-binding domain superfamily [SSF51735] (162-327)
  IPR050129 Zinc-containing alcohol dehydrogenase [PTHR43401] (17-365)

Secondary structure (DSSP, 8-state):
--EEEEEEB-S---GGG---EEEEEEPPPPPTT-EEEEEEEEEE-HHHHHHHTTSS---SSB----EEEEEEEEE-SSS--B-TTSPBP-TT-EEEEEPBP-S-SHHHHTS--GGG-TT-B-TTTSSS-TTSTT---SSSBSEEEEPTT-EEEEPPTTS-HHHHTTHHHHHHHHHHHHHTT---TT-EEEEE--SHHHHHHHHHHHHTT-SEEEEEES-HHHHHHHHHTT-SEEEETTTS-HHHHHHHHHHHTTTS-EEEEEE-S--HHHHHHHHTTEEEEEEEEE----SS---EEE-HHHHHHHT-EEEE--S--HHHHHHHHHHHHHS--GGGEEEEEEGGGHHHHHHHHHTT--SEEEEE-/--EEEEEEB-S---GGG---EEEEEEPPPPPTT-EEEEEEEEEE-HHHHHHHTTSS---SSB----EEEEEEEEE-SSS--B-TTSPBP-TT-EEEEEPBP-S-SHHHHTS--GGG-TT-B-TTTSSS-TTSTT---SSSBSEEEEPTT-EEEEPPTTS-HHHHTTHHHHHHHHHHHHHTT---TT-EEEEE--SHHHHHHHHHHHHTT-SEEEEEES-HHHHHHHHHTT-SEEEETTTS-HHHHHHHHHHHTTTS-EEEEEE-S--HHHHHHHHTTEEEEEEEEE----SS---EEE-HHHHHHHT-EEEE--S--HHHHHHHHHHHHHS--GGGEEEEEEGGGHHHHHHHHHTT--SEEEEE-

Radius of gyration: 30.42 Å; Cα contacts (8 Å, |Δi|>4): 1884; chains: 2; bounding box: 48×96×67 Å

Foldseek 3Di:
DFKKWAWWQQDQAALVVVRTDIDIDGQDDAAAQKWKWFFQWFWDDPVVNLVSVVLDDFAPRWGAGQQTKTFTQDHPDDDWDAAPVGHTDDHGFIKDFDWDAPCPDCCCPPVVFSQPHPDIATFGGGHHYLVDPPSQRHNLMRMHIGDHPTHMDGADPPFDSLLRSLLQLLLQLLQQCVQQPHDDAQFEEEEEDLFSNRLSNLLRCVVRHHNAYEYEEDDPVSQVVSVVSPHPYYHYCVVAPLVRVLVVLCVVVVNFATQEYEYAHLDQVVVQSRLSRAGQCHEYEDRHNNSCVDHDDHDVVSCVVSVYHYDYTGTHDPVSSVVSSVSSVVDPCNVLAPEEDESVCVSVQSVCVVVVVHRMYMYRD/DFKKWAWWQQDQAALVVVRTDIDIDGQDDAAAQKWKWFFQWFWDDPVVNLVSVVLDDFAPRWGAGQQTKTFTQDHPDDDWDAAPVGHTDDHGFIKDFDWDAPCPDCCCPPVVFSQVHPDIATFGGGHHYLVDPPSQRHNLMRMHIGDRPTHMDGAPPPFDSLLRSLLQLLLQLLQQCVQQPHDDAQFEEEEEELFSNRLSNLLRCVVSHHNAYEYEEDDPVSQVVSVVSPHPYYHYCVVAPLVRVLVVLCVVVVNFAGQEYEYAHLDQVVVQSRLSRAGQCHEYEDRHNNSCVDHDDHDVCSCVVSVYHYDYTGTHDPVSSVVSSVVSVVDPCNVLAPEEDESVCVSVQSVCVVVVVHRMYMYRD

Sequence (730 aa):
MNKARVAVLPEIKTPAERPFQIREVEIPPLADGAVLGRMVMAGVCGTDVHILHGKVPVRTPAVLGHENVARVEAIGGDTPLYDVTGKQVQVGDLITWLPKSCMQCYNCTILGDPAKCERRIGYGGWVVPADQHPYLVGGFAEYVWILPGSDLVVLPPDLAPEAVVLGDALRIMVHGLERIGGLEYGDTVVIQGCGAVGLMGLILARDAGAGRVIVIGAPATRLALAREYGADETIDITQVPTPERIQQVLELTDGRGADVVFECAGVPAAVAEGLEMVRIDGRYLIAGHYGDAGTVPLNPHLINRKQITITGVWSAANKHFLRGLTLLRKVPLE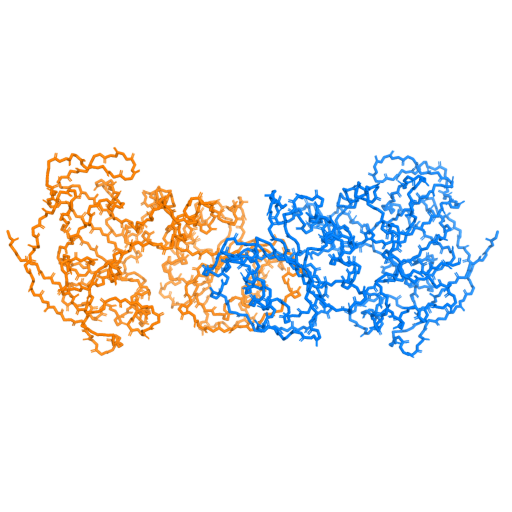KLVTHRFPLDAVNEALIAAERQETLKAVIVPMNKARVAVLPEIKTPAERPFQIREVEIPPLADGAVLGRMVMAGVCGTDVHILHGKVPVRTPAVLGHENVARVEAIGGDTPLYDVTGKQVQVGDLITWLPKSCMQCYNCTILGDPAKCERRIGYGGWVVPADQHPYLVGGFAEYVWILPGSDLVVLPPDLAPEAVV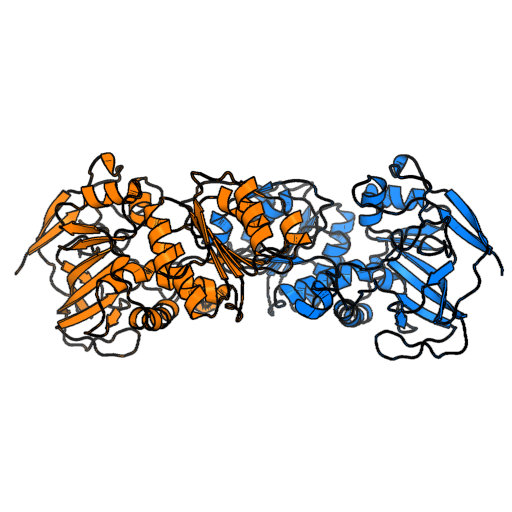LGDALRIMVHGLERIGGLEYGDTVVIQGCGAVGLMGLILARDAGAGRVIVIGAPATRLALAREYGADETIDITQVPTPERIQQVLELTDGRGADVVFECAGVPAAVAEGLEMVRIDGRYLIAGHYGDAGTVPLNPHLINRKQITITGVWSAANKHFLRGLTLLRKVPLEKLVTHRFPLDAVNEALIAAERQETLKAVIVP

pLDDT: mean 94.85, std 4.43, range [56.66, 98.94]